Protein 4FSO (pdb70)

Sequence (694 aa):
EDGSARLEARTVYFNRDFKREEAAQGFILDLRSGYTEGALGFGVDTLAMLGIQYAKAGVAGKMRFSQTQFRYGAMLPDMPLLKYNDGRLLPTLFHGAQLTSEEIAGLRFSATRLERYTAAQDIRLHCKNKRYACDTTGNRFDAYQLDYQVNDGLLLQYAQGGLRNVYRQRYLGAVGKRQVGAGKLSADLRWFDSEDAGAARAGKIDNRALSLLLAYAQGGHTLSAGWQRMNGASSMPYLDGSNPYLANYLQVNDFANPEERSWQLRYDFDLRSVGVPGLSFMTRYVNGDHIRLANGDEGKEWERDIELKYIVQSGRFKDLSLRLRNATYRTDFERSARDVDEVRLIASYNLSLFDGSARLEARTVYFNRDFKREEAAQGFILDLRSGYTEGALGFGVDTLAMLGQYAKAGVAGKMRFSQTQFRYGAMLPDMPLLKYNDGRLLPTLFHGAQLTSEEIAGLRFSATRLERYTAAQDIRLHDTTGNRFDAYQLDYQVNDGLLLQYAQGGLRNVYRQRYLGAVGKRQVGAGKLSADLRWFDSEDAGAARAGKIDNRALSLLLAYAQGGHTLSAGWQRMNGASSMPYLDGSNPYLANYLQVNDFANPEERSWQLRYDFDLRSVGVPGLSFMTRYVNGDHIRLANGDEGKEWERDIELKYIVQSGRFKDLSLRLRNATYRTDFRDVDEVRLIASYNLSLF

Nearest PDB structures (foldseek):
  4fso-assembly2_B  TM=1.003E+00  e=1.394E-59  Pseudomonas aeruginosa PAO1
  4fso-assembly1_A  TM=9.986E-01  e=4.206E-51  Pseudomonas aeruginosa PAO1
  3t20-assembly1_A  TM=9.719E-01  e=3.464E-36  Pseudomonas aeruginosa
  3szv-assembly1_A  TM=9.517E-01  e=4.022E-33  Pseudomonas aeruginosa
  4ft6-assembly1_A  TM=9.628E-01  e=5.875E-32  Pseudomonas aeruginosa PAO1

Foldseek 3Di:
DQWFWKKKWKWKWKDKDLPDIDTKIKIWTWIWHGFDDDQKTKTKIKIWMQMPPDTDIKIKIKIDHQQKMKIFIKDQDPDQQFHFDPQDRDTKIWGWMKIWGCNDPQKIKMKIKTQAIGVRGFWWKDAVPHDQDGPQGARMWIKIKIWHAPDPFKIWIWMWIGRAQAKIKIKIWMWGWDDDDQWIKIKIKIKMFMFAHDNQSSHTDGKIKIKMKIWIGHDQKIKMKMKIFMEDDAFDIHIDSGFNPHPQGDSADRQRAHGKIKMKIKMKGQCVVVPQHQKIKMKMKMWMKQHCDPVNDIKTKMKIKIKIKGAACDDPRHRWMWIWIWMFMAMPPPGSVRGMIMIMIMIMDMDIPD/DFDWDWKWKWKWKDKDLPDTDTWIWTKTWGWDDFDDDQKTKTKIKIWTPTVDGDIKMKIKIDHDQKIKIFMWDQDDDQQFHFDPLDRDTKTWGWMKIWGPNDPQKIKIKIKTADMDDDDGWAKCVHHAGIKIKMKIWHDDDPFKIWIWMWIGGHQAKTKTKTWMWGKDDDDQKIKIKTWIKMFMAGGHVCPVHGDGKIKIKMKIWIGHDQKIKMKMKMFMEDDAFDMGIPRGANPHPPCDPPDHQGAHRKIKMKIKMKGQCPVVVDHQKIKIKMKMKMKRHQDVPRDIKIKMKIKIKIKGADPDDPRGRWMWMKIWMFIGMDPSGITIIMIMIMDDDDDD

Solvent-accessible surface area: 34605 Å² total; per-residue (Å²): 113,102,18,42,4,102,60,17,34,19,62,26,66,27,25,58,60,136,121,67,111,53,84,28,52,0,80,27,39,22,64,96,36,30,32,81,172,53,78,78,0,98,19,69,4,33,12,37,7,94,3,118,179,132,82,33,83,6,96,2,36,17,68,72,117,63,101,38,65,73,50,143,12,1,1,53,8,86,24,10,4,2,51,56,40,102,20,147,20,12,20,9,4,0,58,4,23,44,62,33,25,54,88,123,96,26,65,116,84,14,19,9,93,1,72,76,5,25,94,110,75,43,0,39,1,44,18,72,107,53,89,22,59,91,101,6,35,0,43,92,2,18,2,98,16,76,16,108,73,57,79,153,32,61,44,68,24,82,0,86,12,10,0,48,43,0,2,130,3,113,1,84,8,28,44,25,44,67,101,79,64,79,2,91,76,39,44,24,75,29,57,0,30,3,75,50,12,65,72,27,110,18,28,105,1,53,0,83,0,54,0,51,46,79,16,81,34,87,74,13,86,31,107,4,56,6,120,0,77,1,48,14,54,9,28,5,0,16,0,50,16,8,18,4,47,8,16,0,75,0,12,38,17,25,0,3,34,28,63,0,82,6,115,5,84,63,62,33,33,67,32,102,78,104,55,59,54,17,43,36,64,14,40,25,73,0,50,1,43,80,4,99,29,122,118,65,89,81,0,100,3,87,0,37,0,70,18,80,84,73,39,30,83,94,58,100,151,37,93,41,16,84,86,62,27,37,0,27,11,76,13,53,14,109,137,108,78,37,29,7,44,0,44,23,79,34,24,33,77,82,88,51,87,167,114,46,67,30,24,47,35,65,39,74,42,58,76,67,65,46,126,111,92,80,33,99,58,102,25,62,39,47,43,46,94,39,36,63,81,175,52,86,76,0,96,20,73,9,52,19,41,34,38,61,153,52,103,52,76,15,67,2,35,14,71,72,127,58,115,37,43,71,47,157,16,6,6,61,6,85,13,12,6,6,52,68,38,111,49,57,72,43,40,4,9,5,63,12,23,30,59,31,26,69,93,124,94,28,65,64,84,10,19,9,146,6,62,34,35,22,85,114,50,42,10,9,33,153,155,62,75,7,60,21,8,23,1,114,14,55,20,109,80,70,92,152,27,68,41,74,20,96,0,85,14,10,11,32,48,10,4,41,3,25,0,81,0,26,44,16,60,69,75,57,79,92,8,42,41,46,50,23,66,33,91,0,63,1,101,50,16,74,87,30,50,56,32,122,20,66,2,30,0,52,1,54,47,91,21,96,35,76,71,16,84,29,98,4,52,8,114,0,30,2,66,39,76,26,41,6,19,25,4,29,22,8,30,5,43,10,16,0,75,1,15,37,24,25,0,1,56,33,33,0,114,6,112,5,84,70,70,27,51,44,43,64,88,62,62,65,70,37,44,47,65,18,37,28,72,0,48,0,38,82,4,76,50,80,140,55,38,89,0,94,3,84,0,43,0,62,36,77,31,81,26,42,86,76,65,100,65,43,91,52,25,51,29,73,54,39,0,30,19,80,30,83,97,113,43,15,52,0,54,39,26,51,36,36,26,109,53,76,106,240

CATH classification: 2.40.160.10

InterPro domains:
  IPR005318 Outer membrane porin, bacterial [PF03573] (32-429)
  IPR005318 Outer membrane porin, bacterial [PTHR34596] (19-431)
  IPR023614 Porin domain superfamily [G3DSA:2.40.160.10] (29-431)

Organism: Pseudomonas aeruginosa (strain ATCC 15692 / DSM 22644 / CIP 104116 / JCM 14847 / LMG 12228 / 1C / PRS 101 / PAO1) (NCBI:txid208964)

B-factor: mean 60.12, std 26.09, range [8.11, 250.74]

Structure (mmCIF, N/CA/C/O backbone):
data_4FSO
#
_entry.id   4FSO
#
_cell.length_a   116.872
_cell.length_b   87.081
_cell.length_c   98.177
_cell.angle_alpha   90.00
_cell.angle_beta   98.21
_cell.angle_gamma   90.00
#
_symmetry.space_group_name_H-M   'C 1 2 1'
#
loop_
_entity.id
_entity.type
_entity.pdbx_description
1 polymer 'Probable porin'
2 non-polymer 'CALCIUM ION'
3 non-polymer (HYDROXYETHYLOXY)TRI(ETHYLOXY)OCTANE
4 water water
#
loop_
_atom_site.group_PDB
_atom_site.id
_atom_site.type_symbol
_atom_site.label_atom_id
_atom_site.label_alt_id
_atom_site.label_comp_id
_atom_site.label_asym_id
_atom_site.label_entity_id
_atom_site.label_seq_id
_atom_site.pdbx_PDB_ins_code
_atom_site.Cartn_x
_atom_site.Cartn_y
_atom_site.Cartn_z
_atom_site.occupancy
_atom_site.B_iso_or_equiv
_atom_site.auth_seq_id
_atom_site.auth_comp_id
_atom_site.auth_asym_id
_atom_site.auth_atom_id
_atom_site.pdbx_PDB_model_num
ATOM 1 N N . GLU A 1 10 ? 10.460 3.134 55.034 1.00 47.38 4 GLU A N 1
ATOM 2 C CA . GLU A 1 10 ? 9.935 2.393 53.894 1.00 66.38 4 GLU A CA 1
ATOM 3 C C . GLU A 1 10 ? 9.325 1.036 54.317 1.00 64.71 4 GLU A C 1
ATOM 4 O O . GLU A 1 10 ? 9.306 0.694 55.508 1.00 63.58 4 GLU A O 1
ATOM 6 N N . ASP A 1 11 ? 8.807 0.280 53.343 1.00 48.21 5 ASP A N 1
ATOM 7 C CA . ASP A 1 11 ? 8.435 -1.118 53.572 1.00 48.26 5 ASP A CA 1
ATOM 8 C C . ASP A 1 11 ? 9.409 -1.987 52.774 1.00 49.15 5 ASP A C 1
ATOM 9 O O . ASP A 1 11 ? 9.028 -2.986 52.151 1.00 40.27 5 ASP A O 1
ATOM 11 N N . GLY A 1 12 ? 10.672 -1.557 52.790 1.00 48.69 6 GLY A N 1
ATOM 12 C CA . GLY A 1 12 ? 11.773 -2.295 52.204 1.00 36.63 6 GLY A CA 1
ATOM 13 C C . GLY A 1 12 ? 12.147 -1.944 50.780 1.00 38.77 6 GLY A C 1
ATOM 14 O O . GLY A 1 12 ? 11.437 -1.211 50.098 1.00 45.68 6 GLY A O 1
ATOM 15 N N . SER A 1 13 ? 13.285 -2.485 50.349 1.00 38.03 7 SER A N 1
ATOM 16 C CA . SER A 1 13 ? 13.761 -2.433 48.968 1.00 24.99 7 SER A CA 1
ATOM 17 C C . SER A 1 13 ? 14.940 -3.413 48.848 1.00 29.54 7 SER A C 1
ATOM 18 O O . SER A 1 13 ? 15.655 -3.663 49.833 1.00 24.71 7 SER A O 1
ATOM 21 N N . ALA A 1 14 ? 15.148 -3.966 47.654 1.00 40.25 8 ALA A N 1
ATOM 22 C CA . ALA A 1 14 ? 16.288 -4.857 47.407 1.00 38.06 8 ALA A CA 1
ATOM 23 C C . ALA A 1 14 ? 16.786 -4.676 45.978 1.00 46.12 8 ALA A C 1
ATOM 24 O O . ALA A 1 14 ? 16.021 -4.726 45.014 1.00 40.53 8 ALA A O 1
ATOM 26 N N . ARG A 1 15 ? 18.084 -4.481 45.847 1.00 51.92 9 ARG A N 1
ATOM 27 C CA . ARG A 1 15 ? 18.601 -3.865 44.646 1.00 53.74 9 ARG A CA 1
ATOM 28 C C . ARG A 1 15 ? 19.959 -4.456 44.305 1.00 55.80 9 ARG A C 1
ATOM 29 O O . ARG A 1 15 ? 20.969 -4.051 44.855 1.00 68.45 9 ARG A O 1
ATOM 37 N N . LEU A 1 16 ? 19.978 -5.437 43.413 1.00 55.53 10 LEU A N 1
ATOM 38 C CA . LEU A 1 16 ? 21.241 -5.975 42.923 1.00 45.65 10 LEU A CA 1
ATOM 39 C C . LEU A 1 16 ? 21.689 -5.230 41.675 1.00 41.97 10 LEU A C 1
ATOM 40 O O . LEU A 1 16 ? 21.014 -5.242 40.659 1.00 37.36 10 LEU A O 1
ATOM 45 N N . GLU A 1 17 ? 22.838 -4.580 41.763 1.00 46.01 11 GLU A N 1
ATOM 46 C CA . GLU A 1 17 ? 23.288 -3.739 40.680 1.00 46.86 11 GLU A CA 1
ATOM 47 C C . GLU A 1 17 ? 24.565 -4.296 40.058 1.00 47.16 11 GLU A C 1
ATOM 48 O O . GLU A 1 17 ? 25.513 -4.639 40.766 1.00 51.93 11 GLU A O 1
ATOM 50 N N . ALA A 1 18 ? 24.558 -4.427 38.733 1.00 41.50 12 ALA A N 1
ATOM 51 C CA . ALA A 1 18 ? 25.733 -4.858 37.984 1.00 40.07 12 ALA A CA 1
ATOM 52 C C . ALA A 1 18 ? 26.288 -3.647 37.226 1.00 41.15 12 ALA A C 1
ATOM 53 O O . ALA A 1 18 ? 25.556 -2.935 36.546 1.00 38.03 12 ALA A O 1
ATOM 55 N N . ARG A 1 19 ? 27.576 -3.385 37.381 1.00 41.20 13 ARG A N 1
ATOM 56 C CA . ARG A 1 19 ? 28.144 -2.151 36.860 1.00 44.65 13 ARG A CA 1
ATOM 57 C C . ARG A 1 19 ? 29.387 -2.458 36.061 1.00 43.98 13 ARG A C 1
ATOM 58 O O . ARG A 1 19 ? 30.347 -3.036 36.579 1.00 37.44 13 ARG A O 1
ATOM 60 N N . THR A 1 20 ? 29.354 -2.090 34.785 1.00 41.42 14 THR A N 1
ATOM 61 C CA . THR A 1 20 ? 30.508 -2.264 33.921 1.00 42.31 14 THR A CA 1
ATOM 62 C C . THR A 1 20 ? 31.094 -0.913 33.571 1.00 43.22 14 THR A C 1
ATOM 63 O O . THR A 1 20 ? 30.394 -0.004 33.107 1.00 51.67 14 THR A O 1
ATOM 67 N N . VAL A 1 21 ? 32.386 -0.767 33.822 1.00 43.45 15 VAL A N 1
ATOM 68 C CA . VAL A 1 21 ? 33.016 0.533 33.637 1.00 51.48 15 VAL A CA 1
ATOM 69 C C . VAL A 1 21 ? 34.387 0.482 32.971 1.00 48.32 15 VAL A C 1
ATOM 70 O O . VAL A 1 21 ? 35.315 -0.173 33.440 1.00 45.87 15 VAL A O 1
ATOM 74 N N . TYR A 1 22 ? 34.499 1.179 31.855 1.00 54.94 16 TYR A N 1
ATOM 75 C CA . TYR A 1 22 ? 35.795 1.366 31.238 1.00 54.41 16 TYR A CA 1
ATOM 76 C C . TYR A 1 22 ? 36.181 2.829 31.405 1.00 52.33 16 TYR A C 1
ATOM 77 O O . TYR A 1 22 ? 35.346 3.734 31.282 1.00 50.17 16 TYR A O 1
ATOM 86 N N . PHE A 1 23 ? 37.454 3.046 31.700 1.00 47.90 17 PHE A N 1
ATOM 87 C CA . PHE A 1 23 ? 37.939 4.352 32.112 1.00 55.54 17 PHE A CA 1
ATOM 88 C C . PHE A 1 23 ? 39.286 4.602 31.447 1.00 57.93 17 PHE A C 1
ATOM 89 O O . PHE A 1 23 ? 40.225 3.815 31.595 1.00 52.34 17 PHE A O 1
ATOM 97 N N . ASN A 1 24 ? 39.360 5.681 30.678 1.00 55.26 18 ASN A N 1
ATOM 98 C CA . ASN A 1 24 ? 40.576 6.027 29.956 1.00 57.09 18 ASN A CA 1
ATOM 99 C C . ASN A 1 24 ? 41.014 7.432 30.325 1.00 50.25 18 ASN A C 1
ATOM 100 O O . ASN A 1 24 ? 40.187 8.330 30.376 1.00 48.96 18 ASN A O 1
ATOM 105 N N . ARG A 1 25 ? 42.303 7.612 30.598 1.00 48.04 19 ARG A N 1
ATOM 106 C CA . ARG A 1 25 ? 42.860 8.924 30.934 1.00 43.91 19 ARG A CA 1
ATOM 107 C C . ARG A 1 25 ? 44.062 9.256 30.050 1.00 46.69 19 ARG A C 1
ATOM 108 O O . ARG A 1 25 ? 44.975 8.439 29.929 1.00 50.40 19 ARG A O 1
ATOM 116 N N . ASP A 1 26 ? 44.068 10.451 29.451 1.00 44.06 20 ASP A N 1
ATOM 117 C CA . ASP A 1 26 ? 45.200 10.910 28.632 1.00 46.64 20 ASP A CA 1
ATOM 118 C C . ASP A 1 26 ? 45.921 12.106 29.241 1.00 47.43 20 ASP A C 1
ATOM 119 O O . ASP A 1 26 ? 45.294 13.129 29.518 1.00 46.75 20 ASP A O 1
ATOM 124 N N . PHE A 1 27 ? 47.240 11.983 29.411 1.00 47.94 21 PHE A N 1
ATOM 125 C CA . PHE A 1 27 ? 48.047 13.035 30.045 1.00 41.59 21 PHE A CA 1
ATOM 126 C C . PHE A 1 27 ? 48.948 13.765 29.055 1.00 42.26 21 PHE A C 1
ATOM 127 O O . PHE A 1 27 ? 49.518 13.163 28.148 1.00 46.92 21 PHE A O 1
ATOM 135 N N . LYS A 1 40 ? 47.210 6.412 27.083 1.00 47.57 34 LYS A N 1
ATOM 136 C CA . LYS A 1 40 ? 48.092 6.456 28.250 1.00 58.36 34 LYS A CA 1
ATOM 137 C C . LYS A 1 40 ? 47.699 5.410 29.308 1.00 66.60 34 LYS A C 1
ATOM 138 O O . LYS A 1 40 ? 48.085 4.245 29.209 1.00 80.24 34 LYS A O 1
ATOM 141 N N . ARG A 1 41 ? 46.930 5.823 30.312 1.00 62.98 35 ARG A N 1
ATOM 142 C CA . ARG A 1 41 ? 46.512 4.930 31.400 1.00 53.75 35 ARG A CA 1
ATOM 143 C C . ARG A 1 41 ? 45.024 4.610 31.311 1.00 57.34 35 ARG A C 1
ATOM 144 O O . ARG A 1 41 ? 44.187 5.511 31.329 1.00 64.95 35 ARG A O 1
ATOM 147 N N . GLU A 1 42 ? 44.695 3.327 31.219 1.00 62.25 36 GLU A N 1
ATOM 148 C CA . GLU A 1 42 ? 43.298 2.913 31.127 1.00 68.00 36 GLU A CA 1
ATOM 149 C C . GLU A 1 42 ? 42.955 1.695 31.991 1.00 70.04 36 GLU A C 1
ATOM 150 O O . GLU A 1 42 ? 43.807 0.860 32.276 1.00 69.46 36 GLU A O 1
ATOM 156 N N . GLU A 1 43 ? 41.695 1.596 32.401 1.00 71.81 37 GLU A N 1
ATOM 157 C CA . GLU A 1 43 ? 41.250 0.488 33.243 1.00 55.03 37 GLU A CA 1
ATOM 158 C C . GLU A 1 43 ? 39.871 -0.014 32.823 1.00 40.03 37 GLU A C 1
ATOM 159 O O . GLU A 1 43 ? 39.057 0.754 32.323 1.00 48.23 37 GLU A O 1
ATOM 161 N N . ALA A 1 44 ? 39.619 -1.307 33.014 1.00 47.84 38 ALA A N 1
ATOM 162 C CA . ALA A 1 44 ? 38.270 -1.880 32.852 1.00 49.05 38 ALA A CA 1
ATOM 163 C C . ALA A 1 44 ? 37.824 -2.603 34.131 1.00 49.86 38 ALA A C 1
ATOM 164 O O . ALA A 1 44 ? 38.632 -3.247 34.792 1.00 48.97 38 ALA A O 1
ATOM 166 N N . ALA A 1 45 ? 36.544 -2.501 34.480 1.00 54.73 39 ALA A N 1
ATOM 167 C CA . ALA A 1 45 ? 36.085 -3.029 35.768 1.00 52.73 39 ALA A CA 1
ATOM 168 C C . ALA A 1 45 ? 34.647 -3.550 35.773 1.00 43.32 39 ALA A C 1
ATOM 169 O O . ALA A 1 45 ? 33.771 -2.973 35.141 1.00 52.04 39 ALA A O 1
ATOM 171 N N . GLN A 1 46 ? 34.413 -4.654 36.477 1.00 46.35 40 GLN A N 1
ATOM 172 C CA . GLN A 1 46 ? 33.048 -5.163 36.673 1.00 52.15 40 GLN A CA 1
ATOM 173 C C . GLN A 1 46 ? 32.698 -5.203 38.151 1.00 49.19 40 GLN A C 1
ATOM 174 O O . GLN A 1 46 ? 33.454 -5.731 38.966 1.00 49.87 40 GLN A O 1
ATOM 180 N N . GLY A 1 47 ? 31.553 -4.632 38.502 1.00 52.60 41 GLY A N 1
ATOM 181 C CA . GLY A 1 47 ? 31.186 -4.521 39.898 1.00 50.07 41 GLY A CA 1
ATOM 182 C C . GLY A 1 47 ? 29.788 -5.006 40.198 1.00 47.81 41 GLY A C 1
ATOM 183 O O . GLY A 1 47 ? 28.917 -5.032 39.320 1.00 41.99 41 GLY A O 1
ATOM 184 N N . PHE A 1 48 ? 29.582 -5.388 41.456 1.00 47.74 42 PHE A N 1
ATOM 185 C CA . PHE A 1 48 ? 28.273 -5.816 41.923 1.00 45.54 42 PHE A CA 1
ATOM 186 C C . PHE A 1 48 ? 27.915 -5.164 43.241 1.00 43.22 42 PHE A C 1
ATOM 187 O O . PHE A 1 48 ? 28.645 -5.274 44.231 1.00 50.96 42 PHE A O 1
ATOM 195 N N . ILE A 1 49 ? 26.801 -4.452 43.252 1.00 34.26 43 ILE A N 1
ATOM 196 C CA . ILE A 1 49 ? 26.391 -3.809 44.484 1.00 49.30 43 ILE A CA 1
ATOM 197 C C . ILE A 1 49 ? 25.105 -4.402 44.981 1.00 53.54 43 ILE A C 1
ATOM 198 O O . ILE A 1 49 ? 24.079 -4.337 44.308 1.00 48.89 43 ILE A O 1
ATOM 203 N N . LEU A 1 50 ? 25.170 -4.968 46.175 1.00 49.42 44 LEU A N 1
ATOM 204 C CA . LEU A 1 50 ? 24.005 -5.550 46.801 1.00 47.74 44 LEU A CA 1
ATOM 205 C C . LEU A 1 50 ? 23.507 -4.592 47.873 1.00 38.94 44 LEU A C 1
ATOM 206 O O . LEU A 1 50 ? 24.247 -4.185 48.755 1.00 54.85 44 LEU A O 1
ATOM 211 N N . ASP A 1 51 ? 22.248 -4.214 47.775 1.00 39.10 45 ASP A N 1
ATOM 212 C CA . ASP A 1 51 ? 21.663 -3.267 48.705 1.00 39.81 45 ASP A CA 1
ATOM 213 C C . ASP A 1 51 ? 20.317 -3.787 49.168 1.00 40.55 45 ASP A C 1
ATOM 214 O O . ASP A 1 51 ? 19.370 -3.877 48.381 1.00 44.53 45 ASP A O 1
ATOM 219 N N . LEU A 1 52 ? 20.227 -4.134 50.442 1.00 42.61 46 LEU A N 1
ATOM 220 C CA . LEU A 1 52 ? 18.993 -4.689 50.975 1.00 36.88 46 LEU A CA 1
ATOM 221 C C . LEU A 1 52 ? 18.561 -3.867 52.132 1.00 36.15 46 LEU A C 1
ATOM 222 O O . LEU A 1 52 ? 19.299 -3.719 53.114 1.00 36.95 46 LEU A O 1
ATOM 227 N N . ARG A 1 53 ? 17.358 -3.335 52.030 1.00 35.74 47 ARG A N 1
ATOM 228 C CA . ARG A 1 53 ? 16.776 -2.643 53.162 1.00 42.41 47 ARG A CA 1
ATOM 229 C C . ARG A 1 53 ? 15.512 -3.380 53.552 1.00 37.85 47 ARG A C 1
ATOM 230 O O . ARG A 1 53 ? 14.583 -3.465 52.757 1.00 27.57 47 ARG A O 1
ATOM 238 N N . SER A 1 54 ? 15.478 -3.926 54.765 1.00 23.21 48 SER A N 1
ATOM 239 C CA . SER A 1 54 ? 14.269 -4.614 55.221 1.00 35.59 48 SER A CA 1
ATOM 240 C C . SER A 1 54 ? 13.144 -3.625 55.497 1.00 36.00 48 SER A C 1
ATOM 241 O O . SER A 1 54 ? 13.333 -2.410 55.479 1.00 39.02 48 SER A O 1
ATOM 244 N N . GLY A 1 55 ? 11.959 -4.153 55.739 1.00 25.91 49 GLY A N 1
ATOM 245 C CA . GLY A 1 55 ? 10.928 -3.359 56.361 1.00 27.22 49 GLY A CA 1
ATOM 246 C C . GLY A 1 55 ? 11.129 -3.294 57.876 1.00 40.07 49 GLY A C 1
ATOM 247 O O . GLY A 1 55 ? 12.129 -3.771 58.447 1.00 31.76 49 GLY A O 1
ATOM 248 N N . TYR A 1 56 ? 10.179 -2.675 58.553 1.00 33.62 50 TYR A N 1
ATOM 249 C CA . TYR A 1 56 ? 10.241 -2.663 59.993 1.00 32.25 50 TYR A CA 1
ATOM 250 C C . TYR A 1 56 ? 9.286 -3.724 60.532 1.00 34.48 50 TYR A C 1
ATOM 251 O O . TYR A 1 56 ? 8.183 -3.901 60.013 1.00 27.80 50 TYR A O 1
ATOM 260 N N . THR A 1 57 ? 9.728 -4.447 61.548 1.00 18.88 51 THR A N 1
ATOM 261 C CA . THR A 1 57 ? 8.832 -5.297 62.301 1.00 21.95 51 THR A CA 1
ATOM 262 C C . THR A 1 57 ? 7.638 -4.492 62.810 1.00 37.44 51 THR A C 1
ATOM 263 O O . THR A 1 57 ? 7.701 -3.262 62.973 1.00 51.44 51 THR A O 1
ATOM 267 N N . GLU A 1 58 ? 6.537 -5.188 63.055 1.00 39.93 52 GLU A N 1
ATOM 268 C CA . GLU A 1 58 ? 5.292 -4.529 63.437 1.00 28.94 52 GLU A CA 1
ATOM 269 C C . GLU A 1 58 ? 5.259 -4.200 64.910 1.00 38.09 52 GLU A C 1
ATOM 270 O O . GLU A 1 58 ? 5.966 -4.813 65.709 1.00 46.22 52 GLU A O 1
ATOM 276 N N . GLY A 1 59 ? 4.444 -3.219 65.271 1.00 43.13 53 GLY A N 1
ATOM 277 C CA . GLY A 1 59 ? 4.480 -2.688 66.619 1.00 53.18 53 GLY A CA 1
ATOM 278 C C . GLY A 1 59 ? 4.937 -1.240 66.587 1.00 58.22 53 GLY A C 1
ATOM 279 O O . GLY A 1 59 ? 5.415 -0.747 65.558 1.00 53.24 53 GLY A O 1
ATOM 280 N N . ALA A 1 60 ? 4.792 -0.560 67.717 1.00 55.23 54 ALA A N 1
ATOM 281 C CA . ALA A 1 60 ? 4.982 0.879 67.755 1.00 55.18 54 ALA A CA 1
ATOM 282 C C . ALA A 1 60 ? 6.435 1.225 67.454 1.00 59.14 54 ALA A C 1
ATOM 283 O O . ALA A 1 60 ? 6.734 2.125 66.655 1.00 62.07 54 ALA A O 1
ATOM 285 N N . LEU A 1 61 ? 7.335 0.492 68.098 1.00 59.03 55 LEU A N 1
ATOM 286 C CA . LEU A 1 61 ? 8.757 0.579 67.809 1.00 49.96 55 LEU A CA 1
ATOM 287 C C . LEU A 1 61 ? 9.084 -0.572 66.862 1.00 42.25 55 LEU A C 1
ATOM 288 O O . LEU A 1 61 ? 8.870 -1.733 67.194 1.00 39.74 55 LEU A O 1
ATOM 293 N N . GLY A 1 62 ? 9.564 -0.241 65.671 1.00 34.35 56 GLY A N 1
ATOM 294 C CA . GLY A 1 62 ? 9.875 -1.252 64.687 1.00 40.27 56 GLY A CA 1
ATOM 295 C C . GLY A 1 62 ? 11.363 -1.490 64.553 1.00 41.32 56 GLY A C 1
ATOM 296 O O . GLY A 1 62 ? 12.192 -0.638 64.904 1.00 37.99 56 GLY A O 1
ATOM 297 N N . PHE A 1 63 ? 11.704 -2.666 64.046 1.00 34.12 57 PHE A N 1
ATOM 298 C CA . PHE A 1 63 ? 13.098 -3.012 63.856 1.00 27.83 57 PHE A CA 1
ATOM 299 C C . PHE A 1 63 ? 13.258 -3.567 62.476 1.00 27.53 57 PHE A C 1
ATOM 300 O O . PHE A 1 63 ? 12.314 -4.091 61.896 1.00 30.74 57 PHE A O 1
ATOM 308 N N . GLY A 1 64 ? 14.459 -3.442 61.944 1.00 26.33 58 GLY A N 1
ATOM 309 C CA . GLY A 1 64 ? 14.741 -3.960 60.628 1.00 28.23 58 GLY A CA 1
ATOM 310 C C . GLY A 1 64 ? 16.232 -3.956 60.391 1.00 34.30 58 GLY A C 1
ATOM 311 O O . GLY A 1 64 ? 17.023 -3.625 61.294 1.00 29.32 58 GLY A O 1
ATOM 312 N N . VAL A 1 65 ? 16.618 -4.315 59.170 1.00 25.15 59 VAL A N 1
ATOM 313 C CA . VAL A 1 65 ? 18.030 -4.454 58.872 1.00 30.70 59 VAL A CA 1
ATOM 314 C C . VAL A 1 65 ? 18.386 -4.031 57.459 1.00 26.85 59 VAL A C 1
ATOM 315 O O . VAL A 1 65 ? 17.601 -4.177 56.516 1.00 34.02 59 VAL A O 1
ATOM 319 N N . ASP A 1 66 ? 19.583 -3.476 57.346 1.00 29.28 60 ASP A N 1
ATOM 320 C CA . ASP A 1 66 ? 20.125 -2.969 56.100 1.00 29.74 60 ASP A CA 1
ATOM 321 C C . ASP A 1 66 ? 21.478 -3.589 55.883 1.00 39.25 60 ASP A C 1
ATOM 322 O O . ASP A 1 66 ? 22.279 -3.732 56.810 1.00 46.92 60 ASP A O 1
ATOM 327 N N . THR A 1 67 ? 21.732 -3.974 54.648 1.00 37.01 61 THR A N 1
ATOM 328 C CA . THR A 1 67 ? 22.917 -4.741 54.374 1.00 39.64 61 THR A CA 1
ATOM 329 C C . THR A 1 67 ? 23.490 -4.335 53.049 1.00 41.62 61 THR A C 1
ATOM 330 O O . THR A 1 67 ? 22.776 -4.239 52.040 1.00 39.29 61 THR A O 1
ATOM 334 N N . LEU A 1 68 ? 24.790 -4.087 53.057 1.00 35.20 62 LEU A N 1
ATOM 335 C CA . LEU A 1 68 ? 25.490 -3.807 51.824 1.00 33.06 62 LEU A CA 1
ATOM 336 C C . LEU A 1 68 ? 26.562 -4.843 51.552 1.00 34.15 62 LEU A C 1
ATOM 337 O O . LEU A 1 68 ? 27.310 -5.251 52.445 1.00 36.96 62 LEU A O 1
ATOM 342 N N . ALA A 1 69 ? 26.618 -5.284 50.308 1.00 33.82 63 ALA A N 1
ATOM 343 C CA . ALA A 1 69 ? 27.637 -6.223 49.900 1.00 45.35 63 ALA A CA 1
ATOM 344 C C . ALA A 1 69 ? 28.147 -5.754 48.558 1.00 47.31 63 ALA A C 1
ATOM 345 O O . ALA A 1 69 ? 27.347 -5.399 47.681 1.00 42.34 63 ALA A O 1
ATOM 347 N N . MET A 1 70 ? 29.469 -5.721 48.400 1.00 39.45 64 MET A N 1
ATOM 348 C CA . MET A 1 70 ? 30.044 -5.297 47.130 1.00 43.00 64 MET A CA 1
ATOM 349 C C . MET A 1 70 ? 31.167 -6.210 46.696 1.00 46.16 64 MET A C 1
ATOM 350 O O . MET A 1 70 ? 31.862 -6.809 47.522 1.00 51.92 64 MET A O 1
ATOM 355 N N . LEU A 1 71 ? 31.337 -6.300 45.383 1.00 40.71 65 LEU A N 1
ATOM 356 C CA . LEU A 1 71 ? 32.282 -7.228 44.788 1.00 45.90 65 LEU A CA 1
ATOM 357 C C . LEU A 1 71 ? 32.833 -6.636 43.490 1.00 49.48 65 LEU A C 1
ATOM 358 O O . LEU A 1 71 ? 32.077 -6.357 42.550 1.00 54.68 65 LEU A O 1
ATOM 363 N N . GLY A 1 72 ? 34.146 -6.441 43.438 1.00 44.71 66 GLY A N 1
ATOM 364 C CA . GLY A 1 72 ? 34.748 -5.764 42.304 1.00 65.19 66 GLY A CA 1
ATOM 365 C C . GLY A 1 72 ? 35.954 -6.458 41.699 1.00 70.15 66 GLY A C 1
ATOM 366 O O . GLY A 1 72 ? 36.595 -7.283 42.344 1.00 65.89 66 GLY A O 1
ATOM 367 N N . ILE A 1 73 ? 36.263 -6.121 40.451 1.00 75.35 67 ILE A N 1
ATOM 368 C CA . ILE A 1 73 ? 37.479 -6.611 39.808 1.00 75.82 67 ILE A CA 1
ATOM 369 C C . ILE A 1 73 ? 37.926 -5.713 38.652 1.00 75.07 67 ILE A C 1
ATOM 370 O O . ILE A 1 73 ? 37.118 -5.007 38.042 1.00 67.55 67 ILE A O 1
ATOM 375 N N . GLN A 1 100 ? 40.733 -7.562 42.842 1.00 79.72 94 GLN A N 1
ATOM 376 C CA . GLN A 1 100 ? 39.602 -8.165 43.547 1.00 79.39 94 GLN A CA 1
ATOM 377 C C . GLN A 1 100 ? 39.225 -7.414 44.820 1.00 71.58 94 GLN A C 1
ATOM 378 O O . GLN A 1 100 ? 39.943 -7.467 45.812 1.00 73.83 94 GLN A O 1
ATOM 384 N N . TYR A 1 101 ? 38.095 -6.714 44.776 1.00 65.24 95 TYR A N 1
ATOM 385 C CA . TYR A 1 101 ? 37.550 -6.042 45.946 1.00 67.34 95 TYR A CA 1
ATOM 386 C C . TYR A 1 101 ? 36.372 -6.847 46.436 1.00 57.86 95 TYR A C 1
ATOM 387 O O . TYR A 1 101 ? 35.512 -7.233 45.649 1.00 62.01 95 TYR A O 1
ATOM 396 N N . ALA A 1 102 ? 36.312 -7.074 47.740 1.00 62.70 96 ALA A N 1
ATOM 397 C CA . ALA A 1 102 ? 35.144 -7.689 48.353 1.00 63.72 96 ALA A CA 1
ATOM 398 C C . ALA A 1 102 ? 34.860 -6.976 49.658 1.00 59.47 96 ALA A C 1
ATOM 399 O O . ALA A 1 102 ? 35.745 -6.838 50.502 1.00 58.02 96 ALA A O 1
ATOM 401 N N . LYS A 1 103 ? 33.631 -6.497 49.807 1.00 58.18 97 LYS A N 1
ATOM 402 C CA . LYS A 1 103 ? 33.237 -5.789 51.019 1.00 50.81 97 LYS A CA 1
ATOM 403 C C . LYS A 1 103 ? 31.745 -5.947 51.345 1.00 51.90 97 LYS A C 1
ATOM 404 O O . LYS A 1 103 ? 30.884 -6.180 50.452 1.00 34.13 97 LYS A O 1
ATOM 408 N N . ALA A 1 104 ? 31.462 -5.842 52.643 1.00 46.57 98 ALA A N 1
ATOM 409 C CA . ALA A 1 104 ? 30.165 -6.220 53.175 1.00 46.32 98 ALA A CA 1
ATOM 410 C C . ALA A 1 104 ? 29.813 -5.409 54.392 1.00 43.51 98 ALA A C 1
ATOM 411 O O . ALA A 1 104 ? 30.619 -5.251 55.311 1.00 43.07 98 ALA A O 1
ATOM 413 N N . GLY A 1 105 ? 28.584 -4.924 54.420 1.00 43.25 99 GLY A N 1
ATOM 414 C CA . GLY A 1 105 ? 28.139 -4.179 55.569 1.00 45.93 99 GLY A CA 1
ATOM 415 C C . GLY A 1 105 ? 26.765 -4.545 56.074 1.00 46.74 99 GLY A C 1
ATOM 416 O O . GLY A 1 105 ? 25.894 -4.981 55.323 1.00 48.36 99 GLY A O 1
ATOM 417 N N . VAL A 1 106 ? 26.583 -4.341 57.371 1.00 43.85 100 VAL A N 1
ATOM 418 C CA . VAL A 1 106 ? 25.297 -4.493 58.007 1.00 36.56 100 VAL A CA 1
ATOM 419 C C . VAL A 1 106 ? 24.979 -3.244 58.833 1.00 35.82 100 VAL A C 1
ATOM 420 O O . VAL A 1 106 ? 25.873 -2.652 59.449 1.00 33.41 100 VAL A O 1
ATOM 424 N N . ALA A 1 107 ? 23.716 -2.823 58.815 1.00 26.30 101 ALA A N 1
ATOM 425 C CA . ALA A 1 107 ? 23.248 -1.826 59.760 1.00 26.22 101 ALA A CA 1
ATOM 426 C C . ALA A 1 107 ? 21.907 -2.226 60.332 1.00 38.27 101 ALA A C 1
ATOM 427 O O . ALA A 1 107 ? 21.044 -2.721 59.610 1.00 35.36 101 ALA A O 1
ATOM 429 N N . GLY A 1 108 ? 21.741 -2.003 61.638 1.00 33.36 102 GLY A N 1
ATOM 430 C CA . GLY A 1 108 ? 20.456 -2.158 62.285 1.00 27.04 102 GLY A CA 1
ATOM 431 C C . GLY A 1 108 ? 19.721 -0.825 62.305 1.00 31.18 102 GLY A C 1
ATOM 432 O O . GLY A 1 108 ? 20.343 0.228 62.400 1.00 34.03 102 GLY A O 1
ATOM 433 N N . LYS A 1 109 ? 18.397 -0.873 62.211 1.00 25.09 103 LYS A N 1
ATOM 434 C CA . LYS A 1 109 ? 17.594 0.333 62.276 1.00 23.76 103 LYS A CA 1
ATOM 435 C C . LYS A 1 109 ? 16.414 0.170 63.224 1.00 33.64 103 LYS A C 1
ATOM 436 O O . LYS A 1 109 ? 15.879 -0.926 63.361 1.00 47.46 103 LYS A O 1
ATOM 442 N N . MET A 1 110 ? 16.040 1.258 63.901 1.00 30.52 104 MET A N 1
ATOM 443 C CA . MET A 1 110 ? 14.771 1.320 64.622 1.00 32.79 104 MET A CA 1
ATOM 444 C C . MET A 1 110 ? 13.953 2.481 64.109 1.00 40.57 104 MET A C 1
ATOM 445 O O . MET A 1 110 ? 14.476 3.397 63.474 1.00 48.51 104 MET A O 1
ATOM 450 N N . ARG A 1 111 ? 12.670 2.458 64.432 1.00 40.67 105 ARG A N 1
ATOM 451 C CA . ARG A 1 111 ? 11.753 3.487 63.990 1.00 31.20 105 ARG A CA 1
ATOM 452 C C . ARG A 1 111 ? 10.609 3.594 64.997 1.00 41.25 105 ARG A C 1
ATOM 453 O O . ARG A 1 111 ? 10.110 2.591 65.509 1.00 54.44 105 ARG A O 1
ATOM 461 N N . PHE A 1 112 ? 10.251 4.826 65.320 1.00 44.13 106 PHE A N 1
ATOM 462 C CA . PHE A 1 112 ? 9.033 5.129 66.042 1.00 36.89 106 PHE A CA 1
ATOM 463 C C . PHE A 1 112 ? 8.512 6.448 65.505 1.00 47.28 106 PHE A C 1
ATOM 464 O O . PHE A 1 112 ? 9.294 7.368 65.240 1.00 56.74 106 PHE A O 1
ATOM 472 N N . SER A 1 113 ? 7.197 6.543 65.356 1.00 50.10 107 SER A N 1
ATOM 473 C CA . SER A 1 113 ? 6.558 7.726 64.779 1.00 50.33 107 SER A CA 1
ATOM 474 C C . SER A 1 113 ? 7.236 8.169 63.471 1.00 49.00 107 SER A C 1
ATOM 475 O O . SER A 1 113 ? 7.250 7.423 62.497 1.00 48.31 107 SER A O 1
ATOM 478 N N . GLN A 1 114 ? 7.799 9.373 63.456 1.00 49.48 108 GLN A N 1
ATOM 479 C CA . GLN A 1 114 ? 8.509 9.858 62.274 1.00 49.56 108 GLN A CA 1
ATOM 480 C C . GLN A 1 114 ? 10.000 9.990 62.574 1.00 50.20 108 GLN A C 1
ATOM 481 O O . GLN A 1 114 ? 10.686 10.856 62.040 1.00 54.96 108 GLN A O 1
ATOM 487 N N . THR A 1 115 ? 10.496 9.112 63.432 1.00 36.29 109 THR A N 1
ATOM 488 C CA . THR A 1 115 ? 11.873 9.179 63.870 1.00 31.36 109 THR A CA 1
ATOM 489 C C . THR A 1 115 ? 12.543 7.817 63.638 1.00 38.46 109 THR A C 1
ATOM 490 O O . THR A 1 115 ? 11.939 6.767 63.874 1.00 37.79 109 THR A O 1
ATOM 494 N N . GLN A 1 116 ? 13.783 7.830 63.161 1.00 28.81 110 GLN A N 1
ATOM 495 C CA . GLN A 1 116 ? 14.485 6.586 62.894 1.00 27.43 110 GLN A CA 1
ATOM 496 C C . GLN A 1 116 ? 15.973 6.652 63.233 1.00 31.08 110 GLN A C 1
ATOM 497 O O . GLN A 1 116 ? 16.617 7.691 63.092 1.00 34.69 110 GLN A O 1
ATOM 503 N N . PHE A 1 117 ? 16.506 5.533 63.708 1.00 25.79 111 PHE A N 1
ATOM 504 C CA . PHE A 1 117 ? 17.902 5.449 64.102 1.00 30.65 111 PHE A CA 1
ATOM 505 C C . PHE A 1 117 ? 18.526 4.297 63.336 1.00 37.89 111 PHE A C 1
ATOM 506 O O . PHE A 1 117 ? 17.861 3.317 63.045 1.00 47.11 111 PHE A O 1
ATOM 514 N N . ARG A 1 118 ? 19.798 4.423 62.992 1.00 36.57 112 ARG A N 1
ATOM 515 C CA . ARG A 1 118 ? 20.514 3.346 62.325 1.00 30.73 112 ARG A CA 1
ATOM 516 C C . ARG A 1 118 ? 21.893 3.290 62.927 1.00 32.38 112 ARG A C 1
ATOM 517 O O . ARG A 1 118 ? 22.449 4.320 63.330 1.00 27.89 112 ARG A O 1
ATOM 525 N N . TYR A 1 119 ? 22.443 2.086 62.983 1.00 28.40 113 TYR A N 1
ATOM 526 C CA . TYR A 1 119 ? 23.799 1.891 63.450 1.00 29.63 113 TYR A CA 1
ATOM 527 C C . TYR A 1 119 ? 24.379 0.819 62.550 1.00 34.17 113 TYR A C 1
ATOM 528 O O . TYR A 1 119 ? 23.713 -0.167 62.273 1.00 42.07 113 TYR A O 1
ATOM 537 N N . GLY A 1 120 ? 25.607 1.037 62.077 1.00 40.86 114 GLY A N 1
ATOM 538 C CA . GLY A 1 120 ? 26.299 0.095 61.214 1.00 42.17 114 GLY A CA 1
ATOM 539 C C . GLY A 1 120 ? 26.838 0.703 59.925 1.00 36.39 114 GLY A C 1
ATOM 540 O O . GLY A 1 120 ? 27.301 1.835 59.906 1.00 37.72 114 GLY A O 1
ATOM 541 N N . ALA A 1 121 ? 26.767 -0.062 58.843 1.00 21.37 115 ALA A N 1
ATOM 542 C CA . ALA A 1 121 ? 27.319 0.341 57.557 1.00 28.25 115 ALA A CA 1
ATOM 543 C C . ALA A 1 121 ? 26.408 1.351 56.823 1.00 37.36 115 ALA A C 1
ATOM 544 O O . ALA A 1 121 ? 25.196 1.287 56.919 1.00 35.50 115 ALA A O 1
ATOM 546 N N . MET A 1 122 ? 27.003 2.295 56.103 1.00 41.09 116 MET A N 1
ATOM 547 C CA . MET A 1 122 ? 26.259 3.465 55.655 1.00 39.12 116 MET A CA 1
ATOM 548 C C . MET A 1 122 ? 26.812 4.152 54.392 1.00 42.63 116 MET A C 1
ATOM 549 O O . MET A 1 122 ? 28.035 4.331 54.237 1.00 45.09 116 MET A O 1
ATOM 554 N N . LEU A 1 123 ? 25.889 4.548 53.514 1.00 30.78 117 LEU A N 1
ATOM 555 C CA . LEU A 1 123 ? 26.181 5.473 52.421 1.00 38.04 117 LEU A CA 1
ATOM 556 C C . LEU A 1 123 ? 25.573 6.861 52.682 1.00 41.24 117 LEU A C 1
ATOM 557 O O . LEU A 1 123 ? 24.433 7.129 52.293 1.00 45.86 117 LEU A O 1
ATOM 562 N N . PRO A 1 124 ? 26.327 7.751 53.346 1.00 38.07 118 PRO A N 1
ATOM 563 C CA . PRO A 1 124 ? 25.759 9.073 53.636 1.00 27.49 118 PRO A CA 1
ATOM 564 C C . PRO A 1 124 ? 25.588 9.912 52.368 1.00 24.46 118 PRO A C 1
ATOM 565 O O . PRO A 1 124 ? 26.444 9.871 51.495 1.00 21.30 118 PRO A O 1
ATOM 569 N N . ASP A 1 125 ? 24.480 10.636 52.269 1.00 31.90 119 ASP A N 1
ATOM 570 C CA . ASP A 1 125 ? 24.280 11.585 51.189 1.00 33.70 119 ASP A CA 1
ATOM 571 C C . ASP A 1 125 ? 23.698 12.882 51.737 1.00 33.22 119 ASP A C 1
ATOM 572 O O . ASP A 1 125 ? 22.501 12.976 51.981 1.00 34.47 119 ASP A O 1
ATOM 577 N N . MET A 1 126 ? 24.553 13.883 51.926 1.00 37.89 120 MET A N 1
ATOM 578 C CA . MET A 1 126 ? 24.163 15.125 52.607 1.00 33.31 120 MET A CA 1
ATOM 579 C C . MET A 1 126 ? 25.222 16.216 52.351 1.00 32.31 120 MET A C 1
ATOM 580 O O . MET A 1 126 ? 26.347 15.893 52.002 1.00 34.59 120 MET A O 1
ATOM 585 N N . PRO A 1 127 ? 24.872 17.505 52.528 1.00 34.34 121 PRO A N 1
ATOM 586 C CA . PRO A 1 127 ? 25.801 18.607 52.197 1.00 38.80 121 PRO A CA 1
ATOM 587 C C . PRO A 1 127 ? 27.227 18.516 52.769 1.00 42.13 121 PRO A C 1
ATOM 588 O O . PRO A 1 127 ? 28.167 18.901 52.076 1.00 48.04 121 PRO A O 1
ATOM 592 N N . LEU A 1 128 ? 27.388 18.020 53.995 1.00 37.22 122 LEU A N 1
ATOM 593 C CA . LEU A 1 128 ? 28.713 17.905 54.593 1.00 22.62 122 LEU A CA 1
ATOM 594 C C . LEU A 1 128 ? 29.445 16.630 54.111 1.00 26.19 122 LEU A C 1
ATOM 595 O O . LEU A 1 128 ? 30.675 16.526 54.202 1.00 27.61 122 LEU A O 1
ATOM 600 N N . LEU A 1 129 ? 28.683 15.676 53.574 1.00 24.98 123 LEU A N 1
ATOM 601 C CA . LEU A 1 129 ? 29.246 14.443 53.013 1.00 28.92 123 LEU A CA 1
ATOM 602 C C . LEU A 1 129 ? 28.368 13.859 51.874 1.00 33.57 123 LEU A C 1
ATOM 603 O O . LEU A 1 129 ? 27.377 13.152 52.124 1.00 28.33 123 LEU A O 1
ATOM 608 N N . LYS A 1 130 ? 28.717 14.168 50.630 1.00 34.13 124 LYS A N 1
ATOM 609 C CA . LYS A 1 130 ? 28.074 13.520 49.477 1.00 43.06 124 LYS A CA 1
ATOM 610 C C . LYS A 1 130 ? 28.883 12.289 49.232 1.00 40.46 124 LYS A C 1
ATOM 611 O O . LYS A 1 130 ? 30.059 12.414 48.921 1.00 42.37 124 LYS A O 1
ATOM 617 N N . TYR A 1 131 ? 28.304 11.105 49.353 1.00 44.27 125 TYR A N 1
ATOM 618 C CA . TYR A 1 131 ? 29.102 9.924 49.034 1.00 51.95 125 TYR A CA 1
ATOM 619 C C . TYR A 1 131 ? 29.403 9.957 47.531 1.00 50.13 125 TYR A C 1
ATOM 620 O O . TYR A 1 131 ? 28.577 10.418 46.693 1.00 26.22 125 TYR A O 1
ATOM 629 N N . ASN A 1 132 ? 30.614 9.520 47.207 1.00 44.80 126 ASN A N 1
ATOM 630 C CA . ASN A 1 132 ? 31.098 9.561 45.841 1.00 39.58 126 ASN A CA 1
ATOM 631 C C . ASN A 1 132 ? 30.663 8.322 45.065 1.00 56.08 126 ASN A C 1
ATOM 632 O O . ASN A 1 132 ? 30.784 7.190 45.548 1.00 51.82 126 ASN A O 1
ATOM 637 N N . ASP A 1 133 ? 30.154 8.562 43.858 1.00 77.50 127 ASP A N 1
ATOM 638 C CA . ASP A 1 133 ? 29.571 7.526 43.008 1.00 88.26 127 ASP A CA 1
ATOM 639 C C . ASP A 1 133 ? 30.428 7.262 41.767 1.00 86.05 127 ASP A C 1
ATOM 640 O O . ASP A 1 133 ? 29.990 6.595 40.833 1.00 79.66 127 ASP A O 1
ATOM 645 N N . GLY A 1 134 ? 31.655 7.776 41.777 1.00 91.87 128 GLY A N 1
ATOM 646 C CA . GLY A 1 134 ? 32.460 7.870 40.574 1.00 94.34 128 GLY A CA 1
ATOM 647 C C . GLY A 1 134 ? 33.560 6.845 40.394 1.00 97.21 128 GLY A C 1
ATOM 648 O O . GLY A 1 134 ? 34.376 6.975 39.485 1.00 101.57 128 GLY A O 1
ATOM 649 N N . ARG A 1 135 ? 33.603 5.839 41.260 1.00 98.69 129 ARG A N 1
ATOM 650 C CA . ARG A 1 135 ? 34.452 4.674 41.011 1.00 107.53 129 ARG A CA 1
ATOM 651 C C . ARG A 1 135 ? 33.575 3.424 40.896 1.00 106.71 129 ARG A C 1
ATOM 652 O O . ARG A 1 135 ? 32.368 3.539 40.665 1.00 106.38 129 ARG A O 1
ATOM 660 N N . LEU A 1 136 ? 34.172 2.243 41.053 1.00 102.00 130 LEU A N 1
ATOM 661 C CA . LEU A 1 136 ? 33.451 0.983 40.823 1.00 88.95 130 LEU A CA 1
ATOM 662 C C . LEU A 1 136 ? 32.446 0.646 41.933 1.00 75.16 130 LEU A C 1
ATOM 663 O O . LEU A 1 136 ? 31.277 0.323 41.674 1.00 57.35 130 LEU A O 1
ATOM 668 N N . LEU A 1 137 ? 32.923 0.713 43.168 1.00 69.81 131 LEU A N 1
ATOM 669 C CA . LEU A 1 137 ? 32.104 0.413 44.327 1.00 59.59 131 LEU A CA 1
ATOM 670 C C . LEU A 1 137 ? 32.179 1.636 45.236 1.00 59.06 131 LEU A C 1
ATOM 671 O O . LEU A 1 137 ? 33.264 2.182 45.459 1.00 62.70 131 LEU A O 1
ATOM 676 N N . PRO A 1 138 ? 31.022 2.094 45.738 1.00 53.37 132 PRO A N 1
ATOM 677 C CA . PRO A 1 138 ? 30.991 3.315 46.554 1.00 54.99 132 PRO A CA 1
ATOM 678 C C . PRO A 1 138 ? 31.837 3.213 47.828 1.00 64.58 132 PRO A C 1
ATOM 679 O O . PRO A 1 138 ? 32.311 2.137 48.193 1.00 75.20 132 PRO A O 1
ATOM 683 N N . THR A 1 139 ? 32.049 4.344 48.486 1.00 64.45 133 THR A N 1
ATOM 684 C CA . THR A 1 139 ? 32.728 4.347 49.768 1.00 56.56 133 THR A CA 1
ATOM 685 C C . THR A 1 139 ? 31.745 3.820 50.791 1.00 55.07 133 THR A C 1
ATOM 686 O O . THR A 1 139 ? 30.539 3.856 50.580 1.00 63.42 133 THR A O 1
ATOM 690 N N . LEU A 1 140 ? 32.254 3.346 51.910 1.00 44.62 134 LEU A N 1
ATOM 691 C CA . LEU A 1 140 ? 31.394 2.752 52.900 1.00 47.54 134 LEU A CA 1
ATOM 692 C C . LEU A 1 140 ? 31.732 3.355 54.245 1.00 44.67 134 LEU A C 1
ATOM 693 O O . LEU A 1 140 ? 32.837 3.167 54.735 1.00 50.94 134 LEU A O 1
ATOM 698 N N . PHE A 1 141 ? 30.802 4.079 54.851 1.00 38.85 135 PHE A N 1
ATOM 699 C CA . PHE A 1 141 ? 31.093 4.638 56.168 1.00 42.31 135 PHE A CA 1
ATOM 700 C C . PHE A 1 141 ? 30.442 3.827 57.252 1.00 46.76 135 PHE A C 1
ATOM 701 O O . PHE A 1 141 ? 29.505 3.072 56.998 1.00 53.82 135 PHE A O 1
ATOM 709 N N . HIS A 1 142 ? 30.975 3.947 58.457 1.00 47.32 136 HIS A N 1
ATOM 710 C CA . HIS A 1 142 ? 30.426 3.229 59.596 1.00 43.42 136 HIS A CA 1
ATOM 711 C C . HIS A 1 142 ? 30.077 4.161 60.730 1.00 35.04 136 HIS A C 1
ATOM 712 O O . HIS A 1 142 ? 30.826 5.082 61.052 1.00 50.50 136 HIS A O 1
ATOM 719 N N . GLY A 1 143 ? 28.912 3.941 61.317 1.00 19.43 137 GLY A N 1
ATOM 720 C CA . GLY A 1 143 ? 28.464 4.814 62.373 1.00 31.21 137 GLY A CA 1
ATOM 721 C C . GLY A 1 143 ? 26.976 4.815 62.612 1.00 33.26 137 GLY A C 1
ATOM 722 O O . GLY A 1 143 ? 26.318 3.797 62.507 1.00 38.30 137 GLY A O 1
ATOM 723 N N . ALA A 1 144 ? 26.452 5.983 62.944 1.00 35.00 138 ALA A N 1
ATOM 724 C CA . ALA A 1 144 ? 25.111 6.083 63.492 1.00 29.74 138 ALA A CA 1
ATOM 725 C C . ALA A 1 144 ? 24.386 7.252 62.849 1.00 36.66 138 ALA A C 1
ATOM 726 O O . ALA A 1 144 ? 24.969 8.326 62.609 1.00 36.60 138 ALA A O 1
ATOM 728 N N . GLN A 1 145 ? 23.108 7.051 62.571 1.00 29.88 139 GLN A N 1
ATOM 729 C CA . GLN A 1 145 ? 22.331 8.128 62.026 1.00 23.55 139 GLN A CA 1
ATOM 730 C C . GLN A 1 145 ? 20.936 8.163 62.616 1.00 40.08 139 GLN A C 1
ATOM 731 O O . GLN A 1 145 ? 20.169 7.193 62.512 1.00 44.08 139 GLN A O 1
ATOM 737 N N . LEU A 1 146 ? 20.628 9.297 63.243 1.00 37.97 140 LEU A N 1
ATOM 738 C CA . LEU A 1 146 ? 19.279 9.603 63.701 1.00 26.30 140 LEU A CA 1
ATOM 739 C C . LEU A 1 146 ? 18.651 10.632 62.774 1.00 33.82 140 LEU A C 1
ATOM 740 O O . LEU A 1 146 ? 19.224 11.698 62.554 1.00 45.58 140 LEU A O 1
ATOM 745 N N . THR A 1 147 ? 17.489 10.314 62.214 1.00 30.57 141 THR A N 1
ATOM 746 C CA . THR A 1 147 ? 16.668 11.333 61.566 1.00 31.89 141 THR A CA 1
ATOM 747 C C . THR A 1 147 ? 15.276 11.445 62.222 1.00 41.96 141 THR A C 1
ATOM 748 O O . THR A 1 147 ? 14.737 10.463 62.755 1.00 42.19 141 THR A O 1
ATOM 752 N N . SER A 1 148 ? 14.708 12.651 62.190 1.00 33.95 142 SER A N 1
ATOM 753 C CA . SER A 1 148 ? 13.415 12.904 62.825 1.00 29.53 142 SER A CA 1
ATOM 754 C C . SER A 1 148 ? 12.641 13.989 62.095 1.00 27.05 142 SER A C 1
ATOM 755 O O . SER A 1 148 ? 13.190 15.044 61.786 1.00 28.13 142 SER A O 1
ATOM 758 N N . GLU A 1 149 ? 11.367 13.725 61.814 1.00 34.18 143 GLU A N 1
ATOM 759 C CA . GLU A 1 149 ? 10.522 14.674 61.089 1.00 42.21 143 GLU A CA 1
ATOM 760 C C . GLU A 1 149 ? 9.105 14.618 61.655 1.00 53.95 143 GLU A C 1
ATOM 761 O O . GLU A 1 149 ? 8.134 14.388 60.927 1.00 58.92 143 GLU A O 1
ATOM 767 N N . GLU A 1 150 ? 8.995 14.816 62.965 1.00 48.51 144 GLU A N 1
ATOM 768 C CA . GLU A 1 150 ? 7.701 14.716 63.634 1.00 47.47 144 GLU A CA 1
ATOM 769 C C . GLU A 1 150 ? 6.793 15.873 63.232 1.00 50.89 144 GLU A C 1
ATOM 770 O O . GLU A 1 150 ? 5.578 15.704 63.093 1.00 52.62 144 GLU A O 1
ATOM 776 N N . ILE A 1 151 ? 7.397 17.040 63.028 1.00 47.68 145 ILE A N 1
ATOM 777 C CA . ILE A 1 151 ? 6.692 18.164 62.442 1.00 49.92 145 ILE A CA 1
ATOM 778 C C . ILE A 1 151 ? 6.953 18.170 60.948 1.00 47.61 145 ILE A C 1
ATOM 779 O O . ILE A 1 151 ? 8.094 18.341 60.518 1.00 57.95 145 ILE A O 1
ATOM 784 N N . ALA A 1 152 ? 5.900 17.971 60.162 1.00 43.54 146 ALA A N 1
ATOM 785 C CA . ALA A 1 152 ? 6.037 17.828 58.711 1.00 45.74 146 ALA A CA 1
ATOM 786 C C . ALA A 1 152 ? 6.692 19.045 58.067 1.00 59.64 146 ALA A C 1
ATOM 787 O O . ALA A 1 152 ? 6.349 20.185 58.379 1.00 66.78 146 ALA A O 1
ATOM 789 N N . GLY A 1 153 ? 7.641 18.791 57.170 1.00 62.07 147 GLY A N 1
ATOM 790 C CA . GLY A 1 153 ? 8.381 19.856 56.518 1.00 50.15 147 GLY A CA 1
ATOM 791 C C . GLY A 1 153 ? 9.581 20.326 57.320 1.00 42.40 147 GLY A C 1
ATOM 792 O O . GLY A 1 153 ? 10.293 21.240 56.909 1.00 35.47 147 GLY A O 1
ATOM 793 N N . LEU A 1 154 ? 9.805 19.706 58.474 1.00 43.25 148 LEU A N 1
ATOM 794 C CA . LEU A 1 154 ? 10.918 20.087 59.328 1.00 38.23 148 LEU A CA 1
ATOM 795 C C . LEU A 1 154 ? 11.709 18.854 59.725 1.00 43.43 148 LEU A C 1
ATOM 796 O O . LEU A 1 154 ? 11.332 18.132 60.649 1.00 53.70 148 LEU A O 1
ATOM 801 N N . ARG A 1 155 ? 12.810 18.622 59.021 1.00 34.98 149 ARG A N 1
ATOM 802 C CA . ARG A 1 155 ? 13.589 17.408 59.197 1.00 32.32 149 ARG A CA 1
ATOM 803 C C . ARG A 1 155 ? 14.874 17.678 59.965 1.00 35.96 149 ARG A C 1
ATOM 804 O O . ARG A 1 155 ? 15.580 18.661 59.718 1.00 42.95 149 ARG A O 1
ATOM 812 N N . PHE A 1 156 ? 15.160 16.804 60.919 1.00 28.59 150 PHE A N 1
ATOM 813 C CA . PHE A 1 156 ? 16.386 16.912 61.687 1.00 36.00 150 PHE A CA 1
ATOM 814 C C . PHE A 1 156 ? 17.162 15.611 61.587 1.00 36.90 150 PHE A C 1
ATOM 815 O O . PHE A 1 156 ? 16.575 14.519 61.578 1.00 25.83 150 PHE A O 1
ATOM 823 N N . SER A 1 157 ? 18.483 15.743 61.515 1.00 36.36 151 SER A N 1
ATOM 824 C CA . SER A 1 157 ? 19.369 14.619 61.279 1.00 36.18 151 SER A CA 1
ATOM 825 C C . SER A 1 157 ? 20.588 14.778 62.143 1.00 34.45 151 SER A C 1
ATOM 826 O O . SER A 1 157 ? 21.056 15.903 62.350 1.00 42.25 151 SER A O 1
ATOM 829 N N . ALA A 1 158 ? 21.122 13.658 62.621 1.00 22.29 152 ALA A N 1
ATOM 830 C CA . ALA A 1 158 ? 22.401 13.664 63.318 1.00 14.49 152 ALA A CA 1
ATOM 831 C C . ALA A 1 158 ? 23.190 12.431 62.926 1.00 24.90 152 ALA A C 1
ATOM 832 O O . ALA A 1 158 ? 22.629 11.343 62.752 1.00 25.80 152 ALA A O 1
ATOM 834 N N . THR A 1 159 ? 24.500 12.584 62.813 1.00 20.74 153 THR A N 1
ATOM 835 C CA . THR A 1 159 ? 25.305 11.520 62.259 1.00 16.60 153 THR A CA 1
ATOM 836 C C . THR A 1 159 ? 26.722 11.537 62.808 1.00 29.75 153 THR A C 1
ATOM 837 O O . THR A 1 159 ? 27.406 12.555 62.775 1.00 39.62 153 THR A O 1
ATOM 841 N N . ARG A 1 160 ? 27.164 10.386 63.287 1.00 25.16 154 ARG A N 1
ATOM 842 C CA . ARG A 1 160 ? 28.513 10.230 63.803 1.00 23.89 154 ARG A CA 1
ATOM 843 C C . ARG A 1 160 ? 29.210 9.074 63.080 1.00 25.48 154 ARG A C 1
ATOM 844 O O . ARG A 1 160 ? 28.712 7.929 63.055 1.00 29.82 154 ARG A O 1
ATOM 852 N N . LEU A 1 161 ? 30.351 9.364 62.470 1.00 24.24 155 LEU A N 1
ATOM 853 C CA . LEU A 1 161 ? 31.044 8.338 61.683 1.00 34.06 155 LEU A CA 1
ATOM 854 C C . LEU A 1 161 ? 32.448 8.045 62.193 1.00 46.50 155 LEU A C 1
ATOM 855 O O . LEU A 1 161 ? 33.310 8.924 62.266 1.00 53.86 155 LEU A O 1
ATOM 860 N N . GLU A 1 162 ? 32.663 6.785 62.529 1.00 42.52 156 GLU A N 1
ATOM 861 C CA . GLU A 1 162 ? 33.910 6.350 63.122 1.00 43.82 156 GLU A CA 1
ATOM 862 C C . GLU A 1 162 ? 34.918 5.898 62.070 1.00 53.65 156 GLU A C 1
ATOM 863 O O . GLU A 1 162 ? 36.089 6.265 62.130 1.00 58.86 156 GLU A O 1
ATOM 869 N N . ARG A 1 163 ? 34.451 5.104 61.108 1.00 49.65 157 ARG A N 1
ATOM 870 C CA . ARG A 1 163 ? 35.338 4.450 60.149 1.00 52.36 157 ARG A CA 1
ATOM 871 C C . ARG A 1 163 ? 34.836 4.591 58.719 1.00 43.19 157 ARG A C 1
ATOM 872 O O . ARG A 1 163 ? 33.733 5.083 58.474 1.00 33.43 157 ARG A O 1
ATOM 877 N N . TYR A 1 164 ? 35.650 4.135 57.777 1.00 37.91 158 TYR A N 1
ATOM 878 C CA . TYR A 1 164 ? 35.253 4.150 56.383 1.00 41.36 158 TYR A CA 1
ATOM 879 C C . TYR A 1 164 ? 36.112 3.217 55.556 1.00 40.16 158 TYR A C 1
ATOM 880 O O . TYR A 1 164 ? 37.221 2.879 55.946 1.00 51.59 158 TYR A O 1
ATOM 889 N N . THR A 1 165 ? 35.588 2.802 54.411 1.00 45.07 159 THR A N 1
ATOM 890 C CA . THR A 1 165 ? 36.272 1.858 53.540 1.00 53.46 159 THR A CA 1
ATOM 891 C C . THR A 1 165 ? 36.227 2.351 52.092 1.00 59.87 159 THR A C 1
ATOM 892 O O . THR A 1 165 ? 35.144 2.473 51.513 1.00 64.19 159 THR A O 1
ATOM 896 N N . ALA A 1 166 ? 37.390 2.626 51.504 1.00 61.88 160 ALA A N 1
ATOM 897 C CA . ALA A 1 166 ? 37.443 3.112 50.120 1.00 71.20 160 ALA A CA 1
ATOM 898 C C . ALA A 1 166 ? 37.022 2.051 49.100 1.00 70.74 160 ALA A C 1
ATOM 899 O O . ALA A 1 166 ? 36.524 2.382 48.021 1.00 71.00 160 ALA A O 1
ATOM 901 N N . ALA A 1 172 ? 39.156 -1.125 55.609 1.00 48.97 166 ALA A N 1
ATOM 902 C CA . ALA A 1 172 ? 38.244 -0.510 56.586 1.00 72.77 166 ALA A CA 1
ATOM 903 C C . ALA A 1 172 ? 38.957 0.350 57.639 1.00 72.26 166 ALA A C 1
ATOM 904 O O . ALA A 1 172 ? 39.185 -0.083 58.765 1.00 65.72 166 ALA A O 1
ATOM 906 N N . GLN A 1 173 ? 39.270 1.587 57.272 1.00 81.22 167 GLN A N 1
ATOM 907 C CA . GLN A 1 173 ? 40.177 2.422 58.054 1.00 76.53 167 GLN A CA 1
ATOM 908 C C . GLN A 1 173 ? 39.547 3.685 58.642 1.00 67.96 167 GLN A C 1
ATOM 909 O O . GLN A 1 173 ? 38.325 3.823 58.719 1.00 59.76 167 GLN A O 1
ATOM 915 N N . ASP A 1 174 ? 40.411 4.611 59.041 1.00 65.75 168 ASP A N 1
ATOM 916 C CA . ASP A 1 174 ? 39.981 5.853 59.673 1.00 54.10 168 ASP A CA 1
ATOM 917 C C . ASP A 1 174 ? 39.762 7.026 58.721 1.00 43.50 168 ASP A C 1
ATOM 918 O O . ASP A 1 174 ? 40.492 7.191 57.741 1.00 40.20 168 ASP A O 1
ATOM 923 N N . ILE A 1 175 ? 38.769 7.853 59.047 1.00 43.52 169 ILE A N 1
ATOM 924 C CA . ILE A 1 175 ? 38.268 8.882 58.136 1.00 28.58 169 ILE A CA 1
ATOM 925 C C . ILE A 1 175 ? 39.288 9.982 57.824 1.00 31.35 169 ILE A C 1
ATOM 926 O O . ILE A 1 175 ? 40.032 10.435 58.685 1.00 39.72 169 ILE A O 1
ATOM 931 N N . ARG A 1 176 ? 39.314 10.391 56.568 1.00 36.43 170 ARG A N 1
ATOM 932 C CA . ARG A 1 176 ? 40.411 11.167 56.030 1.00 32.65 170 ARG A CA 1
ATOM 933 C C . ARG A 1 176 ? 39.941 12.426 55.383 1.00 33.96 170 ARG A C 1
ATOM 934 O O . ARG A 1 176 ? 38.855 12.503 54.805 1.00 32.70 170 ARG A O 1
ATOM 942 N N . LEU A 1 177 ? 40.817 13.408 55.465 1.00 32.35 171 LEU A N 1
ATOM 943 C CA . LEU A 1 177 ? 40.655 14.652 54.780 1.00 21.57 171 LEU A CA 1
ATOM 944 C C . LEU A 1 177 ? 41.020 14.406 53.329 1.00 33.30 171 LEU A C 1
ATOM 945 O O . LEU A 1 177 ? 42.037 13.774 53.026 1.00 43.73 171 LEU A O 1
ATOM 950 N N . HIS A 1 178 ? 40.185 14.894 52.422 1.00 36.87 172 HIS A N 1
ATOM 951 C CA . HIS A 1 178 ? 40.507 14.794 51.015 1.00 25.27 172 HIS A CA 1
ATOM 952 C C . HIS A 1 178 ? 41.748 15.643 50.766 1.00 36.86 172 HIS A C 1
ATOM 953 O O . HIS A 1 178 ? 41.894 16.746 51.315 1.00 31.36 172 HIS A O 1
ATOM 960 N N . CYS A 1 179 ? 42.645 15.131 49.938 1.00 29.55 173 CYS A N 1
ATOM 961 C CA . CYS A 1 179 ? 43.951 15.739 49.818 1.00 42.47 173 CYS A CA 1
ATOM 962 C C . CYS A 1 179 ? 44.464 15.626 48.387 1.00 51.47 173 CYS A C 1
ATOM 963 O O . CYS A 1 179 ? 45.540 16.134 48.059 1.00 59.25 173 CYS A O 1
ATOM 966 N N . LYS A 1 180 ? 43.672 14.975 47.538 1.00 48.93 174 LYS A N 1
ATOM 967 C CA . LYS A 1 180 ? 44.133 14.540 46.219 1.00 57.94 174 LYS A CA 1
ATOM 968 C C . LYS A 1 180 ? 44.392 15.658 45.228 1.00 63.59 174 LYS A C 1
ATOM 969 O O . LYS A 1 180 ? 43.709 15.744 44.212 1.00 62.66 174 LYS A O 1
ATOM 971 N N . ASN A 1 181 ? 45.348 16.522 45.577 1.00 78.95 175 ASN A N 1
ATOM 972 C CA . ASN A 1 181 ? 46.174 17.300 44.636 1.00 98.39 175 ASN A CA 1
ATOM 973 C C . ASN A 1 181 ? 47.108 18.259 45.380 1.00 100.85 175 ASN A C 1
ATOM 974 O O . ASN A 1 181 ? 47.676 19.181 44.793 1.00 102.56 175 ASN A O 1
ATOM 979 N N . LYS A 1 182 ? 47.265 18.023 46.679 1.00 99.52 176 LYS A N 1
ATOM 980 C CA . LYS A 1 182 ? 48.186 18.808 47.490 1.00 87.62 176 LYS A CA 1
ATOM 981 C C . LYS A 1 182 ? 47.470 19.858 48.337 1.00 73.33 176 LYS A C 1
ATOM 982 O O . LYS A 1 182 ? 46.235 19.887 48.420 1.00 61.31 176 LYS A O 1
ATOM 983 N N . ARG A 1 183 ? 48.263 20.728 48.951 1.00 70.05 177 ARG A N 1
ATOM 984 C CA . ARG A 1 183 ? 47.752 21.643 49.955 1.00 77.53 177 ARG A CA 1
ATOM 985 C C . ARG A 1 183 ? 47.618 20.837 51.233 1.00 85.05 177 ARG A C 1
ATOM 986 O O . ARG A 1 183 ? 48.605 20.618 51.940 1.00 95.70 177 ARG A O 1
ATOM 987 N N . TYR A 1 184 ? 46.398 20.377 51.504 1.00 72.69 178 TYR A N 1
ATOM 988 C CA . TYR A 1 184 ? 46.122 19.515 52.649 1.00 59.16 178 TYR A CA 1
ATOM 989 C C . TYR A 1 184 ? 46.945 18.247 52.597 1.00 59.24 178 TYR A C 1
ATOM 990 O O . TYR A 1 184 ? 46.997 17.567 51.565 1.00 65.19 178 TYR A O 1
ATOM 999 N N . ALA A 1 185 ? 47.583 17.919 53.716 1.00 55.97 179 ALA A N 1
ATOM 1000 C CA . ALA A 1 185 ? 48.452 16.750 53.748 1.00 57.80 179 ALA A CA 1
ATOM 1001 C C . ALA A 1 185 ? 47.661 15.434 53.634 1.00 71.07 179 ALA A C 1
ATOM 1002 O O . ALA A 1 185 ? 46.537 15.305 54.139 1.00 68.51 179 ALA A O 1
ATOM 1004 N N . CYS A 1 186 ? 48.252 14.471 52.938 1.00 74.04 180 CYS A N 1
ATOM 1005 C CA . CYS A 1 186 ? 47.621 13.177 52.748 1.00 72.62 180 CYS A CA 1
ATOM 1006 C C . CYS A 1 186 ? 47.672 12.380 54.043 1.00 73.43 180 CYS A C 1
ATOM 1007 O O . CYS A 1 186 ? 48.571 12.600 54.859 1.00 67.54 180 CYS A O 1
ATOM 1010 N N . ASP A 1 187 ? 46.691 11.493 54.245 1.00 75.28 181 ASP A N 1
ATOM 1011 C CA . ASP A 1 187 ? 46.633 10.630 55.437 1.00 68.02 181 ASP A CA 1
ATOM 1012 C C . ASP A 1 187 ? 46.412 11.453 56.726 1.00 55.89 181 ASP A C 1
ATOM 1013 O O . ASP A 1 187 ? 46.923 11.122 57.795 1.00 53.63 181 ASP A O 1
ATOM 1018 N N . THR A 1 188 ? 45.652 12.538 56.612 1.00 48.28 182 THR A N 1
ATOM 1019 C CA . THR A 1 188 ? 45.285 13.332 57.774 1.00 38.97 182 THR A CA 1
ATOM 1020 C C . THR A 1 188 ? 44.027 12.720 58.332 1.00 35.73 182 THR A C 1
ATOM 1021 O O . THR A 1 188 ? 43.031 12.611 57.626 1.00 37.11 182 THR A O 1
ATOM 1025 N N . THR A 1 189 ? 44.048 12.347 59.602 1.00 37.61 183 THR A N 1
ATOM 1026 C CA . THR A 1 189 ? 42.992 11.489 60.117 1.00 45.54 183 THR A CA 1
ATOM 1027 C C . THR A 1 189 ? 42.179 12.152 61.213 1.00 37.97 183 THR A C 1
ATOM 1028 O O . THR A 1 189 ? 42.693 12.984 61.946 1.00 42.86 183 THR A O 1
ATOM 1032 N N . GLY A 1 190 ? 40.905 11.791 61.315 1.00 31.46 184 GLY A N 1
ATOM 1033 C CA . GLY A 1 190 ? 40.107 12.229 62.447 1.00 41.65 184 GLY A CA 1
ATOM 1034 C C . GLY A 1 190 ? 39.487 11.065 63.189 1.00 39.48 184 GLY A C 1
ATOM 1035 O O . GLY A 1 190 ? 39.183 10.037 62.591 1.00 52.66 184 GLY A O 1
ATOM 1036 N N . ASN A 1 191 ? 39.279 11.224 64.487 1.00 46.19 185 ASN A N 1
ATOM 1037 C CA . ASN A 1 191 ? 38.710 10.142 65.296 1.00 54.64 185 ASN A CA 1
ATOM 1038 C C . ASN A 1 191 ? 37.300 9.778 64.846 1.00 47.72 185 ASN A C 1
ATOM 1039 O O . ASN A 1 191 ? 36.932 8.605 64.757 1.00 55.30 185 ASN A O 1
ATOM 1040 N N . ARG A 1 192 ? 36.516 10.806 64.564 1.00 41.03 186 ARG A N 1
ATOM 1041 C CA . ARG A 1 192 ? 35.148 10.616 64.146 1.00 34.59 186 ARG A CA 1
ATOM 1042 C C . ARG A 1 192 ? 34.712 11.779 63.256 1.00 29.43 186 ARG A C 1
ATOM 1043 O O . ARG A 1 192 ? 35.394 12.796 63.177 1.00 28.45 186 ARG A O 1
ATOM 1051 N N . PHE A 1 193 ? 33.587 11.609 62.575 1.00 20.72 187 PHE A N 1
ATOM 1052 C CA . PHE A 1 193 ? 32.987 12.688 61.821 1.00 24.95 187 PHE A CA 1
ATOM 1053 C C . PHE A 1 193 ? 31.572 12.877 62.282 1.00 22.26 187 PHE A C 1
ATOM 1054 O O . PHE A 1 193 ? 30.777 11.950 62.254 1.00 39.43 187 PHE A O 1
ATOM 1062 N N . ASP A 1 194 ? 31.260 14.095 62.692 1.00 35.36 188 ASP A N 1
ATOM 1063 C CA . ASP A 1 194 ? 29.929 14.436 63.169 1.00 33.25 188 ASP A CA 1
ATOM 1064 C C . ASP A 1 194 ? 29.299 15.422 62.194 1.00 31.54 188 ASP A C 1
ATOM 1065 O O . ASP A 1 194 ? 29.990 16.220 61.563 1.00 40.13 188 ASP A O 1
ATOM 1070 N N . ALA A 1 195 ? 27.989 15.332 62.044 1.00 33.96 189 ALA A N 1
ATOM 1071 C CA . ALA A 1 195 ? 27.224 16.351 61.334 1.00 32.34 189 ALA A CA 1
ATOM 1072 C C . ALA A 1 195 ? 25.862 16.418 61.982 1.00 31.99 189 ALA A C 1
ATOM 1073 O O . ALA A 1 195 ? 25.422 15.455 62.614 1.00 35.62 189 ALA A O 1
ATOM 1075 N N . TYR A 1 196 ? 25.209 17.563 61.860 1.00 22.17 190 TYR A N 1
ATOM 1076 C CA . TYR A 1 196 ? 23.871 17.733 62.407 1.00 33.18 190 TYR A CA 1
ATOM 1077 C C . TYR A 1 196 ? 23.261 18.635 61.391 1.00 33.66 190 TYR A C 1
ATOM 1078 O O . TYR A 1 196 ? 23.938 19.553 60.912 1.00 32.19 190 TYR A O 1
ATOM 1087 N N . GLN A 1 197 ? 21.997 18.394 61.056 1.00 23.31 191 GLN A N 1
ATOM 1088 C CA . GLN A 1 197 ? 21.388 19.125 59.963 1.00 18.12 191 GLN A CA 1
ATOM 1089 C C . GLN A 1 197 ? 19.922 19.429 60.223 1.00 20.58 191 GLN A C 1
ATOM 1090 O O . GLN A 1 197 ? 19.208 18.634 60.814 1.00 32.28 191 GLN A O 1
ATOM 1096 N N . LEU A 1 198 ? 19.473 20.590 59.762 1.00 42.13 192 LEU A N 1
ATOM 1097 C CA . LEU A 1 198 ? 18.064 20.946 59.835 1.00 37.50 192 LEU A CA 1
ATOM 1098 C C . LEU A 1 198 ? 17.543 21.367 58.457 1.00 23.94 192 LEU A C 1
ATOM 1099 O O . LEU A 1 198 ? 18.102 22.250 57.828 1.00 33.52 192 LEU A O 1
ATOM 1104 N N . ASP A 1 199 ? 16.460 20.743 58.009 1.00 28.29 193 ASP A N 1
ATOM 1105 C CA . ASP A 1 199 ? 15.855 21.040 56.701 1.00 43.37 193 ASP A CA 1
ATOM 1106 C C . ASP A 1 199 ? 14.464 21.641 56.861 1.00 46.94 193 ASP A C 1
ATOM 1107 O O . ASP A 1 199 ? 13.554 20.967 57.335 1.00 53.52 193 ASP A O 1
ATOM 1112 N N . TYR A 1 200 ? 14.283 22.895 56.458 1.00 42.72 194 TYR A N 1
ATOM 1113 C CA . TYR A 1 200 ? 12.975 23.538 56.581 1.00 22.36 194 TYR A CA 1
ATOM 1114 C C . TYR A 1 200 ? 12.396 23.702 55.196 1.00 30.54 194 TYR A C 1
ATOM 1115 O O . TYR A 1 200 ? 12.973 24.401 54.365 1.00 35.25 194 TYR A O 1
ATOM 1124 N N . GLN A 1 201 ? 11.269 23.044 54.933 1.00 37.57 195 GLN A N 1
ATOM 1125 C CA . GLN A 1 201 ? 10.617 23.181 53.634 1.00 47.68 195 GLN A CA 1
ATOM 1126 C C . GLN A 1 201 ? 9.528 24.235 53.746 1.00 54.87 195 GLN A C 1
ATOM 1127 O O . GLN A 1 201 ? 8.380 23.928 54.045 1.00 67.10 195 GLN A O 1
ATOM 1133 N N . VAL A 1 202 ? 9.925 25.482 53.511 1.00 56.14 196 VAL A N 1
ATOM 1134 C CA . VAL A 1 202 ? 9.062 26.643 53.664 1.00 53.93 196 VAL A CA 1
ATOM 1135 C C . VAL A 1 202 ? 7.794 26.530 52.839 1.00 51.89 196 VAL A C 1
ATOM 1136 O O . VAL A 1 202 ? 6.698 26.697 53.370 1.00 60.73 196 VAL A O 1
ATOM 1140 N N . ASN A 1 203 ? 7.948 26.256 51.545 1.00 47.57 197 ASN A N 1
ATOM 1141 C CA . ASN A 1 203 ? 6.821 25.854 50.700 1.00 47.93 197 ASN A CA 1
ATOM 1142 C C . ASN A 1 203 ? 7.187 24.753 49.751 1.00 53.92 197 ASN A C 1
ATOM 1143 O O . ASN A 1 203 ? 8.311 24.255 49.728 1.00 53.29 197 ASN A O 1
ATOM 1148 N N . ASP A 1 204 ? 6.209 24.440 48.915 1.00 62.45 198 ASP A N 1
ATOM 1149 C CA . ASP A 1 204 ? 6.363 23.504 47.825 1.00 64.74 198 ASP A CA 1
ATOM 1150 C C . ASP A 1 204 ? 7.526 23.946 46.954 1.00 53.29 198 ASP A C 1
ATOM 1151 O O . ASP A 1 204 ? 8.226 23.120 46.377 1.00 44.70 198 ASP A O 1
ATOM 1156 N N . GLY A 1 205 ? 7.742 25.254 46.869 1.00 55.22 199 GLY A N 1
ATOM 1157 C CA . GLY A 1 205 ? 8.792 25.766 46.010 1.00 51.85 199 GLY A CA 1
ATOM 1158 C C . GLY A 1 205 ? 10.098 26.151 46.689 1.00 50.50 199 GLY A C 1
ATOM 1159 O O . GLY A 1 205 ? 10.974 26.718 46.041 1.00 47.61 199 GLY A O 1
ATOM 1160 N N . LEU A 1 206 ? 10.256 25.851 47.977 1.00 48.15 200 LEU A N 1
ATOM 1161 C CA . LEU A 1 206 ? 11.432 26.356 48.672 1.00 38.62 200 LEU A CA 1
ATOM 1162 C C . LEU A 1 206 ? 11.890 25.593 49.913 1.00 42.84 200 LEU A C 1
ATOM 1163 O O . LEU A 1 206 ? 11.135 25.376 50.853 1.00 42.11 200 LEU A O 1
ATOM 1168 N N . LEU A 1 207 ? 13.166 25.235 49.903 1.00 41.18 201 LEU A N 1
ATOM 1169 C CA . LEU A 1 207 ? 13.764 24.446 50.954 1.00 29.18 201 LEU A CA 1
ATOM 1170 C C . LEU A 1 207 ? 15.015 25.153 51.525 1.00 28.93 201 LEU A C 1
ATOM 1171 O O . LEU A 1 207 ? 15.924 25.552 50.799 1.00 26.31 201 LEU A O 1
ATOM 1176 N N . LEU A 1 208 ? 15.022 25.321 52.843 1.00 29.15 202 LEU A N 1
ATOM 1177 C CA . LEU A 1 208 ? 16.104 25.982 53.559 1.00 33.31 202 LEU A CA 1
ATOM 1178 C C . LEU A 1 208 ? 16.900 24.929 54.298 1.00 34.41 202 LEU A C 1
ATOM 1179 O O . LEU A 1 208 ? 16.348 23.946 54.775 1.00 42.70 202 LEU A O 1
ATOM 1184 N N . GLN A 1 209 ? 18.201 25.132 54.397 1.00 27.82 203 GLN A N 1
ATOM 1185 C CA . GLN A 1 209 ? 19.048 24.100 54.948 1.00 29.35 203 GLN A CA 1
ATOM 1186 C C . GLN A 1 209 ? 20.141 24.659 55.829 1.00 33.21 203 GLN A C 1
ATOM 1187 O O . GLN A 1 209 ? 20.918 25.502 55.405 1.00 37.39 203 GLN A O 1
ATOM 1193 N N . TYR A 1 210 ? 20.224 24.168 57.051 1.00 20.12 204 TYR A N 1
ATOM 1194 C CA . TYR A 1 210 ? 21.373 24.476 57.854 1.00 25.03 204 TYR A CA 1
ATOM 1195 C C . TYR A 1 210 ? 22.014 23.161 58.248 1.00 35.74 204 TYR A C 1
ATOM 1196 O O . TYR A 1 210 ? 21.316 22.197 58.533 1.00 36.08 204 TYR A O 1
ATOM 1205 N N . ALA A 1 211 ? 23.342 23.126 58.265 1.00 37.61 205 ALA A N 1
ATOM 1206 C CA . ALA A 1 211 ? 24.060 21.957 58.748 1.00 48.32 205 ALA A CA 1
ATOM 1207 C C . ALA A 1 211 ? 25.414 22.329 59.386 1.00 42.38 205 ALA A C 1
ATOM 1208 O O . ALA A 1 211 ? 25.982 23.387 59.119 1.00 26.13 205 ALA A O 1
ATOM 1210 N N . GLN A 1 212 ? 25.928 21.435 60.222 1.00 43.86 206 GLN A N 1
ATOM 1211 C CA . GLN A 1 212 ? 27.058 21.752 61.079 1.00 37.41 206 GLN A CA 1
ATOM 1212 C C . GLN A 1 212 ? 27.769 20.475 61.491 1.00 29.92 206 GLN A C 1
ATOM 1213 O O . GLN A 1 212 ? 27.126 19.447 61.728 1.00 24.19 206 GLN A O 1
ATOM 1219 N N . GLY A 1 213 ? 29.094 20.519 61.555 1.00 20.11 207 GLY A N 1
ATOM 1220 C CA . GLY A 1 213 ? 29.831 19.346 61.999 1.00 17.61 207 GLY A CA 1
ATOM 1221 C C . GLY A 1 213 ? 31.268 19.436 61.556 1.00 20.95 207 GLY A C 1
ATOM 1222 O O . GLY A 1 213 ? 31.757 20.509 61.228 1.00 32.60 207 GLY A O 1
ATOM 1223 N N . GLY A 1 214 ? 31.955 18.310 61.531 1.00 22.81 208 GLY A N 1
ATOM 1224 C CA . GLY A 1 214 ? 33.296 18.305 60.989 1.00 18.83 208 GLY A CA 1
ATOM 1225 C C . GLY A 1 214 ? 34.036 17.058 61.370 1.00 25.79 208 GLY A C 1
ATOM 1226 O O . GLY A 1 214 ? 33.516 16.207 62.094 1.00 18.85 208 GLY A O 1
ATOM 1227 N N . LEU A 1 215 ? 35.259 16.962 60.863 1.00 40.03 209 LEU A N 1
ATOM 1228 C CA . LEU A 1 215 ? 36.182 15.891 61.211 1.00 42.12 209 LEU A CA 1
ATOM 1229 C C . LEU A 1 215 ? 36.916 16.337 62.473 1.00 43.45 209 LEU A C 1
ATOM 1230 O O . LEU A 1 215 ? 37.634 17.343 62.436 1.00 49.93 209 LEU A O 1
ATOM 1235 N N . ARG A 1 216 ? 36.704 15.621 63.584 1.00 33.46 210 ARG A N 1
ATOM 1236 C CA . ARG A 1 216 ? 37.298 15.969 64.876 1.00 34.80 210 ARG A CA 1
ATOM 1237 C C . ARG A 1 216 ? 38.830 16.007 64.797 1.00 40.66 210 ARG A C 1
ATOM 1238 O O . ARG A 1 216 ? 39.455 15.037 64.369 1.00 49.95 210 ARG A O 1
ATOM 1241 N N . ASN A 1 217 ? 39.409 17.141 65.198 1.00 33.79 211 ASN A N 1
ATOM 1242 C CA . ASN A 1 217 ? 40.859 17.413 65.135 1.00 34.93 211 ASN A CA 1
ATOM 1243 C C . ASN A 1 217 ? 41.417 17.737 63.764 1.00 37.69 211 ASN A C 1
ATOM 1244 O O . ASN A 1 217 ? 42.622 17.699 63.544 1.00 44.74 211 ASN A O 1
ATOM 1249 N N . VAL A 1 218 ? 40.533 18.081 62.844 1.00 26.87 212 VAL A N 1
ATOM 1250 C CA . VAL A 1 218 ? 40.964 18.536 61.550 1.00 19.41 212 VAL A CA 1
ATOM 1251 C C . VAL A 1 218 ? 40.246 19.842 61.291 1.00 27.09 212 VAL A C 1
ATOM 1252 O O . VAL A 1 218 ? 40.879 20.892 61.132 1.00 31.07 212 VAL A O 1
ATOM 1256 N N . TYR A 1 219 ? 38.919 19.776 61.271 1.00 23.06 213 TYR A N 1
ATOM 1257 C CA . TYR A 1 219 ? 38.127 20.901 60.788 1.00 17.55 213 TYR A CA 1
ATOM 1258 C C . TYR A 1 219 ? 36.699 20.874 61.252 1.00 17.20 213 TYR A C 1
ATOM 1259 O O . TYR A 1 219 ? 36.103 19.807 61.476 1.00 17.19 213 TYR A O 1
ATOM 1268 N N . ARG A 1 220 ? 36.161 22.077 61.389 1.00 28.67 214 ARG A N 1
ATOM 1269 C CA . ARG A 1 220 ? 34.734 22.271 61.556 1.00 26.26 214 ARG A CA 1
ATOM 1270 C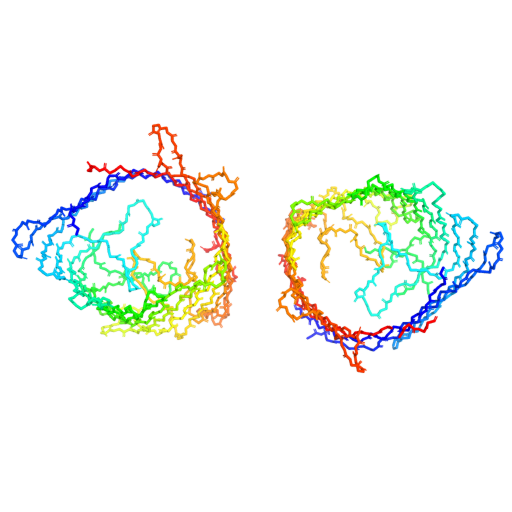 C . ARG A 1 220 ? 34.183 23.031 60.339 1.00 26.90 214 ARG A C 1
ATOM 1271 O O . ARG A 1 220 ? 34.877 23.837 59.706 1.00 27.93 214 ARG A O 1
ATOM 1279 N N . GLN A 1 221 ? 32.931 22.755 60.019 1.00 17.62 215 GLN A N 1
ATOM 1280 C CA . GLN A 1 221 ? 32.315 23.273 58.831 1.00 21.55 215 GLN A CA 1
ATOM 1281 C C . GLN A 1 221 ? 30.826 23.566 59.093 1.00 24.73 215 GLN A C 1
ATOM 1282 O O . GLN A 1 221 ? 30.114 22.746 59.668 1.00 31.36 215 GLN A O 1
ATOM 1288 N N . ARG A 1 222 ? 30.370 24.740 58.680 1.00 32.50 216 ARG A N 1
ATOM 1289 C CA . ARG A 1 222 ? 28.958 25.086 58.730 1.00 28.12 216 ARG A CA 1
ATOM 1290 C C . ARG A 1 222 ? 28.444 25.216 57.302 1.00 33.37 216 ARG A C 1
ATOM 1291 O O . ARG A 1 222 ? 29.211 25.494 56.365 1.00 28.35 216 ARG A O 1
ATOM 1299 N N . TYR A 1 223 ? 27.135 25.051 57.154 1.00 24.10 217 TYR A N 1
ATOM 1300 C CA . TYR A 1 223 ? 26.515 25.071 55.855 1.00 25.75 217 TYR A CA 1
ATOM 1301 C C . TYR A 1 223 ? 25.134 25.714 55.874 1.00 31.10 217 TYR A C 1
ATOM 1302 O O . TYR A 1 223 ? 24.333 25.427 56.746 1.00 50.62 217 TYR A O 1
ATOM 1311 N N . LEU A 1 224 ? 24.866 26.559 54.882 1.00 24.38 218 LEU A N 1
ATOM 1312 C CA . LEU A 1 224 ? 23.532 27.071 54.586 1.00 17.92 218 LEU A CA 1
ATOM 1313 C C . LEU A 1 224 ? 23.187 26.712 53.155 1.00 24.78 218 LEU A C 1
ATOM 1314 O O . LEU A 1 224 ? 24.005 26.875 52.268 1.00 25.36 218 LEU A O 1
ATOM 1319 N N . GLY A 1 225 ? 21.970 26.239 52.932 1.00 24.85 219 GLY A N 1
ATOM 1320 C CA . GLY A 1 225 ? 21.507 25.990 51.595 1.00 24.72 219 GLY A CA 1
ATOM 1321 C C . GLY A 1 225 ? 20.145 26.589 51.352 1.00 37.25 219 GLY A C 1
ATOM 1322 O O . GLY A 1 225 ? 19.383 26.816 52.292 1.00 40.31 219 GLY A O 1
ATOM 1323 N N . ALA A 1 226 ? 19.843 26.855 50.086 1.00 35.65 220 ALA A N 1
ATOM 1324 C CA . ALA A 1 226 ? 18.485 27.186 49.678 1.00 35.50 220 ALA A CA 1
ATOM 1325 C C . ALA A 1 226 ? 18.250 26.691 48.257 1.00 33.29 220 ALA A C 1
ATOM 1326 O O . ALA A 1 226 ? 18.955 27.079 47.338 1.00 41.22 220 ALA A O 1
ATOM 1328 N N . VAL A 1 227 ? 17.273 25.805 48.094 1.00 27.27 221 VAL A N 1
ATOM 1329 C CA . VAL A 1 227 ? 16.908 25.266 46.785 1.00 23.86 221 VAL A CA 1
ATOM 1330 C C . VAL A 1 227 ? 15.454 25.546 46.507 1.00 36.77 221 VAL A C 1
ATOM 1331 O O . VAL A 1 227 ? 14.668 25.801 47.422 1.00 49.41 221 VAL A O 1
ATOM 1335 N N . GLY A 1 228 ? 15.086 25.458 45.237 1.00 39.42 222 GLY A N 1
ATOM 1336 C CA . GLY A 1 228 ? 13.703 25.650 44.853 1.00 50.01 222 GLY A CA 1
ATOM 1337 C C . GLY A 1 228 ? 13.454 25.738 43.359 1.00 49.37 222 GLY A C 1
ATOM 1338 O O . GLY A 1 228 ? 14.316 26.140 42.580 1.00 47.53 222 GLY A O 1
ATOM 1339 N N . LYS A 1 229 ? 12.250 25.348 42.967 1.00 53.42 223 LYS A N 1
ATOM 1340 C CA . LYS A 1 229 ? 11.833 25.410 41.582 1.00 55.24 223 LYS A CA 1
ATOM 1341 C C . LYS A 1 229 ? 10.554 26.242 41.495 1.00 51.22 223 LYS A C 1
ATOM 1342 O O . LYS A 1 229 ? 9.776 26.318 42.439 1.00 51.09 223 LYS A O 1
ATOM 1344 N N . ARG A 1 230 ? 10.348 26.890 40.363 1.00 54.38 224 ARG A N 1
ATOM 1345 C CA . ARG A 1 230 ? 9.174 27.732 40.187 1.00 54.15 224 ARG A CA 1
ATOM 1346 C C . ARG A 1 230 ? 8.756 27.686 38.724 1.00 60.88 224 ARG A C 1
ATOM 1347 O O . ARG A 1 230 ? 9.598 27.791 37.822 1.00 59.69 224 ARG A O 1
ATOM 1350 N N . GLN A 1 231 ? 7.462 27.487 38.489 1.00 65.65 225 GLN A N 1
ATOM 1351 C CA . GLN A 1 231 ? 6.933 27.571 37.137 1.00 69.42 225 GLN A CA 1
ATOM 1352 C C . GLN A 1 231 ? 6.967 29.024 36.701 1.00 76.56 225 GLN A C 1
ATOM 1353 O O . GLN A 1 231 ? 6.596 29.908 37.473 1.00 80.20 225 GLN A O 1
ATOM 1359 N N . VAL A 1 232 ? 7.450 29.257 35.480 1.00 78.84 226 VAL A N 1
ATOM 1360 C CA . VAL A 1 232 ? 7.537 30.592 34.879 1.00 82.25 226 VAL A CA 1
ATOM 1361 C C . VAL A 1 232 ? 8.131 30.551 33.462 1.00 85.40 226 VAL A C 1
ATOM 1362 O O . VAL A 1 232 ? 9.350 30.549 33.288 1.00 86.69 226 VAL A O 1
ATOM 1366 N N . GLY A 1 233 ? 7.274 30.477 32.448 1.00 86.55 227 GLY A N 1
ATOM 1367 C CA . GLY A 1 233 ? 5.850 30.274 32.622 1.00 84.26 227 GLY A CA 1
ATOM 1368 C C . GLY A 1 233 ? 5.442 28.984 31.934 1.00 89.94 227 GLY A C 1
ATOM 1369 O O . GLY A 1 233 ? 4.513 28.302 32.374 1.00 90.84 227 GLY A O 1
ATOM 1370 N N . ALA A 1 234 ? 6.145 28.654 30.849 1.00 88.05 228 ALA A N 1
ATOM 1371 C CA . ALA A 1 234 ? 5.954 27.390 30.128 1.00 79.11 228 ALA A CA 1
ATOM 1372 C C . ALA A 1 234 ? 7.001 26.367 30.564 1.00 76.95 228 ALA A C 1
ATOM 1373 O O . ALA A 1 234 ? 6.880 25.163 30.315 1.00 70.99 228 ALA A O 1
ATOM 1375 N N . GLY A 1 235 ? 8.043 26.874 31.208 1.00 80.57 229 GLY A N 1
ATOM 1376 C CA . GLY A 1 235 ? 9.113 26.042 31.703 1.00 78.67 229 GLY A CA 1
ATOM 1377 C C . GLY A 1 235 ? 9.267 26.215 33.195 1.00 63.41 229 GLY A C 1
ATOM 1378 O O . GLY A 1 235 ? 8.441 26.857 33.829 1.00 60.52 229 GLY A O 1
ATOM 1379 N N . LYS A 1 236 ? 10.329 25.653 33.758 1.00 57.33 230 LYS A N 1
ATOM 1380 C CA . LYS A 1 236 ? 10.499 25.645 35.206 1.00 54.36 230 LYS A CA 1
ATOM 1381 C C . LYS A 1 236 ? 11.840 26.256 35.612 1.00 55.49 230 LYS A C 1
ATOM 1382 O O . LYS A 1 236 ? 12.897 25.835 35.142 1.00 61.54 230 LYS A O 1
ATOM 1388 N N . LEU A 1 237 ? 11.796 27.255 36.482 1.00 46.16 231 LEU A N 1
ATOM 1389 C CA . LEU A 1 237 ? 13.010 27.976 36.850 1.00 39.99 231 LEU A CA 1
ATOM 1390 C C . LEU A 1 237 ? 13.586 27.524 38.196 1.00 37.40 231 LEU A C 1
ATOM 1391 O O . LEU A 1 237 ? 12.865 27.408 39.175 1.00 42.00 231 LEU A O 1
ATOM 1396 N N . SER A 1 238 ? 14.892 27.280 38.247 1.00 42.58 232 SER A N 1
ATOM 1397 C CA . SER A 1 238 ? 15.499 26.684 39.441 1.00 40.13 232 SER A CA 1
ATOM 1398 C C . SER A 1 238 ? 16.701 27.459 39.959 1.00 39.14 232 SER A C 1
ATOM 1399 O O . SER A 1 238 ? 17.532 27.920 39.181 1.00 46.44 232 SER A O 1
ATOM 1402 N N . ALA A 1 239 ? 16.790 27.575 41.279 1.00 34.62 233 ALA A N 1
ATOM 1403 C CA . ALA A 1 239 ? 17.907 28.246 41.927 1.00 40.28 233 ALA A CA 1
ATOM 1404 C C . ALA A 1 239 ? 18.463 27.379 43.054 1.00 32.91 233 ALA A C 1
ATOM 1405 O O . ALA A 1 239 ? 17.718 26.807 43.838 1.00 20.90 233 ALA A O 1
ATOM 1407 N N . ASP A 1 240 ? 19.782 27.286 43.130 1.00 34.02 234 ASP A N 1
ATOM 1408 C CA . ASP A 1 240 ? 20.422 26.452 44.134 1.00 29.37 234 ASP A CA 1
ATOM 1409 C C . ASP A 1 240 ? 21.563 27.220 44.787 1.00 35.69 234 ASP A C 1
ATOM 1410 O O . ASP A 1 240 ? 22.609 27.456 44.175 1.00 37.28 234 ASP A O 1
ATOM 1415 N N . LEU A 1 241 ? 21.341 27.618 46.034 1.00 31.66 235 LEU A N 1
ATOM 1416 C CA . LEU A 1 241 ? 22.302 28.415 46.776 1.00 26.94 235 LEU A CA 1
ATOM 1417 C C . LEU A 1 241 ? 22.967 27.610 47.883 1.00 31.20 235 LEU A C 1
ATOM 1418 O O . LEU A 1 241 ? 22.287 27.050 48.733 1.00 40.21 235 LEU A O 1
ATOM 1423 N N . ARG A 1 242 ? 24.298 27.576 47.867 1.00 31.18 236 ARG A N 1
ATOM 1424 C CA . ARG A 1 242 ? 25.094 26.805 48.830 1.00 25.43 236 ARG A CA 1
ATOM 1425 C C . ARG A 1 242 ? 26.237 27.632 49.408 1.00 27.74 236 ARG A C 1
ATOM 1426 O O . ARG A 1 242 ? 26.973 28.309 48.682 1.00 30.56 236 ARG A O 1
ATOM 1434 N N . TRP A 1 243 ? 26.406 27.540 50.717 1.00 22.00 237 TRP A N 1
ATOM 1435 C CA . TRP A 1 243 ? 27.448 28.271 51.404 1.00 15.51 237 TRP A CA 1
ATOM 1436 C C . TRP A 1 243 ? 28.129 27.391 52.440 1.00 16.40 237 TRP A C 1
ATOM 1437 O O . TRP A 1 243 ? 27.465 26.640 53.149 1.00 31.21 237 TRP A O 1
ATOM 1448 N N . PHE A 1 244 ? 29.451 27.460 52.526 1.00 20.76 238 PHE A N 1
ATOM 1449 C CA . PHE A 1 244 ? 30.176 26.676 53.531 1.00 26.35 238 PHE A CA 1
ATOM 1450 C C . PHE A 1 244 ? 31.191 27.511 54.265 1.00 30.82 238 PHE A C 1
ATOM 1451 O O . PHE A 1 244 ? 31.930 28.294 53.669 1.00 30.36 238 PHE A O 1
ATOM 1459 N N . ASP A 1 245 ? 31.265 27.297 55.566 1.00 31.75 239 ASP A N 1
ATOM 1460 C CA . ASP A 1 245 ? 32.219 28.021 56.357 1.00 23.30 239 ASP A CA 1
ATOM 1461 C C . ASP A 1 245 ? 32.993 26.970 57.103 1.00 26.08 239 ASP A C 1
ATOM 1462 O O . ASP A 1 245 ? 32.393 26.185 57.823 1.00 32.11 239 ASP A O 1
ATOM 1467 N N . SER A 1 246 ? 34.314 26.950 56.916 1.00 23.37 240 SER A N 1
ATOM 1468 C CA . SER A 1 246 ? 35.170 25.910 57.499 1.00 28.75 240 SER A CA 1
ATOM 1469 C C . SER A 1 246 ? 36.452 26.471 58.104 1.00 28.34 240 SER A C 1
ATOM 1470 O O . SER A 1 246 ? 37.047 27.398 57.579 1.00 27.92 240 SER A O 1
ATOM 1473 N N . GLU A 1 247 ? 36.887 25.870 59.201 1.00 19.58 241 GLU A N 1
ATOM 1474 C CA . GLU A 1 247 ? 38.156 26.229 59.799 1.00 27.48 241 GLU A CA 1
ATOM 1475 C C . GLU A 1 247 ? 38.756 25.004 60.457 1.00 33.56 241 GLU A C 1
ATOM 1476 O O . GLU A 1 247 ? 38.049 24.029 60.702 1.00 39.35 241 GLU A O 1
ATOM 1482 N N . ASP A 1 248 ? 40.061 25.054 60.726 1.00 38.39 242 ASP A N 1
ATOM 1483 C CA . ASP A 1 248 ? 40.730 24.053 61.561 1.00 38.05 242 ASP A CA 1
ATOM 1484 C C . ASP A 1 248 ? 40.049 23.908 62.933 1.00 35.14 242 ASP A C 1
ATOM 1485 O O . ASP A 1 248 ? 39.492 24.869 63.468 1.00 37.65 242 ASP A O 1
ATOM 1490 N N . ALA A 1 249 ? 40.098 22.707 63.497 1.00 34.97 243 ALA A N 1
ATOM 1491 C CA . ALA A 1 249 ? 39.393 22.401 64.749 1.00 30.81 243 ALA A CA 1
ATOM 1492 C C . ALA A 1 249 ? 40.283 21.556 65.636 1.00 40.86 243 ALA A C 1
ATOM 1493 O O . ALA A 1 249 ? 41.115 20.795 65.117 1.00 43.09 243 ALA A O 1
ATOM 1495 N N . GLY A 1 250 ? 40.114 21.673 66.957 1.00 27.58 244 GLY A N 1
ATOM 1496 C CA . GLY A 1 250 ? 40.940 20.911 67.882 1.00 16.93 244 GLY A CA 1
ATOM 1497 C C . GLY A 1 250 ? 42.448 20.951 67.617 1.00 33.04 244 GLY A C 1
ATOM 1498 O O . GLY A 1 250 ? 43.058 22.033 67.538 1.00 36.74 244 GLY A O 1
ATOM 1499 N N . ALA A 1 251 ? 43.052 19.771 67.459 1.00 30.29 245 ALA A N 1
ATOM 1500 C CA . ALA A 1 251 ? 44.505 19.662 67.247 1.00 32.24 245 ALA A CA 1
ATOM 1501 C C . ALA A 1 251 ? 44.995 20.239 65.920 1.00 38.65 245 ALA A C 1
ATOM 1502 O O . ALA A 1 251 ? 46.199 20.455 65.753 1.00 50.57 245 ALA A O 1
ATOM 1504 N N . ALA A 1 252 ? 44.059 20.471 64.993 1.00 35.16 246 ALA A N 1
ATOM 1505 C CA . ALA A 1 252 ? 44.347 21.038 63.676 1.00 33.62 246 ALA A CA 1
ATOM 1506 C C . ALA A 1 252 ? 45.380 20.184 62.980 1.00 36.46 246 ALA A C 1
ATOM 1507 O O . ALA A 1 252 ? 46.493 20.626 62.690 1.00 35.98 246 ALA A O 1
ATOM 1509 N N . ARG A 1 253 ? 44.999 18.943 62.724 1.00 35.02 247 ARG A N 1
ATOM 1510 C CA . ARG A 1 253 ? 45.936 17.948 62.252 1.00 32.95 247 ARG A CA 1
ATOM 1511 C C . ARG A 1 253 ? 46.332 18.184 60.798 1.00 31.52 247 ARG A C 1
ATOM 1512 O O . ARG A 1 253 ? 47.109 17.410 60.241 1.00 42.10 247 ARG A O 1
ATOM 1520 N N . ALA A 1 254 ? 45.826 19.257 60.184 1.00 29.04 248 ALA A N 1
ATOM 1521 C CA . ALA A 1 254 ? 46.082 19.484 58.749 1.00 26.64 248 ALA A CA 1
ATOM 1522 C C . ALA A 1 254 ? 46.754 20.752 58.169 1.00 34.41 248 ALA A C 1
ATOM 1523 O O . ALA A 1 254 ? 46.917 20.789 56.954 1.00 60.99 248 ALA A O 1
ATOM 1525 N N . GLY A 1 255 ? 47.112 21.803 58.911 1.00 31.41 249 GLY A N 1
ATOM 1526 C CA . GLY A 1 255 ? 46.648 22.163 60.232 1.00 30.80 249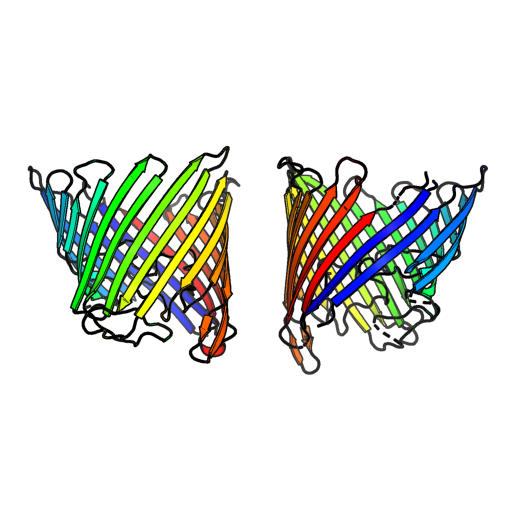 GLY A CA 1
ATOM 1527 C C . GLY A 1 255 ? 45.733 23.368 60.089 1.00 36.68 249 GLY A C 1
ATOM 1528 O O . GLY A 1 255 ? 44.521 23.227 60.230 1.00 46.29 249 GLY A O 1
ATOM 1529 N N . LYS A 1 256 ? 46.298 24.535 59.773 1.00 25.87 250 LYS A N 1
ATOM 1530 C CA . LYS A 1 256 ? 45.507 25.767 59.544 1.00 34.16 250 LYS A CA 1
ATOM 1531 C C . LYS A 1 256 ? 44.575 25.738 58.333 1.00 38.89 250 LYS A C 1
ATOM 1532 O O . LYS A 1 256 ? 45.016 25.583 57.195 1.00 45.79 250 LYS A O 1
ATOM 1535 N N . ILE A 1 257 ? 43.282 25.914 58.590 1.00 36.36 251 ILE A N 1
ATOM 1536 C CA . ILE A 1 257 ? 42.259 25.833 57.554 1.00 27.38 251 ILE A CA 1
ATOM 1537 C C . ILE A 1 257 ? 41.311 27.017 57.688 1.00 37.34 251 ILE A C 1
ATOM 1538 O O . ILE A 1 257 ? 40.785 27.276 58.764 1.00 40.19 251 ILE A O 1
ATOM 1543 N N . ASP A 1 258 ? 41.099 27.734 56.590 1.00 34.18 252 ASP A N 1
ATOM 1544 C CA . ASP A 1 258 ? 40.293 28.943 56.604 1.00 23.51 252 ASP A CA 1
ATOM 1545 C C . ASP A 1 258 ? 39.621 29.143 55.232 1.00 29.38 252 ASP A C 1
ATOM 1546 O O . ASP A 1 258 ? 40.274 29.506 54.230 1.00 23.62 252 ASP A O 1
ATOM 1551 N N . ASN A 1 259 ? 38.310 28.920 55.187 1.00 22.90 253 ASN A N 1
ATOM 1552 C CA . ASN A 1 259 ? 37.612 28.927 53.925 1.00 14.27 253 ASN A CA 1
ATOM 1553 C C . ASN A 1 259 ? 36.142 29.247 53.986 1.00 11.74 253 ASN A C 1
ATOM 1554 O O . ASN A 1 259 ? 35.390 28.666 54.737 1.00 17.29 253 ASN A O 1
ATOM 1559 N N . ARG A 1 260 ? 35.728 30.138 53.110 1.00 17.03 254 ARG A N 1
ATOM 1560 C CA . ARG A 1 260 ? 34.320 30.262 52.799 1.00 20.49 254 ARG A CA 1
ATOM 1561 C C . ARG A 1 260 ? 34.067 29.872 51.343 1.00 28.18 254 ARG A C 1
ATOM 1562 O O . ARG A 1 260 ? 34.751 30.328 50.423 1.00 33.56 254 ARG A O 1
ATOM 1570 N N . ALA A 1 261 ? 33.110 28.973 51.148 1.00 29.07 255 ALA A N 1
ATOM 1571 C CA . ALA A 1 261 ? 32.760 28.538 49.810 1.00 24.36 255 ALA A CA 1
ATOM 1572 C C . ALA A 1 261 ? 31.322 28.914 49.478 1.00 26.88 255 ALA A C 1
ATOM 1573 O O . ALA A 1 261 ? 30.379 28.526 50.169 1.00 28.50 255 ALA A O 1
ATOM 1575 N N . LEU A 1 262 ? 31.168 29.678 48.408 1.00 22.20 256 LEU A N 1
ATOM 1576 C CA . LEU A 1 262 ? 29.849 30.038 47.941 1.00 20.99 256 LEU A CA 1
ATOM 1577 C C . LEU A 1 262 ? 29.614 29.529 46.528 1.00 26.79 256 LEU A C 1
ATOM 1578 O O . LEU A 1 262 ? 30.459 29.682 45.656 1.00 33.22 256 LEU A O 1
ATOM 1583 N N . SER A 1 263 ? 28.474 28.895 46.303 1.00 20.47 257 SER A N 1
ATOM 1584 C CA . SER A 1 263 ? 28.075 28.604 44.934 1.00 16.42 257 SER A CA 1
ATOM 1585 C C . SER A 1 263 ? 26.610 28.827 44.713 1.00 21.75 257 SER A C 1
ATOM 1586 O O . SER A 1 263 ? 25.760 28.644 45.605 1.00 21.00 257 SER A O 1
ATOM 1589 N N . LEU A 1 264 ? 26.327 29.229 43.490 1.00 20.49 258 LEU A N 1
ATOM 1590 C CA . LEU A 1 264 ? 24.975 29.515 43.077 1.00 27.47 258 LEU A CA 1
ATOM 1591 C C . LEU A 1 264 ? 24.765 28.931 41.681 1.00 37.41 258 LEU A C 1
ATOM 1592 O O . LEU A 1 264 ? 25.523 29.202 40.737 1.00 25.67 258 LEU A O 1
ATOM 1597 N N . LEU A 1 265 ? 23.748 28.097 41.562 1.00 38.52 259 LEU A N 1
ATOM 1598 C CA . LEU A 1 265 ? 23.387 27.570 40.269 1.00 31.38 259 LEU A CA 1
ATOM 1599 C C . LEU A 1 265 ? 21.938 27.959 39.959 1.00 30.38 259 LEU A C 1
ATOM 1600 O O . LEU A 1 265 ? 21.044 27.849 40.807 1.00 33.50 259 LEU A O 1
ATOM 1605 N N . LEU A 1 266 ? 21.731 28.441 38.740 1.00 24.41 260 LEU A N 1
ATOM 1606 C CA . LEU A 1 266 ? 20.413 28.802 38.225 1.00 38.24 260 LEU A CA 1
ATOM 1607 C C . LEU A 1 266 ? 20.084 27.990 36.968 1.00 39.48 260 LEU A C 1
ATOM 1608 O O . LEU A 1 266 ? 20.922 27.874 36.064 1.00 37.64 260 LEU A O 1
ATOM 1613 N N . ALA A 1 267 ? 18.881 27.426 36.895 1.00 29.74 261 ALA A N 1
ATOM 1614 C CA . ALA A 1 267 ? 18.501 26.714 35.680 1.00 30.74 261 ALA A CA 1
ATOM 1615 C C . ALA A 1 267 ? 17.113 27.091 35.198 1.00 49.20 261 ALA A C 1
ATOM 1616 O O . ALA A 1 267 ? 16.227 27.470 35.985 1.00 52.50 261 ALA A O 1
ATOM 1618 N N . TYR A 1 268 ? 16.956 27.019 33.883 1.00 39.61 262 TYR A N 1
ATOM 1619 C CA . TYR A 1 268 ? 15.673 27.205 33.250 1.00 39.98 262 TYR A CA 1
ATOM 1620 C C . TYR A 1 268 ? 15.394 26.012 32.329 1.00 47.14 262 TYR A C 1
ATOM 1621 O O . TYR A 1 268 ? 16.200 25.674 31.447 1.00 47.31 262 TYR A O 1
ATOM 1630 N N . ALA A 1 269 ? 14.252 25.371 32.550 1.00 39.82 263 ALA A N 1
ATOM 1631 C CA . ALA A 1 269 ? 13.952 24.118 31.875 1.00 48.88 263 ALA A CA 1
ATOM 1632 C C . ALA A 1 269 ? 12.556 24.125 31.247 1.00 59.21 263 ALA A C 1
ATOM 1633 O O . ALA A 1 269 ? 11.544 24.331 31.933 1.00 57.72 263 ALA A O 1
ATOM 1635 N N . GLN A 1 270 ? 12.515 23.888 29.940 1.00 47.78 264 GLN A N 1
ATOM 1636 C CA . GLN A 1 270 ? 11.273 23.926 29.190 1.00 59.44 264 GLN A CA 1
ATOM 1637 C C . GLN A 1 270 ? 11.352 22.913 28.068 1.00 65.18 264 GLN A C 1
ATOM 1638 O O . GLN A 1 270 ? 12.305 22.910 27.290 1.00 58.02 264 GLN A O 1
ATOM 1644 N N . GLY A 1 271 ? 10.340 22.058 27.979 1.00 68.45 265 GLY A N 1
ATOM 1645 C CA . GLY A 1 271 ? 10.431 20.900 27.116 1.00 64.31 265 GLY A CA 1
ATOM 1646 C C . GLY A 1 271 ? 11.523 20.031 27.701 1.00 63.81 265 GLY A C 1
ATOM 1647 O O . GLY A 1 271 ? 11.624 19.888 28.932 1.00 66.35 265 GLY A O 1
ATOM 1648 N N . GLY A 1 272 ? 12.355 19.468 26.836 1.00 56.43 266 GLY A N 1
ATOM 1649 C CA . GLY A 1 272 ? 13.481 18.672 27.301 1.00 62.47 266 GLY A CA 1
ATOM 1650 C C . GLY A 1 272 ? 14.792 19.444 27.344 1.00 49.89 266 GLY A C 1
ATOM 1651 O O . GLY A 1 272 ? 15.866 18.851 27.361 1.00 47.84 266 GLY A O 1
ATOM 1652 N N . HIS A 1 273 ? 14.691 20.770 27.351 1.00 37.98 267 HIS A N 1
ATOM 1653 C CA . HIS A 1 273 ? 15.857 21.629 27.254 1.00 46.15 267 HIS A CA 1
ATOM 1654 C C . HIS A 1 273 ? 16.113 22.335 28.575 1.00 53.70 267 HIS A C 1
ATOM 1655 O O . HIS A 1 273 ? 15.191 22.764 29.278 1.00 59.08 267 HIS A O 1
ATOM 1662 N N . THR A 1 274 ? 17.387 22.447 28.904 1.00 43.71 268 THR A N 1
ATOM 1663 C CA . THR A 1 274 ? 17.789 22.990 30.173 1.00 30.63 268 THR A CA 1
ATOM 1664 C C . THR A 1 274 ? 19.064 23.765 29.962 1.00 30.63 268 THR A C 1
ATOM 1665 O O . THR A 1 274 ? 20.067 23.221 29.480 1.00 34.03 268 THR A O 1
ATOM 1669 N N . LEU A 1 275 ? 18.994 25.046 30.310 1.00 31.27 269 LEU A N 1
ATOM 1670 C CA . LEU A 1 275 ? 20.145 25.934 30.304 1.00 23.40 269 LEU A CA 1
ATOM 1671 C C . LEU A 1 275 ? 20.489 26.290 31.740 1.00 27.43 269 LEU A C 1
ATOM 1672 O O . LEU A 1 275 ? 19.641 26.727 32.503 1.00 46.54 269 LEU A O 1
ATOM 1677 N N . SER A 1 276 ? 21.732 26.059 32.120 1.00 30.18 270 SER A N 1
ATOM 1678 C CA . SER A 1 276 ? 22.152 26.314 33.487 1.00 30.56 270 SER A CA 1
ATOM 1679 C C . SER A 1 276 ? 23.410 27.173 33.539 1.00 40.96 270 SER A C 1
ATOM 1680 O O . SER A 1 276 ? 24.370 26.966 32.772 1.00 42.01 270 SER A O 1
ATOM 1683 N N . ALA A 1 277 ? 23.373 28.149 34.444 1.00 32.49 271 ALA A N 1
ATOM 1684 C CA . ALA A 1 277 ? 24.472 29.071 34.664 1.00 31.03 271 ALA A CA 1
ATOM 1685 C C . ALA A 1 277 ? 24.871 29.000 36.135 1.00 33.53 271 ALA A C 1
ATOM 1686 O O . ALA A 1 277 ? 24.027 29.084 37.006 1.00 34.29 271 ALA A O 1
ATOM 1688 N N . GLY A 1 278 ? 26.159 28.834 36.404 1.00 30.03 272 GLY A N 1
ATOM 1689 C CA . GLY A 1 278 ? 26.626 28.706 37.764 1.00 21.16 272 GLY A CA 1
ATOM 1690 C C . GLY A 1 278 ? 27.735 29.681 38.091 1.00 28.25 272 GLY A C 1
ATOM 1691 O O . GLY A 1 278 ? 28.469 30.121 37.216 1.00 23.20 272 GLY A O 1
ATOM 1692 N N . TRP A 1 279 ? 27.839 30.016 39.366 1.00 26.37 273 TRP A N 1
ATOM 1693 C CA . TRP A 1 279 ? 28.857 30.912 39.848 1.00 25.17 273 TRP A CA 1
ATOM 1694 C C . TRP A 1 279 ? 29.395 30.376 41.174 1.00 36.43 273 TRP A C 1
ATOM 1695 O O . TRP A 1 279 ? 28.633 30.015 42.068 1.00 33.27 273 TRP A O 1
ATOM 1706 N N . GLN A 1 280 ? 30.712 30.335 41.303 1.00 23.50 274 GLN A N 1
ATOM 1707 C CA . GLN A 1 280 ? 31.319 29.737 42.462 1.00 15.73 274 GLN A CA 1
ATOM 1708 C C . GLN A 1 280 ? 32.482 30.609 42.909 1.00 28.81 274 GLN A C 1
ATOM 1709 O O . GLN A 1 280 ? 33.220 31.127 42.074 1.00 28.80 274 GLN A O 1
ATOM 1715 N N . ARG A 1 281 ? 32.635 30.767 44.223 1.00 22.39 275 ARG A N 1
ATOM 1716 C CA . ARG A 1 281 ? 33.722 31.540 44.777 1.00 15.20 275 ARG A CA 1
ATOM 1717 C C . ARG A 1 281 ? 34.231 31.034 46.126 1.00 29.80 275 ARG A C 1
ATOM 1718 O O . ARG A 1 281 ? 33.465 30.690 47.040 1.00 34.28 275 ARG A O 1
ATOM 1726 N N . MET A 1 282 ? 35.556 31.000 46.214 1.00 24.67 276 MET A N 1
ATOM 1727 C CA . MET A 1 282 ? 36.310 30.554 47.370 1.00 23.23 276 MET A CA 1
ATOM 1728 C C . MET A 1 282 ? 36.956 31.780 48.032 1.00 34.45 276 MET A C 1
ATOM 1729 O O . MET A 1 282 ? 37.513 32.667 47.341 1.00 24.21 276 MET A O 1
ATOM 1734 N N . ASN A 1 283 ? 36.867 31.842 49.362 1.00 21.50 277 ASN A N 1
ATOM 1735 C CA . ASN A 1 283 ? 37.501 32.914 50.126 1.00 14.00 277 ASN A CA 1
ATOM 1736 C C . ASN A 1 283 ? 38.251 32.371 51.321 1.00 19.60 277 ASN A C 1
ATOM 1737 O O . ASN A 1 283 ? 37.773 31.457 51.995 1.00 29.76 277 ASN A O 1
ATOM 1742 N N . GLY A 1 284 ? 39.418 32.944 51.602 1.00 19.64 278 GLY A N 1
ATOM 1743 C CA . GLY A 1 284 ? 40.194 32.546 52.758 1.00 12.49 278 GLY A CA 1
ATOM 1744 C C . GLY A 1 284 ? 41.511 31.994 52.293 1.00 22.02 278 GLY A C 1
ATOM 1745 O O . GLY A 1 284 ? 41.801 31.999 51.098 1.00 33.69 278 GLY A O 1
ATOM 1746 N N . ALA A 1 285 ? 42.309 31.514 53.234 1.00 21.52 279 ALA A N 1
ATOM 1747 C CA . ALA A 1 285 ? 43.640 31.004 52.913 1.00 29.43 279 ALA A CA 1
ATOM 1748 C C . ALA A 1 285 ? 43.590 29.592 52.309 1.00 32.95 279 ALA A C 1
ATOM 1749 O O . ALA A 1 285 ? 44.477 29.181 51.563 1.00 31.98 279 ALA A O 1
ATOM 1751 N N . SER A 1 286 ? 42.538 28.858 52.641 1.00 41.11 280 SER A N 1
ATOM 1752 C CA . SER A 1 286 ? 42.497 27.427 52.385 1.00 33.56 280 SER A CA 1
ATOM 1753 C C . SER A 1 286 ? 41.602 27.134 51.230 1.00 27.98 280 SER A C 1
ATOM 1754 O O . SER A 1 286 ? 40.751 27.947 50.866 1.00 27.54 280 SER A O 1
ATOM 1757 N N . SER A 1 287 ? 41.785 25.944 50.678 1.00 28.15 281 SER A N 1
ATOM 1758 C CA . SER A 1 287 ? 40.761 25.351 49.825 1.00 42.97 281 SER A CA 1
ATOM 1759 C C . SER A 1 287 ? 39.600 24.899 50.723 1.00 37.59 281 SER A C 1
ATOM 1760 O O . SER A 1 287 ? 39.744 24.850 51.942 1.00 54.29 281 SER A O 1
ATOM 1763 N N . MET A 1 288 ? 38.456 24.571 50.137 1.00 27.40 282 MET A N 1
ATOM 1764 C CA . MET A 1 288 ? 37.358 24.000 50.919 1.00 26.38 282 MET A CA 1
ATOM 1765 C C . MET A 1 288 ? 37.647 22.546 51.336 1.00 37.47 282 MET A C 1
ATOM 1766 O O . MET A 1 288 ? 37.925 21.690 50.505 1.00 28.38 282 MET A O 1
ATOM 1771 N N . PRO A 1 289 ? 37.609 22.268 52.643 1.00 39.46 283 PRO A N 1
ATOM 1772 C CA . PRO A 1 289 ? 37.923 20.891 53.038 1.00 31.81 283 PRO A CA 1
ATOM 1773 C C . PRO A 1 289 ? 36.727 19.936 52.857 1.00 28.06 283 PRO A C 1
ATOM 1774 O O . PRO A 1 289 ? 35.581 20.342 52.941 1.00 36.88 283 PRO A O 1
ATOM 1778 N N . TYR A 1 290 ? 37.004 18.670 52.601 1.00 23.80 284 TYR A N 1
ATOM 1779 C CA . TYR A 1 290 ? 35.964 17.661 52.633 1.00 29.78 284 TYR A CA 1
ATOM 1780 C C . TYR A 1 290 ? 36.574 16.286 52.781 1.00 34.33 284 TYR A C 1
ATOM 1781 O O . TYR A 1 290 ? 37.799 16.146 52.737 1.00 37.53 284 TYR A O 1
ATOM 1790 N N . LEU A 1 291 ? 35.717 15.281 52.966 1.00 31.92 285 LEU A N 1
ATOM 1791 C CA . LEU A 1 291 ? 36.171 13.910 53.242 1.00 26.20 285 LEU A CA 1
ATOM 1792 C C . LEU A 1 291 ? 36.623 13.141 51.992 1.00 27.91 285 LEU A C 1
ATOM 1793 O O . LEU A 1 291 ? 35.998 13.216 50.920 1.00 24.83 285 LEU A O 1
ATOM 1798 N N . ASP A 1 292 ? 37.728 12.417 52.137 1.00 22.43 286 ASP A N 1
ATOM 1799 C CA . ASP A 1 292 ? 38.115 11.434 51.147 1.00 33.20 286 ASP A CA 1
ATOM 1800 C C . ASP A 1 292 ? 36.952 10.437 51.007 1.00 37.69 286 ASP A C 1
ATOM 1801 O O . ASP A 1 292 ? 36.420 9.946 52.009 1.00 35.22 286 ASP A O 1
ATOM 1806 N N . GLY A 1 293 ? 36.553 10.155 49.771 1.00 30.42 287 GLY A N 1
ATOM 1807 C CA . GLY A 1 293 ? 35.396 9.320 49.524 1.00 37.56 287 GLY A CA 1
ATOM 1808 C C . GLY A 1 293 ? 34.121 10.126 49.382 1.00 45.73 287 GLY A C 1
ATOM 1809 O O . GLY A 1 293 ? 33.019 9.584 49.395 1.00 52.86 287 GLY A O 1
ATOM 1810 N N . SER A 1 294 ? 34.273 11.437 49.260 1.00 45.26 288 SER A N 1
ATOM 1811 C CA . SER A 1 294 ? 33.135 12.303 49.008 1.00 32.92 288 SER A CA 1
ATOM 1812 C C . SER A 1 294 ? 33.426 13.261 47.864 1.00 34.81 288 SER A C 1
ATOM 1813 O O . SER A 1 294 ? 34.539 13.309 47.338 1.00 23.54 288 SER A O 1
ATOM 1816 N N . ASN A 1 295 ? 32.405 14.015 47.476 1.00 40.47 289 ASN A N 1
ATOM 1817 C CA . ASN A 1 295 ? 32.592 15.121 46.554 1.00 42.16 289 ASN A CA 1
ATOM 1818 C C . ASN A 1 295 ? 32.148 16.367 47.271 1.00 45.07 289 ASN A C 1
ATOM 1819 O O . ASN A 1 295 ? 31.193 16.323 48.044 1.00 37.94 289 ASN A O 1
ATOM 1824 N N . PRO A 1 296 ? 32.828 17.490 47.016 1.00 38.99 290 PRO A N 1
ATOM 1825 C CA . PRO A 1 296 ? 32.315 18.719 47.614 1.00 18.33 290 PRO A CA 1
ATOM 1826 C C . PRO A 1 296 ? 31.004 19.090 46.923 1.00 18.94 290 PRO A C 1
ATOM 1827 O O . PRO A 1 296 ? 30.869 19.026 45.706 1.00 31.82 290 PRO A O 1
ATOM 1831 N N . TYR A 1 297 ? 30.028 19.467 47.724 1.00 18.77 291 TYR A N 1
ATOM 1832 C CA . TYR A 1 297 ? 28.690 19.767 47.250 1.00 21.81 291 TYR A CA 1
ATOM 1833 C C . TYR A 1 297 ? 28.620 21.185 46.684 1.00 33.02 291 TYR A C 1
ATOM 1834 O O . TYR A 1 297 ? 27.988 22.071 47.261 1.00 44.29 291 TYR A O 1
ATOM 1843 N N . LEU A 1 298 ? 29.288 21.406 45.561 1.00 36.77 292 LEU A N 1
ATOM 1844 C CA . LEU A 1 298 ? 29.354 22.741 44.966 1.00 33.11 292 LEU A CA 1
ATOM 1845 C C . LEU A 1 298 ? 28.833 22.731 43.533 1.00 26.01 292 LEU A C 1
ATOM 1846 O O . LEU A 1 298 ? 28.895 21.713 42.864 1.00 27.01 292 LEU A O 1
ATOM 1851 N N . ALA A 1 299 ? 28.332 23.872 43.072 1.00 31.32 293 ALA A N 1
ATOM 1852 C CA . ALA A 1 299 ? 27.824 24.032 41.706 1.00 27.59 293 ALA A CA 1
ATOM 1853 C C . ALA A 1 299 ? 28.827 23.688 40.618 1.00 38.18 293 ALA A C 1
ATOM 1854 O O . ALA A 1 299 ? 28.441 23.173 39.558 1.00 28.97 293 ALA A O 1
ATOM 1856 N N . ASN A 1 300 ? 30.100 24.000 40.864 1.00 33.71 294 ASN A N 1
ATOM 1857 C CA . ASN A 1 300 ? 31.135 23.712 39.877 1.00 27.59 294 ASN A CA 1
ATOM 1858 C C . ASN A 1 300 ? 31.943 22.442 40.161 1.00 23.44 294 ASN A C 1
ATOM 1859 O O . ASN A 1 300 ? 33.093 22.311 39.733 1.00 17.58 294 ASN A O 1
ATOM 1864 N N . TYR A 1 301 ? 31.348 21.505 40.885 1.00 32.17 295 TYR A N 1
ATOM 1865 C CA . TYR A 1 301 ? 31.965 20.184 40.962 1.00 34.83 295 TYR A CA 1
ATOM 1866 C C . TYR A 1 301 ? 31.741 19.442 39.657 1.00 24.80 295 TYR A C 1
ATOM 1867 O O . TYR A 1 301 ? 30.623 19.074 39.328 1.00 26.16 295 TYR A O 1
ATOM 1876 N N . LEU A 1 302 ? 32.824 19.221 38.931 1.00 18.20 296 LEU A N 1
ATOM 1877 C CA . LEU A 1 302 ? 32.772 18.642 37.592 1.00 24.84 296 LEU A CA 1
ATOM 1878 C C . LEU A 1 302 ? 33.377 17.240 37.598 1.00 22.17 296 LEU A C 1
ATOM 1879 O O . LEU A 1 302 ? 33.671 16.703 38.659 1.00 31.00 296 LEU A O 1
ATOM 1884 N N . GLN A 1 303 ? 33.563 16.650 36.420 1.00 21.79 297 GLN A N 1
ATOM 1885 C CA . GLN A 1 303 ? 34.000 15.253 36.331 1.00 23.98 297 GLN A CA 1
ATOM 1886 C C . GLN A 1 303 ? 35.393 15.078 36.916 1.00 26.39 297 GLN A C 1
ATOM 1887 O O . GLN A 1 303 ? 35.662 14.101 37.628 1.00 31.66 297 GLN A O 1
ATOM 1893 N N . VAL A 1 304 ? 36.252 16.065 36.675 1.00 26.07 298 VAL A N 1
ATOM 1894 C CA . VAL A 1 304 ? 37.663 15.939 37.009 1.00 25.03 298 VAL A CA 1
ATOM 1895 C C . VAL A 1 304 ? 38.181 16.928 38.063 1.00 15.87 298 VAL A C 1
ATOM 1896 O O . VAL A 1 304 ? 39.139 16.654 38.777 1.00 44.31 298 VAL A O 1
ATOM 1900 N N . ASN A 1 305 ? 37.520 18.067 38.171 1.00 16.11 299 ASN A N 1
ATOM 1901 C CA . ASN A 1 305 ? 38.046 19.179 38.954 1.00 25.39 299 ASN A CA 1
ATOM 1902 C C . ASN A 1 305 ? 36.915 19.836 39.714 1.00 32.54 299 ASN A C 1
ATOM 1903 O O . ASN A 1 305 ? 35.779 19.857 39.243 1.00 19.38 299 ASN A O 1
ATOM 1908 N N . ASP A 1 306 ? 37.228 20.353 40.899 1.00 29.70 300 ASP A N 1
ATOM 1909 C CA . ASP A 1 306 ? 36.193 20.875 41.784 1.00 36.36 300 ASP A CA 1
ATOM 1910 C C . ASP A 1 306 ? 36.120 22.410 41.832 1.00 39.74 300 ASP A C 1
ATOM 1911 O O . ASP A 1 306 ? 35.165 22.964 42.372 1.00 38.43 300 ASP A O 1
ATOM 1916 N N . PHE A 1 307 ? 37.132 23.075 41.272 1.00 29.93 301 PHE A N 1
ATOM 1917 C CA . PHE A 1 307 ? 37.219 24.538 41.268 1.00 27.54 301 PHE A CA 1
ATOM 1918 C C . PHE A 1 307 ? 37.136 25.148 42.661 1.00 24.24 301 PHE A C 1
ATOM 1919 O O . PHE A 1 307 ? 36.545 26.194 42.874 1.00 20.18 301 PHE A O 1
ATOM 1927 N N . ALA A 1 308 ? 37.767 24.475 43.605 1.00 22.68 302 ALA A N 1
ATOM 1928 C CA . ALA A 1 308 ? 37.627 24.815 44.999 1.00 13.73 302 ALA A CA 1
ATOM 1929 C C . ALA A 1 308 ? 39.002 25.072 45.589 1.00 15.45 302 ALA A C 1
ATOM 1930 O O . ALA A 1 308 ? 39.191 24.936 46.783 1.00 14.93 302 ALA A O 1
ATOM 1932 N N . ASN A 1 309 ? 39.958 25.419 44.728 1.00 25.18 303 ASN A N 1
ATOM 1933 C CA . ASN A 1 309 ? 41.298 25.857 45.120 1.00 16.75 303 ASN A CA 1
ATOM 1934 C C . ASN A 1 309 ? 41.283 27.224 45.804 1.00 24.46 303 ASN A C 1
ATOM 1935 O O . ASN A 1 309 ? 40.288 27.931 45.718 1.00 17.62 303 ASN A O 1
ATOM 1940 N N . PRO A 1 310 ? 42.378 27.611 46.488 1.00 31.28 304 PRO A N 1
ATOM 1941 C CA . PRO A 1 310 ? 42.191 28.782 47.353 1.00 26.99 304 PRO A CA 1
ATOM 1942 C C . PRO A 1 310 ? 41.878 30.065 46.587 1.00 22.17 304 PRO A C 1
ATOM 1943 O O . PRO A 1 310 ? 42.539 30.373 45.590 1.00 26.03 304 PRO A O 1
ATOM 1947 N N . GLU A 1 311 ? 40.852 30.778 47.044 1.00 17.91 305 GLU A N 1
ATOM 1948 C CA . GLU A 1 311 ? 40.518 32.089 46.501 1.00 22.95 305 GLU A CA 1
ATOM 1949 C C . GLU A 1 311 ? 40.062 32.041 45.061 1.00 29.74 305 GLU A C 1
ATOM 1950 O O . GLU A 1 311 ? 40.038 33.062 44.366 1.00 31.74 305 GLU A O 1
ATOM 1956 N N . GLU A 1 312 ? 39.679 30.848 44.625 1.00 26.39 306 GLU A N 1
ATOM 1957 C CA . GLU A 1 312 ? 39.305 30.618 43.241 1.00 22.48 306 GLU A CA 1
ATOM 1958 C C . GLU A 1 312 ? 37.901 31.164 42.928 1.00 36.21 306 GLU A C 1
ATOM 1959 O O . GLU A 1 312 ? 36.984 31.080 43.743 1.00 44.17 306 GLU A O 1
ATOM 1965 N N . ARG A 1 313 ? 37.749 31.757 41.752 1.00 39.45 307 ARG A N 1
ATOM 1966 C CA . ARG A 1 313 ? 36.429 32.124 41.261 1.00 26.76 307 ARG A CA 1
ATOM 1967 C C . ARG A 1 313 ? 36.222 31.463 39.926 1.00 29.11 307 ARG A C 1
ATOM 1968 O O . ARG A 1 313 ? 37.151 31.379 39.108 1.00 22.94 307 ARG A O 1
ATOM 1976 N N . SER A 1 314 ? 34.996 31.011 39.702 1.00 21.87 308 SER A N 1
ATOM 1977 C CA . SER A 1 314 ? 34.679 30.289 38.490 1.00 20.87 308 SER A CA 1
ATOM 1978 C C . SER A 1 314 ? 33.237 30.523 38.062 1.00 23.66 308 SER A C 1
ATOM 1979 O O . SER A 1 314 ? 32.373 30.877 38.877 1.00 21.33 308 SER A O 1
ATOM 1982 N N . TRP A 1 315 ? 32.988 30.333 36.770 1.00 23.66 309 TRP A N 1
ATOM 1983 C CA . TRP A 1 315 ? 31.626 30.327 36.257 1.00 31.87 309 TRP A CA 1
ATOM 1984 C C . TRP A 1 315 ? 31.385 29.113 35.365 1.00 26.31 309 TRP A C 1
ATOM 1985 O O . TRP A 1 315 ? 32.320 28.549 34.797 1.00 28.45 309 TRP A O 1
ATOM 1996 N N . GLN A 1 316 ? 30.120 28.711 35.280 1.00 18.04 310 GLN A N 1
ATOM 1997 C CA . GLN A 1 316 ? 29.719 27.521 34.555 1.00 25.62 310 GLN A CA 1
ATOM 1998 C C . GLN A 1 316 ? 28.579 27.829 33.609 1.00 25.83 310 GLN A C 1
ATOM 1999 O O . GLN A 1 316 ? 27.711 28.649 33.901 1.00 33.91 310 GLN A O 1
ATOM 2005 N N . LEU A 1 317 ? 28.616 27.163 32.465 1.00 21.15 311 LEU A N 1
ATOM 2006 C CA . LEU A 1 317 ? 27.514 27.112 31.551 1.00 18.18 311 LEU A CA 1
ATOM 2007 C C . LEU A 1 317 ? 27.275 25.633 31.296 1.00 22.83 311 LEU A C 1
ATOM 2008 O O . LEU A 1 317 ? 28.215 24.866 31.097 1.00 22.05 311 LEU A O 1
ATOM 2013 N N . ARG A 1 318 ? 26.016 25.225 31.309 1.00 26.17 312 ARG A N 1
ATOM 2014 C CA . ARG A 1 318 ? 25.668 23.820 31.095 1.00 24.56 312 ARG A CA 1
ATOM 2015 C C . ARG A 1 318 ? 24.375 23.713 30.277 1.00 30.18 312 ARG A C 1
ATOM 2016 O O . ARG A 1 318 ? 23.465 24.551 30.365 1.00 25.52 312 ARG A O 1
ATOM 2024 N N . TYR A 1 319 ? 24.287 22.681 29.465 1.00 21.99 313 TYR A N 1
ATOM 2025 C CA . TYR A 1 319 ? 23.070 22.491 28.711 1.00 26.22 313 TYR A CA 1
ATOM 2026 C C . TYR A 1 319 ? 22.690 21.030 28.804 1.00 34.41 313 TYR A C 1
ATOM 2027 O O . TYR A 1 319 ? 23.540 20.153 28.654 1.00 39.51 313 TYR A O 1
ATOM 2036 N N . ASP A 1 320 ? 21.424 20.764 29.098 1.00 35.73 314 ASP A N 1
ATOM 2037 C CA . ASP A 1 320 ? 20.958 19.383 29.183 1.00 46.03 314 ASP A CA 1
ATOM 2038 C C . ASP A 1 320 ? 19.842 19.199 28.189 1.00 42.80 314 ASP A C 1
ATOM 2039 O O . ASP A 1 320 ? 18.941 20.039 28.096 1.00 39.02 314 ASP A O 1
ATOM 2044 N N . PHE A 1 321 ? 19.905 18.107 27.440 1.00 36.30 315 PHE A N 1
ATOM 2045 C CA . PHE A 1 321 ? 18.875 17.807 26.456 1.00 38.54 315 PHE A CA 1
ATOM 2046 C C . PHE A 1 321 ? 18.363 16.381 26.613 1.00 35.26 315 PHE A C 1
ATOM 2047 O O . PHE A 1 321 ? 19.123 15.406 26.470 1.00 32.29 315 PHE A O 1
ATOM 2055 N N . ASP A 1 322 ? 17.073 16.272 26.917 1.00 42.87 316 ASP A N 1
ATOM 2056 C CA . ASP A 1 322 ? 16.371 14.987 26.962 1.00 55.98 316 ASP A CA 1
ATOM 2057 C C . ASP A 1 322 ? 15.644 14.756 25.629 1.00 53.42 316 ASP A C 1
ATOM 2058 O O . ASP A 1 322 ? 14.689 15.461 25.315 1.00 57.85 316 ASP A O 1
ATOM 2063 N N . LEU A 1 323 ? 16.093 13.779 24.844 1.00 53.67 317 LEU A N 1
ATOM 2064 C CA . LEU A 1 323 ? 15.515 13.563 23.509 1.00 60.45 317 LEU A CA 1
ATOM 2065 C C . LEU A 1 323 ? 14.254 12.708 23.523 1.00 63.73 317 LEU A C 1
ATOM 2066 O O . LEU A 1 323 ? 13.959 12.023 22.554 1.00 86.33 317 LEU A O 1
ATOM 2071 N N . ARG A 1 324 ? 13.513 12.747 24.619 1.00 63.14 318 ARG A N 1
ATOM 2072 C CA . ARG A 1 324 ? 12.199 12.133 24.661 1.00 69.11 318 ARG A CA 1
ATOM 2073 C C . ARG A 1 324 ? 11.309 12.966 23.748 1.00 75.93 318 ARG A C 1
ATOM 2074 O O . ARG A 1 324 ? 10.335 12.469 23.181 1.00 80.99 318 ARG A O 1
ATOM 2078 N N . SER A 1 325 ? 11.683 14.234 23.592 1.00 74.63 319 SER A N 1
ATOM 2079 C CA . SER A 1 325 ? 10.905 15.212 22.834 1.00 82.84 319 SER A CA 1
ATOM 2080 C C . SER A 1 325 ? 11.083 15.079 21.317 1.00 98.11 319 SER A C 1
ATOM 2081 O O . SER A 1 325 ? 10.179 15.413 20.550 1.00 108.97 319 SER A O 1
ATOM 2084 N N . VAL A 1 326 ? 12.253 14.610 20.889 1.00 96.00 320 VAL A N 1
ATOM 2085 C CA . VAL A 1 326 ? 12.532 14.372 19.471 1.00 92.25 320 VAL A CA 1
ATOM 2086 C C . VAL A 1 326 ? 12.036 12.970 19.095 1.00 85.21 320 VAL A C 1
ATOM 2087 O O . VAL A 1 326 ? 11.962 12.597 17.920 1.00 82.85 320 VAL A O 1
ATOM 2091 N N . GLY A 1 327 ? 11.660 12.203 20.111 1.00 79.53 321 GLY A N 1
ATOM 2092 C CA . GLY A 1 327 ? 11.117 10.880 19.888 1.00 83.14 321 GLY A CA 1
ATOM 2093 C C . GLY A 1 327 ? 12.150 9.775 19.970 1.00 87.05 321 GLY A C 1
ATOM 2094 O O . GLY A 1 327 ? 11.988 8.723 19.345 1.00 95.00 321 GLY A O 1
ATOM 2095 N N . VAL A 1 328 ? 13.224 10.014 20.722 1.00 76.45 322 VAL A N 1
ATOM 2096 C CA . VAL A 1 328 ? 14.162 8.947 21.068 1.00 73.33 322 VAL A CA 1
ATOM 2097 C C . VAL A 1 328 ? 14.283 8.860 22.585 1.00 85.69 322 VAL A C 1
ATOM 2098 O O . VAL A 1 328 ? 15.278 9.300 23.169 1.00 89.36 322 VAL A O 1
ATOM 2102 N N . PRO A 1 329 ? 13.254 8.289 23.230 1.00 87.98 323 PRO A N 1
ATOM 2103 C CA . PRO A 1 329 ? 13.168 8.230 24.696 1.00 84.10 323 PRO A CA 1
ATOM 2104 C C . PRO A 1 329 ? 14.288 7.390 25.309 1.00 63.19 323 PRO A C 1
ATOM 2105 O O . PRO A 1 329 ? 14.687 6.366 24.748 1.00 46.79 323 PRO A O 1
ATOM 2109 N N . GLY A 1 330 ? 14.791 7.829 26.456 1.00 64.18 324 GLY A N 1
ATOM 2110 C CA . GLY A 1 330 ? 15.917 7.168 27.089 1.00 62.11 324 GLY A CA 1
ATOM 2111 C C . GLY A 1 330 ? 17.261 7.639 26.554 1.00 56.20 324 GLY A C 1
ATOM 2112 O O . GLY A 1 330 ? 18.300 7.022 26.812 1.00 45.21 324 GLY A O 1
ATOM 2113 N N . LEU A 1 331 ? 17.240 8.735 25.800 1.00 45.21 325 LEU A N 1
ATOM 2114 C CA . LEU A 1 331 ? 18.467 9.297 25.273 1.00 39.55 325 LEU A CA 1
ATOM 2115 C C . LEU A 1 331 ? 18.641 10.722 25.786 1.00 52.53 325 LEU A C 1
ATOM 2116 O O . LEU A 1 331 ? 17.791 11.591 25.575 1.00 51.88 325 LEU A O 1
ATOM 2121 N N . SER A 1 332 ? 19.747 10.954 26.479 1.00 53.45 326 SER A N 1
ATOM 2122 C CA . SER A 1 332 ? 19.965 12.234 27.131 1.00 53.94 326 SER A CA 1
ATOM 2123 C C . SER A 1 332 ? 21.353 12.752 26.791 1.00 49.58 326 SER A C 1
ATOM 2124 O O . SER A 1 332 ? 22.302 11.978 26.686 1.00 50.67 326 SER A O 1
ATOM 2127 N N . PHE A 1 333 ? 21.470 14.061 26.606 1.00 39.88 327 PHE A N 1
ATOM 2128 C CA . PHE A 1 333 ? 22.747 14.645 26.234 1.00 38.22 327 PHE A CA 1
ATOM 2129 C C . PHE A 1 333 ? 23.046 15.759 27.205 1.00 41.03 327 PHE A C 1
ATOM 2130 O O . PHE A 1 333 ? 22.139 16.464 27.632 1.00 44.07 327 PHE A O 1
ATOM 2138 N N . MET A 1 334 ? 24.320 15.923 27.546 1.00 41.93 328 MET A N 1
ATOM 2139 C CA . MET A 1 334 ? 24.743 17.014 28.419 1.00 34.50 328 MET A CA 1
ATOM 2140 C C . MET A 1 334 ? 26.094 17.533 28.002 1.00 32.38 328 MET A C 1
ATOM 2141 O O . MET A 1 334 ? 26.962 16.768 27.581 1.00 35.60 328 MET A O 1
ATOM 2146 N N . THR A 1 335 ? 26.275 18.841 28.140 1.00 28.66 329 THR A N 1
ATOM 2147 C CA . THR A 1 335 ? 27.600 19.440 28.010 1.00 21.62 329 THR A CA 1
ATOM 2148 C C . THR A 1 335 ? 27.754 20.622 28.973 1.00 23.67 329 THR A C 1
ATOM 2149 O O . THR A 1 335 ? 26.842 21.448 29.145 1.00 24.83 329 THR A O 1
ATOM 2153 N N . ARG A 1 336 ? 28.893 20.696 29.638 1.00 18.36 330 ARG A N 1
ATOM 2154 C CA . ARG A 1 336 ? 29.098 21.836 30.514 1.00 24.15 330 ARG A CA 1
ATOM 2155 C C . ARG A 1 336 ? 30.528 22.317 30.473 1.00 27.83 330 ARG A C 1
ATOM 2156 O O . ARG A 1 336 ? 31.455 21.587 30.082 1.00 26.54 330 ARG A O 1
ATOM 2164 N N . TYR A 1 337 ? 30.686 23.568 30.871 1.00 28.01 331 TYR A N 1
ATOM 2165 C CA . TYR A 1 337 ? 31.950 24.253 30.734 1.00 24.81 331 TYR A CA 1
ATOM 2166 C C . TYR A 1 337 ? 32.157 25.148 31.945 1.00 22.75 331 TYR A C 1
ATOM 2167 O O . TYR A 1 337 ? 31.287 25.945 32.309 1.00 23.78 331 TYR A O 1
ATOM 2176 N N . VAL A 1 338 ? 33.314 25.026 32.574 1.00 20.14 332 VAL A N 1
ATOM 2177 C CA . VAL A 1 338 ? 33.614 25.875 33.716 1.00 18.20 332 VAL A CA 1
ATOM 2178 C C . VAL A 1 338 ? 34.923 26.584 33.453 1.00 25.35 332 VAL A C 1
ATOM 2179 O O . VAL A 1 338 ? 35.891 25.974 33.023 1.00 22.94 332 VAL A O 1
ATOM 2183 N N . ASN A 1 339 ? 34.937 27.889 33.694 1.00 35.93 333 ASN A N 1
ATOM 2184 C CA . ASN A 1 339 ? 36.160 28.679 33.623 1.00 21.81 333 ASN A CA 1
ATOM 2185 C C . ASN A 1 339 ? 36.527 29.169 35.011 1.00 24.67 333 ASN A C 1
ATOM 2186 O O . ASN A 1 339 ? 35.692 29.790 35.663 1.00 28.12 333 ASN A O 1
ATOM 2191 N N . GLY A 1 340 ? 37.757 28.896 35.458 1.00 14.87 334 GLY A N 1
ATOM 2192 C CA . GLY A 1 340 ? 38.242 29.377 36.739 1.00 11.13 334 GLY A CA 1
ATOM 2193 C C . GLY A 1 340 ? 39.528 30.191 36.725 1.00 28.83 334 GLY A C 1
ATOM 2194 O O . GLY A 1 340 ? 40.483 29.908 35.993 1.00 41.34 334 GLY A O 1
ATOM 2195 N N . ASP A 1 341 ? 39.564 31.225 37.551 1.00 31.13 335 ASP A N 1
ATOM 2196 C CA . ASP A 1 341 ? 40.820 31.933 37.786 1.00 35.05 335 ASP A CA 1
ATOM 2197 C C . ASP A 1 341 ? 40.944 32.376 39.230 1.00 32.69 335 ASP A C 1
ATOM 2198 O O . ASP A 1 341 ? 40.251 31.830 40.116 1.00 33.65 335 ASP A O 1
ATOM 2203 N N . HIS A 1 342 ? 41.836 33.347 39.458 1.00 23.16 336 HIS A N 1
ATOM 2204 C CA . HIS A 1 342 ? 42.085 33.895 40.801 1.00 35.59 336 HIS A CA 1
ATOM 2205 C C . HIS A 1 342 ? 42.620 32.879 41.805 1.00 40.13 336 HIS A C 1
ATOM 2206 O O . HIS A 1 342 ? 42.456 33.063 43.011 1.00 45.16 336 HIS A O 1
ATOM 2213 N N . ILE A 1 343 ? 43.264 31.820 41.327 1.00 36.44 337 ILE A N 1
ATOM 2214 C CA . ILE A 1 343 ? 43.751 30.821 42.253 1.00 36.12 337 ILE A CA 1
ATOM 2215 C C . ILE A 1 343 ? 45.042 31.322 42.870 1.00 38.68 337 ILE A C 1
ATOM 2216 O O . ILE A 1 343 ? 45.933 31.794 42.170 1.00 44.30 337 ILE A O 1
ATOM 2221 N N . ARG A 1 344 ? 45.125 31.270 44.192 1.00 41.66 338 ARG A N 1
ATOM 2222 C CA . ARG A 1 344 ? 46.348 31.688 44.843 1.00 35.87 338 ARG A CA 1
ATOM 2223 C C . ARG A 1 344 ? 47.249 30.486 44.983 1.00 37.91 338 ARG A C 1
ATOM 2224 O O . ARG A 1 344 ? 47.069 29.654 45.876 1.00 33.53 338 ARG A O 1
ATOM 2232 N N . LEU A 1 345 ? 48.204 30.405 44.067 1.00 41.88 339 LEU A N 1
ATOM 2233 C CA . LEU A 1 345 ? 49.187 29.343 44.035 1.00 36.19 339 LEU A CA 1
ATOM 2234 C C . LEU A 1 345 ? 50.209 29.546 45.123 1.00 39.27 339 LEU A C 1
ATOM 2235 O O . LEU A 1 345 ? 50.572 30.680 45.419 1.00 39.23 339 LEU A O 1
ATOM 2240 N N . ALA A 1 346 ? 50.690 28.446 45.700 1.00 43.67 340 ALA A N 1
ATOM 2241 C CA . ALA A 1 346 ? 51.799 28.492 46.655 1.00 43.42 340 ALA A CA 1
ATOM 2242 C C . ALA A 1 346 ? 52.972 29.313 46.101 1.00 48.41 340 ALA A C 1
ATOM 2243 O O . ALA A 1 346 ? 53.758 29.872 46.858 1.00 61.68 340 ALA A O 1
ATOM 2245 N N . ASN A 1 347 ? 53.078 29.335 44.774 1.00 54.14 341 ASN A N 1
ATOM 2246 C CA . ASN A 1 347 ? 53.952 30.227 44.011 1.00 66.75 341 ASN A CA 1
ATOM 2247 C C . ASN A 1 347 ? 53.951 31.649 44.514 1.00 65.36 341 ASN A C 1
ATOM 2248 O O . ASN A 1 347 ? 54.999 32.245 44.721 1.00 74.73 341 ASN A O 1
ATOM 2253 N N . GLY A 1 348 ? 52.750 32.190 44.670 1.00 60.05 342 GLY A N 1
ATOM 2254 C CA . GLY A 1 348 ? 52.555 33.620 44.796 1.00 62.08 342 GLY A CA 1
ATOM 2255 C C . GLY A 1 348 ? 51.852 34.155 43.555 1.00 58.82 342 GLY A C 1
ATOM 2256 O O . GLY A 1 348 ? 51.303 35.260 43.557 1.00 60.93 342 GLY A O 1
ATOM 2257 N N . ASP A 1 349 ? 51.865 33.357 42.492 1.00 43.62 343 ASP A N 1
ATOM 2258 C CA . ASP A 1 349 ? 51.166 33.714 41.268 1.00 37.39 343 ASP A CA 1
ATOM 2259 C C . ASP A 1 349 ? 49.696 33.337 41.245 1.00 28.65 343 ASP A C 1
ATOM 2260 O O . ASP A 1 349 ? 49.188 32.632 42.121 1.00 35.92 343 ASP A O 1
ATOM 2265 N N . GLU A 1 350 ? 49.029 33.791 40.193 1.00 23.37 344 GLU A N 1
ATOM 2266 C CA . GLU A 1 350 ? 47.648 33.419 39.935 1.00 28.12 344 GLU A CA 1
ATOM 2267 C C . GLU A 1 350 ? 47.544 32.153 39.061 1.00 36.69 344 GLU A C 1
ATOM 2268 O O . GLU A 1 350 ? 48.300 31.983 38.104 1.00 30.87 344 GLU A O 1
ATOM 2274 N N . GLY A 1 351 ? 46.618 31.266 39.409 1.00 37.10 345 GLY A N 1
ATOM 2275 C CA . GLY A 1 351 ? 46.341 30.092 38.612 1.00 20.63 345 GLY A CA 1
ATOM 2276 C C . GLY A 1 351 ? 45.028 30.209 37.855 1.00 29.87 345 GLY A C 1
ATOM 2277 O O . GLY A 1 351 ? 44.060 30.815 38.338 1.00 29.00 345 GLY A O 1
ATOM 2278 N N . LYS A 1 352 ? 45.012 29.616 36.662 1.00 27.01 346 LYS A N 1
ATOM 2279 C CA . LYS A 1 352 ? 43.823 29.525 35.827 1.00 20.34 346 LYS A CA 1
ATOM 2280 C C . LYS A 1 352 ? 43.652 28.102 35.294 1.00 25.18 346 LYS A C 1
ATOM 2281 O O . LYS A 1 352 ? 44.617 27.429 34.908 1.00 25.58 346 LYS A O 1
ATOM 2287 N N . GLU A 1 353 ? 42.410 27.655 35.252 1.00 19.83 347 GLU A N 1
ATOM 2288 C CA . GLU A 1 353 ? 42.123 26.299 34.810 1.00 22.87 347 GLU A CA 1
ATOM 2289 C C . GLU A 1 353 ? 40.746 26.341 34.241 1.00 22.22 347 GLU A C 1
ATOM 2290 O O . GLU A 1 353 ? 39.943 27.184 34.628 1.00 19.76 347 GLU A O 1
ATOM 2296 N N . TRP A 1 354 ? 40.460 25.448 33.311 1.00 19.78 348 TRP A N 1
ATOM 2297 C CA . TRP A 1 354 ? 39.087 25.306 32.858 1.00 21.70 348 TRP A CA 1
ATOM 2298 C C . TRP A 1 354 ? 38.822 23.841 32.561 1.00 23.06 348 TRP A C 1
ATOM 2299 O O . TRP A 1 354 ? 39.753 23.054 32.386 1.00 25.21 348 TRP A O 1
ATOM 2310 N N . GLU A 1 355 ? 37.546 23.484 32.514 1.00 16.95 349 GLU A N 1
ATOM 2311 C CA . GLU A 1 355 ? 37.135 22.126 32.207 1.00 22.59 349 GLU A CA 1
ATOM 2312 C C . GLU A 1 355 ? 35.887 22.168 31.329 1.00 25.85 349 GLU A C 1
ATOM 2313 O O . GLU A 1 355 ? 35.029 23.029 31.495 1.00 33.18 349 GLU A O 1
ATOM 2319 N N . ARG A 1 356 ? 35.822 21.250 30.372 1.00 27.51 350 ARG A N 1
ATOM 2320 C CA . ARG A 1 356 ? 34.631 21.043 29.570 1.00 28.76 350 ARG A CA 1
ATOM 2321 C C . ARG A 1 356 ? 34.265 19.562 29.671 1.00 35.14 350 ARG A C 1
ATOM 2322 O O . ARG A 1 356 ? 35.127 18.686 29.600 1.00 36.20 350 ARG A O 1
ATOM 2326 N N . ASP A 1 357 ? 32.979 19.292 29.850 1.00 25.28 351 ASP A N 1
ATOM 2327 C CA . ASP A 1 357 ? 32.495 17.922 29.962 1.00 22.67 351 ASP A CA 1
ATOM 2328 C C . ASP A 1 357 ? 31.425 17.704 28.900 1.00 35.28 351 ASP A C 1
ATOM 2329 O O . ASP A 1 357 ? 30.633 18.609 28.597 1.00 30.98 351 ASP A O 1
ATOM 2334 N N . ILE A 1 358 ? 31.414 16.495 28.346 1.00 35.28 352 ILE A N 1
ATOM 2335 C CA . ILE A 1 358 ? 30.377 16.058 27.425 1.00 33.97 352 ILE A CA 1
ATOM 2336 C C . ILE A 1 358 ? 29.820 14.725 27.937 1.00 31.89 352 ILE A C 1
ATOM 2337 O O . ILE A 1 358 ? 30.578 13.830 28.322 1.00 31.37 352 ILE A O 1
ATOM 2342 N N . GLU A 1 359 ? 28.500 14.593 27.968 1.00 40.76 353 GLU A N 1
ATOM 2343 C CA . GLU A 1 359 ? 27.894 13.326 28.381 1.00 37.56 353 GLU A CA 1
ATOM 2344 C C . GLU A 1 359 ? 26.812 12.801 27.468 1.00 34.45 353 GLU A C 1
ATOM 2345 O O . GLU A 1 359 ? 26.005 13.552 26.911 1.00 31.51 353 GLU A O 1
ATOM 2351 N N . LEU A 1 360 ? 26.804 11.481 27.356 1.00 45.00 354 LEU A N 1
ATOM 2352 C CA . LEU A 1 360 ? 25.775 10.754 26.649 1.00 38.83 354 LEU A CA 1
ATOM 2353 C C . LEU A 1 360 ? 25.265 9.623 27.538 1.00 41.84 354 LEU A C 1
ATOM 2354 O O . LEU A 1 360 ? 26.044 8.846 28.116 1.00 40.18 354 LEU A O 1
ATOM 2359 N N . LYS A 1 361 ? 23.951 9.532 27.659 1.00 45.96 355 LYS A N 1
ATOM 2360 C CA . LYS A 1 361 ? 23.359 8.435 28.400 1.00 49.64 355 LYS A CA 1
ATOM 2361 C C . LYS A 1 361 ? 22.276 7.770 27.576 1.00 47.04 355 LYS A C 1
ATOM 2362 O O . LYS A 1 361 ? 21.433 8.445 26.978 1.00 41.59 355 LYS A O 1
ATOM 2368 N N . TYR A 1 362 ? 22.300 6.444 27.538 1.00 49.78 356 TYR A N 1
ATOM 2369 C CA . TYR A 1 362 ? 21.219 5.714 26.875 1.00 49.67 356 TYR A CA 1
ATOM 2370 C C . TYR A 1 362 ? 20.630 4.568 27.687 1.00 44.23 356 TYR A C 1
ATOM 2371 O O . TYR A 1 362 ? 21.346 3.657 28.102 1.00 51.30 356 TYR A O 1
ATOM 2380 N N . ILE A 1 363 ? 19.314 4.626 27.884 1.00 50.15 357 ILE A N 1
ATOM 2381 C CA . ILE A 1 363 ? 18.557 3.597 28.601 1.00 51.21 357 ILE A CA 1
ATOM 2382 C C . ILE A 1 363 ? 17.717 2.762 27.639 1.00 56.50 357 ILE A C 1
ATOM 2383 O O . ILE A 1 363 ? 16.780 3.282 27.040 1.00 63.81 357 ILE A O 1
ATOM 2388 N N . VAL A 1 364 ? 18.035 1.479 27.481 1.00 56.33 358 VAL A N 1
ATOM 2389 C CA . VAL A 1 364 ? 17.286 0.664 26.523 1.00 69.79 358 VAL A CA 1
ATOM 2390 C C . VAL A 1 364 ? 15.832 0.497 26.954 1.00 77.81 358 VAL A C 1
ATOM 2391 O O . VAL A 1 364 ? 15.550 0.187 28.108 1.00 77.37 358 VAL A O 1
ATOM 2395 N N . GLN A 1 365 ? 14.916 0.728 26.017 1.00 86.90 359 GLN A N 1
ATOM 2396 C CA . GLN A 1 365 ? 13.502 0.894 26.353 1.00 85.42 359 GLN A CA 1
ATOM 2397 C C . GLN A 1 365 ? 12.710 -0.411 26.462 1.00 84.60 359 GLN A C 1
ATOM 2398 O O . GLN A 1 365 ? 11.687 -0.471 27.152 1.00 72.84 359 GLN A O 1
ATOM 2404 N N . SER A 1 366 ? 13.176 -1.447 25.774 1.00 89.77 360 SER A N 1
ATOM 2405 C CA . SER A 1 366 ? 12.464 -2.717 25.749 1.00 93.86 360 SER A CA 1
ATOM 2406 C C . SER A 1 366 ? 13.317 -3.860 25.193 1.00 90.67 360 SER A C 1
ATOM 2407 O O . SER A 1 366 ? 14.175 -3.659 24.337 1.00 87.48 360 SER A O 1
ATOM 2410 N N . GLY A 1 367 ? 13.059 -5.063 25.685 1.00 90.19 361 GLY A N 1
ATOM 2411 C CA . GLY A 1 367 ? 13.859 -6.221 25.343 1.00 90.48 361 GLY A CA 1
ATOM 2412 C C . GLY A 1 367 ? 14.265 -6.916 26.627 1.00 95.00 361 GLY A C 1
ATOM 2413 O O . GLY A 1 367 ? 13.882 -6.482 27.715 1.00 92.26 361 GLY A O 1
ATOM 2414 N N . ARG A 1 368 ? 15.026 -7.999 26.510 1.00 95.04 362 ARG A N 1
ATOM 2415 C CA . ARG A 1 368 ? 15.573 -8.662 27.687 1.00 86.44 362 ARG A CA 1
ATOM 2416 C C . ARG A 1 368 ? 16.474 -7.691 28.446 1.00 91.39 362 ARG A C 1
ATOM 2417 O O . ARG A 1 368 ? 16.542 -7.721 29.676 1.00 91.72 362 ARG A O 1
ATOM 2419 N N . PHE A 1 369 ? 17.153 -6.821 27.702 1.00 88.97 363 PHE A N 1
ATOM 2420 C CA . PHE A 1 369 ? 18.081 -5.866 28.293 1.00 84.55 363 PHE A CA 1
ATOM 2421 C C . PHE A 1 369 ? 17.430 -4.527 28.605 1.00 78.19 363 PHE A C 1
ATOM 2422 O O . PHE A 1 369 ? 18.122 -3.521 28.711 1.00 79.75 363 PHE A O 1
ATOM 2430 N N . LYS A 1 370 ? 16.108 -4.515 28.745 1.00 67.98 364 LYS A N 1
ATOM 2431 C CA . LYS A 1 370 ? 15.377 -3.291 29.060 1.00 66.14 364 LYS A CA 1
ATOM 2432 C C . LYS A 1 370 ? 15.840 -2.689 30.391 1.00 72.17 364 LYS A C 1
ATOM 2433 O O . LYS A 1 370 ? 16.028 -3.412 31.373 1.00 70.44 364 LYS A O 1
ATOM 2436 N N . ASP A 1 371 ? 16.039 -1.368 30.385 1.00 71.75 365 ASP A N 1
ATOM 2437 C CA . ASP A 1 371 ? 16.482 -0.583 31.545 1.00 64.91 365 ASP A CA 1
ATOM 2438 C C . ASP A 1 371 ? 17.965 -0.702 31.893 1.00 56.22 365 ASP A C 1
ATOM 2439 O O . ASP A 1 371 ? 18.397 -0.239 32.950 1.00 54.73 365 ASP A O 1
ATOM 2444 N N . LEU A 1 372 ? 18.738 -1.323 31.007 1.00 45.22 366 LEU A N 1
ATOM 2445 C CA . LEU A 1 372 ? 20.189 -1.265 31.093 1.00 38.29 366 LEU A CA 1
ATOM 2446 C C . LEU A 1 372 ? 20.644 0.121 30.649 1.00 48.19 366 LEU A C 1
ATOM 2447 O O . LEU A 1 372 ? 20.106 0.701 29.703 1.00 46.54 366 LEU A O 1
ATOM 2452 N N . SER A 1 373 ? 21.628 0.666 31.347 1.00 53.04 367 SER A N 1
ATOM 2453 C CA . SER A 1 373 ? 22.034 2.032 31.088 1.00 47.11 367 SER A CA 1
ATOM 2454 C C . SER A 1 373 ? 23.434 2.112 30.465 1.00 50.69 367 SER A C 1
ATOM 2455 O O . SER A 1 373 ? 24.395 1.506 30.962 1.00 44.56 367 SER A O 1
ATOM 2458 N N . LEU A 1 374 ? 23.524 2.849 29.360 1.00 43.85 368 LEU A N 1
ATOM 2459 C CA . LEU A 1 374 ? 24.799 3.126 28.715 1.00 47.32 368 LEU A CA 1
ATOM 2460 C C . LEU A 1 374 ? 25.134 4.575 28.928 1.00 54.62 368 LEU A C 1
ATOM 2461 O O . LEU A 1 374 ? 24.353 5.474 28.598 1.00 51.94 368 LEU A O 1
ATOM 2466 N N . ARG A 1 375 ? 26.308 4.809 29.483 1.00 52.02 369 ARG A N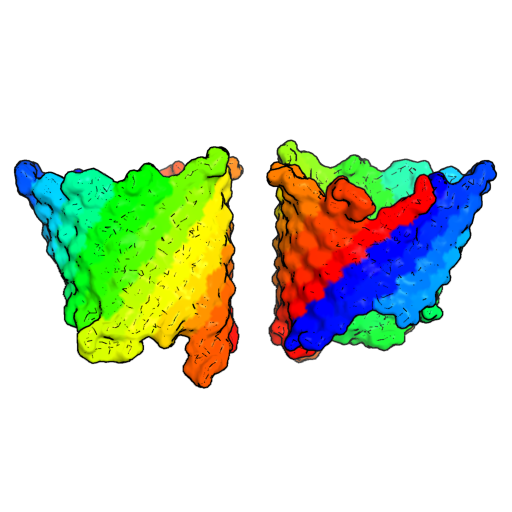 1
ATOM 2467 C CA . ARG A 1 375 ? 26.670 6.161 29.819 1.00 48.04 369 ARG A CA 1
ATOM 2468 C C . ARG A 1 375 ? 28.074 6.499 29.362 1.00 37.04 369 ARG A C 1
ATOM 2469 O O . ARG A 1 375 ? 29.034 5.783 29.673 1.00 37.17 369 ARG A O 1
ATOM 2477 N N . LEU A 1 376 ? 28.188 7.605 28.639 1.00 22.91 370 LEU A N 1
ATOM 2478 C CA . LEU A 1 376 ? 29.484 8.074 28.181 1.00 37.86 370 LEU A CA 1
ATOM 2479 C C . LEU A 1 376 ? 29.866 9.408 28.804 1.00 39.20 370 LEU A C 1
ATOM 2480 O O . LEU A 1 376 ? 29.145 10.383 28.644 1.00 46.19 370 LEU A O 1
ATOM 2485 N N . ARG A 1 377 ? 31.008 9.455 29.493 1.00 33.15 371 ARG A N 1
ATOM 2486 C CA . ARG A 1 377 ? 31.454 10.690 30.167 1.00 35.23 371 ARG A CA 1
ATOM 2487 C C . ARG A 1 377 ? 32.852 11.188 29.758 1.00 34.55 371 ARG A C 1
ATOM 2488 O O . ARG A 1 377 ? 33.866 10.548 30.041 1.00 24.84 371 ARG A O 1
ATOM 2496 N N . ASN A 1 378 ? 32.899 12.354 29.125 1.00 24.16 372 ASN A N 1
ATOM 2497 C CA . ASN A 1 378 ? 34.151 12.868 28.597 1.00 27.68 372 ASN A CA 1
ATOM 2498 C C . ASN A 1 378 ? 34.602 14.147 29.284 1.00 25.00 372 ASN A C 1
ATOM 2499 O O . ASN A 1 378 ? 33.858 15.119 29.381 1.00 30.37 372 ASN A O 1
ATOM 2504 N N . ALA A 1 379 ? 35.837 14.163 29.743 1.00 29.15 373 ALA A N 1
ATOM 2505 C CA . ALA A 1 379 ? 36.347 15.379 30.369 1.00 35.48 373 ALA A CA 1
ATOM 2506 C C . ALA A 1 379 ? 37.642 15.869 29.742 1.00 29.62 373 ALA A C 1
ATOM 2507 O O . ALA A 1 379 ? 38.556 15.094 29.462 1.00 41.64 373 ALA A O 1
ATOM 2509 N N . THR A 1 380 ? 37.711 17.173 29.544 1.00 21.58 374 THR A N 1
ATOM 2510 C CA . THR A 1 380 ? 38.916 17.838 29.095 1.00 27.53 374 THR A CA 1
ATOM 2511 C C . THR A 1 380 ? 39.214 18.925 30.113 1.00 30.06 374 THR A C 1
ATOM 2512 O O . THR A 1 380 ? 38.378 19.796 30.370 1.00 30.72 374 THR A O 1
ATOM 2516 N N . TYR A 1 381 ? 40.409 18.874 30.682 1.00 17.24 375 TYR A N 1
ATOM 2517 C CA . TYR A 1 381 ? 40.758 19.743 31.794 1.00 21.93 375 TYR A CA 1
ATOM 2518 C C . TYR A 1 381 ? 42.185 20.259 31.621 1.00 24.76 375 TYR A C 1
ATOM 2519 O O . TYR A 1 381 ? 43.125 19.481 31.416 1.00 31.29 375 TYR A O 1
ATOM 2528 N N . ARG A 1 382 ? 42.325 21.584 31.669 1.00 27.39 376 ARG A N 1
ATOM 2529 C CA . ARG A 1 382 ? 43.597 22.258 31.423 1.00 26.19 376 ARG A CA 1
ATOM 2530 C C . ARG A 1 382 ? 43.874 23.357 32.435 1.00 21.44 376 ARG A C 1
ATOM 2531 O O . ARG A 1 382 ? 42.961 24.041 32.887 1.00 40.40 376 ARG A O 1
ATOM 2539 N N . THR A 1 383 ? 45.145 23.532 32.768 1.00 19.76 377 THR A N 1
ATOM 2540 C CA . THR A 1 383 ? 45.562 24.571 33.693 1.00 39.39 377 THR A CA 1
ATOM 2541 C C . THR A 1 383 ? 46.726 25.361 33.108 1.00 45.21 377 THR A C 1
ATOM 2542 O O . THR A 1 383 ? 47.330 24.968 32.107 1.00 33.86 377 THR A O 1
ATOM 2546 N N . ASP A 1 384 ? 47.054 26.480 33.734 1.00 40.23 378 ASP A N 1
ATOM 2547 C CA . ASP A 1 384 ? 48.274 27.162 33.355 1.00 26.13 378 ASP A CA 1
ATOM 2548 C C . ASP A 1 384 ? 49.312 27.006 34.464 1.00 35.13 378 ASP A C 1
ATOM 2549 O O . ASP A 1 384 ? 50.298 27.724 34.469 1.00 34.33 378 ASP A O 1
ATOM 2554 N N . PHE A 1 385 ? 49.072 26.068 35.389 1.00 26.91 379 PHE A N 1
ATOM 2555 C CA . PHE A 1 385 ? 49.999 25.742 36.495 1.00 34.75 379 PHE A CA 1
ATOM 2556 C C . PHE A 1 385 ? 50.148 24.221 36.632 1.00 40.38 379 PHE A C 1
ATOM 2557 O O . PHE A 1 385 ? 49.143 23.516 36.665 1.00 33.44 379 PHE A O 1
ATOM 2565 N N . GLU A 1 386 ? 51.387 23.723 36.707 1.00 40.57 380 GLU A N 1
ATOM 2566 C CA . GLU A 1 386 ? 51.651 22.283 36.810 1.00 33.29 380 GLU A CA 1
ATOM 2567 C C . GLU A 1 386 ? 50.968 21.498 35.693 1.00 31.99 380 GLU A C 1
ATOM 2568 O O . GLU A 1 386 ? 50.281 20.511 35.944 1.00 18.22 380 GLU A O 1
ATOM 2574 N N . ARG A 1 387 ? 51.148 21.956 34.464 1.00 36.29 381 ARG A N 1
ATOM 2575 C CA . ARG A 1 387 ? 50.375 21.452 33.332 1.00 32.31 381 ARG A CA 1
ATOM 2576 C C . ARG A 1 387 ? 50.483 19.937 33.150 1.00 43.53 381 ARG A C 1
ATOM 2577 O O . ARG A 1 387 ? 49.456 19.242 33.099 1.00 44.22 381 ARG A O 1
ATOM 2585 N N . SER A 1 388 ? 51.722 19.444 33.066 1.00 50.25 382 SER A N 1
ATOM 2586 C CA . SER A 1 388 ? 51.999 18.016 32.878 1.00 51.75 382 SER A CA 1
ATOM 2587 C C . SER A 1 388 ? 51.309 17.183 33.953 1.00 54.66 382 SER A C 1
ATOM 2588 O O . SER A 1 388 ? 50.632 16.187 33.662 1.00 61.09 382 SER A O 1
ATOM 2591 N N . ALA A 1 389 ? 51.462 17.615 35.195 1.00 41.41 383 ALA A N 1
ATOM 2592 C CA . ALA A 1 389 ? 50.910 16.881 36.314 1.00 37.43 383 ALA A CA 1
ATOM 2593 C C . ALA A 1 389 ? 49.369 16.849 36.356 1.00 43.68 383 ALA A C 1
ATOM 2594 O O . ALA A 1 389 ? 48.786 15.859 36.789 1.00 48.54 383 ALA A O 1
ATOM 2596 N N . ARG A 1 390 ? 48.687 17.901 35.920 1.00 45.66 384 ARG A N 1
ATOM 2597 C CA . ARG A 1 390 ? 47.237 17.865 36.096 1.00 40.79 384 ARG A CA 1
ATOM 2598 C C . ARG A 1 390 ? 46.327 18.075 34.898 1.00 40.64 384 ARG A C 1
ATOM 2599 O O . ARG A 1 390 ? 45.112 17.922 35.041 1.00 36.13 384 ARG A O 1
ATOM 2607 N N . ASP A 1 391 ? 46.880 18.387 33.728 1.00 27.92 385 ASP A N 1
ATOM 2608 C CA . ASP A 1 391 ? 46.064 18.308 32.513 1.00 34.45 385 ASP A CA 1
ATOM 2609 C C . ASP A 1 391 ? 45.570 16.868 32.229 1.00 35.08 385 ASP A C 1
ATOM 2610 O O . ASP A 1 391 ? 46.326 15.914 32.374 1.00 32.49 385 ASP A O 1
ATOM 2615 N N . VAL A 1 392 ? 44.301 16.707 31.856 1.00 34.29 386 VAL A N 1
ATOM 2616 C CA . VAL A 1 392 ? 43.799 15.383 31.463 1.00 26.52 386 VAL A CA 1
ATOM 2617 C C . VAL A 1 392 ? 42.720 15.398 30.413 1.00 22.76 386 VAL A C 1
ATOM 2618 O O . VAL A 1 392 ? 41.855 16.272 30.395 1.00 31.95 386 VAL A O 1
ATOM 2622 N N . ASP A 1 393 ? 42.741 14.391 29.556 1.00 25.30 387 ASP A N 1
ATOM 2623 C CA . ASP A 1 393 ? 41.523 14.010 28.861 1.00 25.31 387 ASP A CA 1
ATOM 2624 C C . ASP A 1 393 ? 41.064 12.705 29.469 1.00 30.78 387 ASP A C 1
ATOM 2625 O O . ASP A 1 393 ? 41.862 11.796 29.685 1.00 34.98 387 ASP A O 1
ATOM 2630 N N . GLU A 1 394 ? 39.779 12.621 29.765 1.00 30.08 388 GLU A N 1
ATOM 2631 C CA . GLU A 1 394 ? 39.244 11.429 30.394 1.00 26.80 388 GLU A CA 1
ATOM 2632 C C . GLU A 1 394 ? 37.971 10.960 29.688 1.00 32.79 388 GLU A C 1
ATOM 2633 O O . GLU A 1 394 ? 37.123 11.773 29.290 1.00 32.18 388 GLU A O 1
ATOM 2639 N N . VAL A 1 395 ? 37.882 9.643 29.503 1.00 33.60 389 VAL A N 1
ATOM 2640 C CA . VAL A 1 395 ? 36.688 8.993 28.976 1.00 42.93 389 VAL A CA 1
ATOM 2641 C C . VAL A 1 395 ? 36.239 7.902 29.941 1.00 35.34 389 VAL A C 1
ATOM 2642 O O . VAL A 1 395 ? 36.996 6.968 30.224 1.00 37.90 389 VAL A O 1
ATOM 2646 N N . ARG A 1 396 ? 35.015 8.031 30.451 1.00 26.58 390 ARG A N 1
ATOM 2647 C CA . ARG A 1 396 ? 34.385 6.952 31.219 1.00 34.66 390 ARG A CA 1
ATOM 2648 C C . ARG A 1 396 ? 33.226 6.376 30.425 1.00 38.24 390 ARG A C 1
ATOM 2649 O O . ARG A 1 396 ? 32.312 7.107 30.029 1.00 43.68 390 ARG A O 1
ATOM 2657 N N . LEU A 1 397 ? 33.280 5.071 30.182 1.00 36.30 391 LEU A N 1
ATOM 2658 C CA . LEU A 1 397 ? 32.164 4.343 29.591 1.00 37.69 391 LEU A CA 1
ATOM 2659 C C . LEU A 1 397 ? 31.512 3.519 30.681 1.00 34.64 391 LEU A C 1
ATOM 2660 O O . LEU A 1 397 ? 32.172 2.702 31.323 1.00 34.53 391 LEU A O 1
ATOM 2665 N N . ILE A 1 398 ? 30.226 3.723 30.918 1.00 26.19 392 ILE A N 1
ATOM 2666 C CA . ILE A 1 398 ? 29.600 2.948 31.983 1.00 31.92 392 ILE A CA 1
ATOM 2667 C C . ILE A 1 398 ? 28.327 2.209 31.574 1.00 27.04 392 ILE A C 1
ATOM 2668 O O . ILE A 1 398 ? 27.352 2.813 31.108 1.00 28.66 392 ILE A O 1
ATOM 2673 N N . ALA A 1 399 ? 28.354 0.896 31.758 1.00 21.03 393 ALA A N 1
ATOM 2674 C CA . ALA A 1 399 ? 27.154 0.082 31.582 1.00 36.04 393 ALA A CA 1
ATOM 2675 C C . ALA A 1 399 ? 26.678 -0.439 32.941 1.00 35.56 393 ALA A C 1
ATOM 2676 O O . ALA A 1 399 ? 27.434 -1.028 33.722 1.00 30.11 393 ALA A O 1
ATOM 2678 N N . SER A 1 400 ? 25.409 -0.211 33.218 1.00 38.43 394 SER A N 1
ATOM 2679 C CA . SER A 1 400 ? 24.893 -0.420 34.549 1.00 42.81 394 SER A CA 1
ATOM 2680 C C . SER A 1 400 ? 23.510 -1.022 34.458 1.00 39.01 394 SER A C 1
ATOM 2681 O O . SER A 1 400 ? 22.701 -0.622 33.620 1.00 32.14 394 SER A O 1
ATOM 2684 N N . TYR A 1 401 ? 23.234 -1.990 35.318 1.00 43.48 395 TYR A N 1
ATOM 2685 C CA . TYR A 1 401 ? 21.913 -2.593 35.344 1.00 44.83 395 TYR A CA 1
ATOM 2686 C C . TYR A 1 401 ? 21.481 -2.795 36.782 1.00 47.11 395 TYR A C 1
ATOM 2687 O O . TYR A 1 401 ? 22.221 -3.372 37.583 1.00 44.15 395 TYR A O 1
ATOM 2696 N N . ASN A 1 402 ? 20.291 -2.292 37.105 1.00 57.37 396 ASN A N 1
ATOM 2697 C CA . ASN A 1 402 ? 19.670 -2.532 38.409 1.00 66.12 396 ASN A CA 1
ATOM 2698 C C . ASN A 1 402 ? 18.552 -3.553 38.356 1.00 69.25 396 ASN A C 1
ATOM 2699 O O . ASN A 1 402 ? 17.516 -3.316 37.741 1.00 81.17 396 ASN A O 1
ATOM 2704 N N . LEU A 1 403 ? 18.773 -4.690 39.001 1.00 58.00 397 LEU A N 1
ATOM 2705 C CA . LEU A 1 403 ? 17.721 -5.674 39.201 1.00 42.70 397 LEU A CA 1
ATOM 2706 C C . LEU A 1 403 ? 17.064 -5.431 40.577 1.00 47.02 397 LEU A C 1
ATOM 2707 O O . LEU A 1 403 ? 17.729 -5.467 41.627 1.00 37.88 397 LEU A O 1
ATOM 2712 N N . SER A 1 404 ? 15.765 -5.141 40.562 1.00 41.07 398 SER A N 1
ATOM 2713 C CA . SER A 1 404 ? 14.984 -5.156 41.789 1.00 36.51 398 SER A CA 1
ATOM 2714 C C . SER A 1 404 ? 14.772 -6.606 42.191 1.00 36.04 398 SER A C 1
ATOM 2715 O O . SER A 1 404 ? 14.342 -7.423 41.370 1.00 29.20 398 SER A O 1
ATOM 2718 N N . LEU A 1 405 ? 15.076 -6.924 43.450 1.00 36.41 399 LEU A N 1
ATOM 2719 C CA . LEU A 1 405 ? 14.945 -8.303 43.918 1.00 40.51 399 LEU A CA 1
ATOM 2720 C C . LEU A 1 405 ? 13.532 -8.577 44.415 1.00 45.66 399 LEU A C 1
ATOM 2721 O O . LEU A 1 405 ? 13.100 -9.722 44.429 1.00 46.77 399 LEU A O 1
ATOM 2726 N N . PHE A 1 406 ? 12.823 -7.521 44.823 1.00 45.40 400 PHE A N 1
ATOM 2727 C CA . PHE A 1 406 ? 11.404 -7.625 45.151 1.00 27.16 400 PHE A CA 1
ATOM 2728 C C . PHE A 1 406 ? 10.605 -7.500 43.842 1.00 36.12 400 PHE A C 1
ATOM 2729 O O . PHE A 1 406 ? 9.393 -7.770 43.781 1.00 41.23 400 PHE A O 1
ATOM 2737 N N . ASP B 1 11 ? 18.246 54.063 -8.807 1.00 60.83 5 ASP B N 1
ATOM 2738 C CA . ASP B 1 11 ? 18.529 54.807 -7.579 1.00 67.49 5 ASP B CA 1
ATOM 2739 C C . ASP B 1 11 ? 17.971 56.238 -7.628 1.00 69.72 5 ASP B C 1
ATOM 2740 O O . ASP B 1 11 ? 16.853 56.461 -8.115 1.00 72.72 5 ASP B O 1
ATOM 2741 N N . GLY B 1 12 ? 18.739 57.203 -7.114 1.00 56.44 6 GLY B N 1
ATOM 2742 C CA . GLY B 1 12 ? 20.022 56.938 -6.479 1.00 54.81 6 GLY B CA 1
ATOM 2743 C C . GLY B 1 12 ? 19.965 57.126 -4.970 1.00 64.09 6 GLY B C 1
ATOM 2744 O O . GLY B 1 12 ? 18.902 56.991 -4.363 1.00 62.08 6 GLY B O 1
ATOM 2745 N N . SER B 1 13 ? 21.101 57.455 -4.357 1.00 68.07 7 SER B N 1
ATOM 2746 C CA . SER B 1 13 ? 21.192 57.514 -2.894 1.00 66.01 7 SER B CA 1
ATOM 2747 C C . SER B 1 13 ? 22.178 58.569 -2.400 1.00 69.50 7 SER B C 1
ATOM 2748 O O . SER B 1 13 ? 22.960 59.107 -3.179 1.00 63.98 7 SER B O 1
ATOM 2751 N N . ALA B 1 14 ? 22.159 58.837 -1.095 1.00 76.33 8 ALA B N 1
ATOM 2752 C CA . ALA B 1 14 ? 23.061 59.833 -0.512 1.00 83.26 8 ALA B CA 1
ATOM 2753 C C . ALA B 1 14 ? 23.096 59.821 1.020 1.00 81.03 8 ALA B C 1
ATOM 2754 O O . ALA B 1 14 ? 22.116 60.173 1.679 1.00 78.14 8 ALA B O 1
ATOM 2756 N N . ARG B 1 15 ? 24.245 59.454 1.581 1.00 79.98 9 ARG B N 1
ATOM 2757 C CA . ARG B 1 15 ? 24.407 59.391 3.032 1.00 76.81 9 ARG B CA 1
ATOM 2758 C C . ARG B 1 15 ? 25.662 60.123 3.511 1.00 72.63 9 ARG B C 1
ATOM 2759 O O . ARG B 1 15 ? 26.709 60.086 2.864 1.00 68.53 9 ARG B O 1
ATOM 2760 N N . LEU B 1 16 ? 25.540 60.814 4.637 1.00 72.06 10 LEU B N 1
ATOM 2761 C CA . LEU B 1 16 ? 26.705 61.324 5.350 1.00 65.53 10 LEU B CA 1
ATOM 2762 C C . LEU B 1 16 ? 26.888 60.420 6.559 1.00 65.92 10 LEU B C 1
ATOM 2763 O O . LEU B 1 16 ? 25.989 60.313 7.396 1.00 51.77 10 LEU B O 1
ATOM 2765 N N . GLU B 1 17 ? 28.029 59.744 6.641 1.00 68.47 11 GLU B N 1
ATOM 2766 C CA . GLU B 1 17 ? 28.236 58.797 7.731 1.00 82.14 11 GLU B CA 1
ATOM 2767 C C . GLU B 1 17 ? 29.136 59.360 8.826 1.00 87.66 11 GLU B C 1
ATOM 2768 O O . GLU B 1 17 ? 30.333 59.585 8.619 1.00 88.04 11 GLU B O 1
ATOM 2770 N N . ALA B 1 18 ? 28.527 59.601 9.984 1.00 85.70 12 ALA B N 1
ATOM 2771 C CA . ALA B 1 18 ? 29.240 60.012 11.183 1.00 79.69 12 ALA B CA 1
ATOM 2772 C C . ALA B 1 18 ? 29.399 58.810 12.111 1.00 83.70 12 ALA B C 1
ATOM 2773 O O . ALA B 1 18 ? 28.431 58.304 12.695 1.00 72.59 12 ALA B O 1
ATOM 2775 N N . ARG B 1 19 ? 30.632 58.344 12.225 1.00 86.90 13 ARG B N 1
ATOM 2776 C CA . ARG B 1 19 ? 30.919 57.186 13.036 1.00 92.71 13 ARG B CA 1
ATOM 2777 C C . ARG B 1 19 ? 32.013 57.564 14.023 1.00 91.18 13 ARG B C 1
ATOM 2778 O O . ARG B 1 19 ? 33.039 58.128 13.636 1.00 98.58 13 ARG B O 1
ATOM 2780 N N . THR B 1 20 ? 31.784 57.276 15.300 1.00 71.16 14 THR B N 1
ATOM 2781 C CA . THR B 1 20 ? 32.804 57.518 16.313 1.00 72.40 14 THR B CA 1
ATOM 2782 C C . THR B 1 20 ? 33.093 56.240 17.129 1.00 71.97 14 THR B C 1
ATOM 2783 O O . THR B 1 20 ? 32.173 55.503 17.545 1.00 50.08 14 THR B O 1
ATOM 2787 N N . VAL B 1 21 ? 34.384 55.978 17.336 1.00 75.16 15 VAL B N 1
ATOM 2788 C CA . VAL B 1 21 ? 34.839 54.659 17.769 1.00 78.64 15 VAL B CA 1
ATOM 2789 C C . VAL B 1 21 ? 36.004 54.657 18.779 1.00 86.78 15 VAL B C 1
ATOM 2790 O O . VAL B 1 21 ? 36.991 55.379 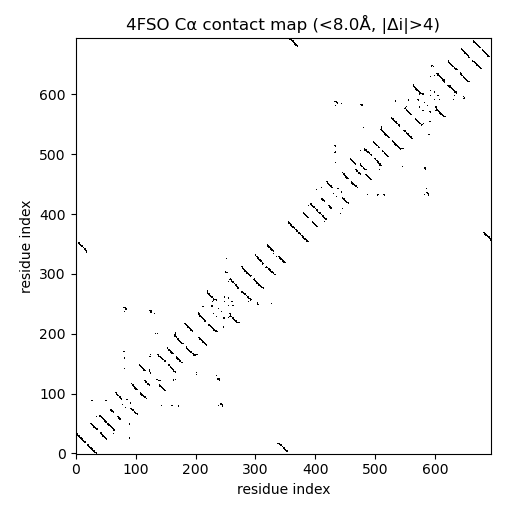18.615 1.00 85.34 15 VAL B O 1
ATOM 2794 N N . TYR B 1 22 ? 35.876 53.832 19.818 1.00 90.80 16 TYR B N 1
ATOM 2795 C CA . TYR B 1 22 ? 36.972 53.577 20.751 1.00 84.02 16 TYR B CA 1
ATOM 2796 C C . TYR B 1 22 ? 37.571 52.205 20.478 1.00 81.09 16 TYR B C 1
ATOM 2797 O O . TYR B 1 22 ? 36.858 51.222 20.259 1.00 64.03 16 TYR B O 1
ATOM 2799 N N . PHE B 1 23 ? 38.896 52.166 20.502 1.00 93.42 17 PHE B N 1
ATOM 2800 C CA . PHE B 1 23 ? 39.683 50.993 20.156 1.00 97.81 17 PHE B CA 1
ATOM 2801 C C . PHE B 1 23 ? 40.643 50.716 21.326 1.00 104.89 17 PHE B C 1
ATOM 2802 O O . PHE B 1 23 ? 41.330 51.621 21.799 1.00 113.27 17 PHE B O 1
ATOM 2810 N N . ASN B 1 24 ? 40.649 49.487 21.834 1.00 96.19 18 ASN B N 1
ATOM 2811 C CA . ASN B 1 24 ? 41.569 49.124 22.908 1.00 91.02 18 ASN B CA 1
ATOM 2812 C C . ASN B 1 24 ? 42.088 47.699 22.749 1.00 85.16 18 ASN B C 1
ATOM 2813 O O . ASN B 1 24 ? 41.316 46.735 22.771 1.00 74.63 18 ASN B O 1
ATOM 2818 N N . ARG B 1 25 ? 43.404 47.587 22.574 1.00 90.53 19 ARG B N 1
ATOM 2819 C CA . ARG B 1 25 ? 44.091 46.298 22.546 1.00 93.68 19 ARG B CA 1
ATOM 2820 C C . ARG B 1 25 ? 44.867 46.052 23.848 1.00 90.09 19 ARG B C 1
ATOM 2821 O O . ARG B 1 25 ? 45.209 46.990 24.561 1.00 83.42 19 ARG B O 1
ATOM 2829 N N . ASP B 1 26 ? 45.119 44.788 24.168 1.00 88.51 20 ASP B N 1
ATOM 2830 C CA . ASP B 1 26 ? 45.967 44.442 25.302 1.00 84.04 20 ASP B CA 1
ATOM 2831 C C . ASP B 1 26 ? 46.805 43.248 24.884 1.00 92.47 20 ASP B C 1
ATOM 2832 O O . ASP B 1 26 ? 46.263 42.214 24.494 1.00 95.05 20 ASP B O 1
ATOM 2834 N N . PHE B 1 27 ? 48.126 43.397 24.947 1.00 93.89 21 PHE B N 1
ATOM 2835 C CA . PHE B 1 27 ? 49.036 42.383 24.417 1.00 89.60 21 PHE B CA 1
ATOM 2836 C C . PHE B 1 27 ? 49.892 41.722 25.507 1.00 99.20 21 PHE B C 1
ATOM 2837 O O . PHE B 1 27 ? 50.466 40.645 25.308 1.00 97.59 21 PHE B O 1
ATOM 2840 N N . LYS B 1 40 ? 47.961 49.350 27.010 1.00 99.14 34 LYS B N 1
ATOM 2841 C CA . LYS B 1 40 ? 48.850 49.420 25.854 1.00 107.27 34 LYS B CA 1
ATOM 2842 C C . LYS B 1 40 ? 48.047 49.403 24.555 1.00 114.20 34 LYS B C 1
ATOM 2843 O O . LYS B 1 40 ? 47.275 48.483 24.322 1.00 119.75 34 LYS B O 1
ATOM 2845 N N . ARG B 1 41 ? 48.235 50.423 23.718 1.00 114.99 35 ARG B N 1
ATOM 2846 C CA . ARG B 1 41 ? 47.492 50.579 22.455 1.00 105.85 35 ARG B CA 1
ATOM 2847 C C . ARG B 1 41 ? 45.965 50.776 22.605 1.00 99.26 35 ARG B C 1
ATOM 2848 O O . ARG B 1 41 ? 45.168 49.866 22.331 1.00 87.65 35 ARG B O 1
ATOM 2851 N N . GLU B 1 42 ? 45.587 51.978 23.048 1.00 94.81 36 GLU B N 1
ATOM 2852 C CA . GLU B 1 42 ? 44.200 52.444 23.066 1.00 83.98 36 GLU B CA 1
ATOM 2853 C C . GLU B 1 42 ? 44.103 53.590 22.062 1.00 85.39 36 GLU B C 1
ATOM 2854 O O . GLU B 1 42 ? 45.112 54.211 21.743 1.00 88.80 36 GLU B O 1
ATOM 2856 N N . GLU B 1 43 ? 42.908 53.873 21.553 1.00 89.51 37 GLU B N 1
ATOM 2857 C CA . GLU B 1 43 ? 42.779 54.832 20.453 1.00 94.57 37 GLU B CA 1
ATOM 2858 C C . GLU B 1 43 ? 41.344 55.282 20.162 1.00 93.30 37 GLU B C 1
ATOM 2859 O O . GLU B 1 43 ? 40.402 54.488 20.242 1.00 74.91 37 GLU B O 1
ATOM 2860 N N . ALA B 1 44 ? 41.202 56.564 19.815 1.00 104.54 38 ALA B N 1
ATOM 2861 C CA . ALA B 1 44 ? 39.901 57.185 19.548 1.00 101.32 38 ALA B CA 1
ATOM 2862 C C . ALA B 1 44 ? 39.910 57.974 18.235 1.00 101.10 38 ALA B C 1
ATOM 2863 O O . ALA B 1 44 ? 40.924 58.573 17.866 1.00 97.28 38 ALA B O 1
ATOM 2865 N N . ALA B 1 45 ? 38.775 57.963 17.537 1.00 101.22 39 ALA B N 1
ATOM 2866 C CA . ALA B 1 45 ? 38.649 58.639 16.245 1.00 92.84 39 ALA B CA 1
ATOM 2867 C C . ALA B 1 45 ? 37.213 59.086 15.966 1.00 80.91 39 ALA B C 1
ATOM 2868 O O . ALA B 1 45 ? 36.254 58.443 16.406 1.00 63.26 39 ALA B O 1
ATOM 2870 N N . GLN B 1 46 ? 37.079 60.199 15.245 1.00 83.15 40 GLN B N 1
ATOM 2871 C CA . GLN B 1 46 ? 35.779 60.671 14.780 1.00 86.80 40 GLN B CA 1
ATOM 2872 C C . GLN B 1 46 ? 35.744 60.556 13.268 1.00 91.99 40 GLN B C 1
ATOM 2873 O O . GLN B 1 46 ? 36.610 61.092 12.577 1.00 94.36 40 GLN B O 1
ATOM 2876 N N . GLY B 1 47 ? 34.747 59.848 12.753 1.00 98.52 41 GLY B N 1
ATOM 2877 C CA . GLY B 1 47 ? 34.702 59.546 11.334 1.00 97.84 41 GLY B CA 1
ATOM 2878 C C . GLY B 1 47 ? 33.664 60.312 10.543 1.00 92.12 41 GLY B C 1
ATOM 2879 O O . GLY B 1 47 ? 32.539 60.519 10.997 1.00 89.03 41 GLY B O 1
ATOM 2880 N N . PHE B 1 48 ? 34.054 60.731 9.344 1.00 94.65 42 PHE B N 1
ATOM 2881 C CA . PHE B 1 48 ? 33.140 61.383 8.410 1.00 88.49 42 PHE B CA 1
ATOM 2882 C C . PHE B 1 48 ? 33.165 60.675 7.053 1.00 76.95 42 PHE B C 1
ATOM 2883 O O . PHE B 1 48 ? 34.136 60.819 6.297 1.00 67.27 42 PHE B O 1
ATOM 2885 N N . ILE B 1 49 ? 32.113 59.909 6.749 1.00 70.43 43 ILE B N 1
ATOM 2886 C CA . ILE B 1 49 ? 31.972 59.301 5.416 1.00 78.37 43 ILE B CA 1
ATOM 2887 C C . ILE B 1 49 ? 30.837 59.898 4.585 1.00 82.78 43 ILE B C 1
ATOM 2888 O O . ILE B 1 49 ? 29.676 59.887 5.006 1.00 78.28 43 ILE B O 1
ATOM 2890 N N . LEU B 1 50 ? 31.192 60.430 3.412 1.00 83.60 44 LEU B N 1
ATOM 2891 C CA . LEU B 1 50 ? 30.213 60.955 2.452 1.00 79.52 44 LEU B CA 1
ATOM 2892 C C . LEU B 1 50 ? 30.104 60.051 1.229 1.00 63.95 44 LEU B C 1
ATOM 2893 O O . LEU B 1 50 ? 31.078 59.872 0.490 1.00 57.93 44 LEU B O 1
ATOM 2895 N N . ASP B 1 51 ? 2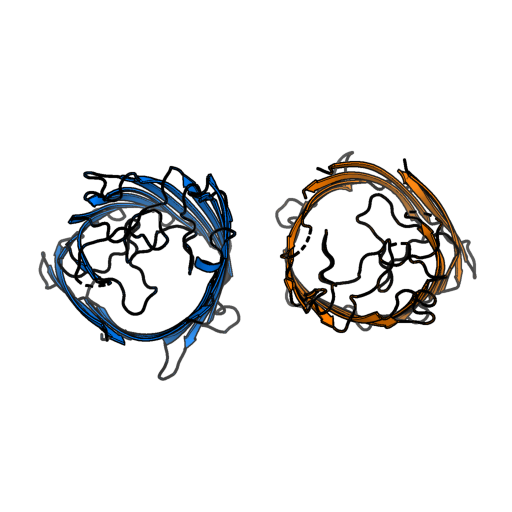8.920 59.476 1.030 1.00 52.81 45 ASP B N 1
ATOM 2896 C CA . ASP B 1 51 ? 28.646 58.690 -0.173 1.00 70.56 45 ASP B CA 1
ATOM 2897 C C . ASP B 1 51 ? 27.439 59.221 -0.967 1.00 71.27 45 ASP B C 1
ATOM 2898 O O . ASP B 1 51 ? 26.280 59.038 -0.577 1.00 70.36 45 ASP B O 1
ATOM 2900 N N . LEU B 1 52 ? 27.725 59.886 -2.080 1.00 58.76 46 LEU B N 1
ATOM 2901 C CA . LEU B 1 52 ? 26.673 60.349 -2.965 1.00 54.22 46 LEU B CA 1
ATOM 2902 C C . LEU B 1 52 ? 26.601 59.404 -4.153 1.00 59.57 46 LEU B C 1
ATOM 2903 O O . LEU B 1 52 ? 27.612 59.129 -4.806 1.00 66.88 46 LEU B O 1
ATOM 2905 N N . ARG B 1 53 ? 25.409 58.877 -4.408 1.00 59.40 47 ARG B N 1
ATOM 2906 C CA . ARG B 1 53 ? 25.166 58.077 -5.604 1.00 55.70 47 ARG B CA 1
ATOM 2907 C C . ARG B 1 53 ? 24.010 58.674 -6.400 1.00 59.16 47 ARG B C 1
ATOM 2908 O O . ARG B 1 53 ? 22.861 58.636 -5.954 1.00 51.58 47 ARG B O 1
ATOM 2916 N N . SER B 1 54 ? 24.322 59.224 -7.576 1.00 58.57 48 SER B N 1
ATOM 2917 C CA . SER B 1 54 ? 23.333 59.918 -8.405 1.00 52.03 48 SER B CA 1
ATOM 2918 C C . SER B 1 54 ? 22.330 58.958 -9.023 1.00 58.65 48 SER B C 1
ATOM 2919 O O . SER B 1 54 ? 22.513 57.738 -9.009 1.00 62.24 48 SER B O 1
ATOM 2922 N N . GLY B 1 55 ? 21.264 59.520 -9.571 1.00 56.19 49 GLY B N 1
ATOM 2923 C CA . GLY B 1 55 ? 20.394 58.757 -10.444 1.00 64.19 49 GLY B CA 1
ATOM 2924 C C . GLY B 1 55 ? 20.970 58.725 -11.853 1.00 67.30 49 GLY B C 1
ATOM 2925 O O . GLY B 1 55 ? 22.053 59.262 -12.114 1.00 61.72 49 GLY B O 1
ATOM 2926 N N . TYR B 1 56 ? 20.244 58.087 -12.765 1.00 59.93 50 TYR B N 1
ATOM 2927 C CA . TYR B 1 56 ? 20.650 58.029 -14.164 1.00 50.65 50 TYR B CA 1
ATOM 2928 C C . TYR B 1 56 ? 19.890 59.039 -14.992 1.00 52.51 50 TYR B C 1
ATOM 2929 O O . TYR B 1 56 ? 18.689 59.227 -14.802 1.00 62.38 50 TYR B O 1
ATOM 2938 N N . THR B 1 57 ? 20.597 59.700 -15.902 1.00 55.71 51 THR B N 1
ATOM 2939 C CA . THR B 1 57 ? 19.940 60.537 -16.897 1.00 63.76 51 THR B CA 1
ATOM 2940 C C . THR B 1 57 ? 18.906 59.707 -17.650 1.00 58.60 51 THR B C 1
ATOM 2941 O O . THR B 1 57 ? 19.133 58.538 -17.965 1.00 55.39 51 THR B O 1
ATOM 2945 N N . GLU B 1 58 ? 17.759 60.325 -17.905 1.00 61.58 52 GLU B N 1
ATOM 2946 C CA . GLU B 1 58 ? 16.633 59.641 -18.508 1.00 67.98 52 GLU B CA 1
ATOM 2947 C C . GLU B 1 58 ? 16.983 59.206 -19.918 1.00 80.13 52 GLU B C 1
ATOM 2948 O O . GLU B 1 58 ? 17.879 59.763 -20.547 1.00 53.05 52 GLU B O 1
ATOM 2954 N N . GLY B 1 59 ? 16.291 58.181 -20.396 1.00 85.20 53 GLY B N 1
ATOM 2955 C CA . GLY B 1 59 ? 16.482 57.733 -21.755 1.00 81.16 53 GLY B CA 1
ATOM 2956 C C . GLY B 1 59 ? 16.989 56.316 -21.849 1.00 81.57 53 GLY B C 1
ATOM 2957 O O . GLY B 1 59 ? 17.277 55.671 -20.838 1.00 63.37 53 GLY B O 1
ATOM 2958 N N . ALA B 1 60 ? 17.080 55.849 -23.091 1.00 90.64 54 ALA B N 1
ATOM 2959 C CA . ALA B 1 60 ? 17.573 54.523 -23.429 1.00 78.49 54 ALA B CA 1
ATOM 2960 C C . ALA B 1 60 ? 18.816 54.182 -22.629 1.00 64.29 54 ALA B C 1
ATOM 2961 O O . ALA B 1 60 ? 18.817 53.239 -21.846 1.00 59.35 54 ALA B O 1
ATOM 2963 N N . LEU B 1 61 ? 19.867 54.971 -22.830 1.00 66.38 55 LEU B N 1
ATOM 2964 C CA . LEU B 1 61 ? 21.140 54.782 -22.136 1.00 64.42 55 LEU B CA 1
ATOM 2965 C C . LEU B 1 61 ? 21.332 55.849 -21.056 1.00 60.52 55 LEU B C 1
ATOM 2966 O O . LEU B 1 61 ? 21.502 57.032 -21.356 1.00 51.29 55 LEU B O 1
ATOM 2971 N N . GLY B 1 62 ? 21.300 55.423 -19.798 1.00 48.83 56 GLY B N 1
ATOM 2972 C CA . GLY B 1 62 ? 21.423 56.347 -18.684 1.00 53.48 56 GLY B CA 1
ATOM 2973 C C . GLY B 1 62 ? 22.861 56.625 -18.308 1.00 56.98 56 GLY B C 1
ATOM 2974 O O . GLY B 1 62 ? 23.748 55.821 -18.565 1.00 52.35 56 GLY B O 1
ATOM 2975 N N . PHE B 1 63 ? 23.098 57.781 -17.710 1.00 48.55 57 PHE B N 1
ATOM 2976 C CA . PHE B 1 63 ? 24.427 58.108 -17.214 1.00 57.44 57 PHE B CA 1
ATOM 2977 C C . PHE B 1 63 ? 24.366 58.614 -15.781 1.00 52.43 57 PHE B C 1
ATOM 2978 O O . PHE B 1 63 ? 23.324 59.065 -15.323 1.00 48.26 57 PHE B O 1
ATOM 2986 N N . GLY B 1 64 ? 25.485 58.545 -15.078 1.00 46.82 58 GLY B N 1
ATOM 2987 C CA . GLY B 1 64 ? 25.505 59.077 -13.738 1.00 63.64 58 GLY B CA 1
ATOM 2988 C C . GLY B 1 64 ? 26.865 59.152 -13.096 1.00 62.51 58 GLY B C 1
ATOM 2989 O O . GLY B 1 64 ? 27.882 58.816 -13.705 1.00 64.70 58 GLY B O 1
ATOM 2990 N N . VAL B 1 65 ? 26.879 59.590 -11.847 1.00 52.51 59 VAL B N 1
ATOM 2991 C CA . VAL B 1 65 ? 28.141 59.762 -11.160 1.00 60.92 59 VAL B CA 1
ATOM 2992 C C . VAL B 1 65 ? 28.058 59.346 -9.697 1.00 53.68 59 VAL B C 1
ATOM 2993 O O . VAL B 1 65 ? 27.114 59.679 -8.985 1.00 46.12 59 VAL B O 1
ATOM 2997 N N . ASP B 1 66 ? 29.058 58.588 -9.272 1.00 63.52 60 ASP B N 1
ATOM 2998 C CA . ASP B 1 66 ? 29.173 58.187 -7.880 1.00 75.57 60 ASP B CA 1
ATOM 2999 C C . ASP B 1 66 ? 30.417 58.798 -7.273 1.00 70.13 60 ASP B C 1
ATOM 3000 O O . ASP B 1 66 ? 31.472 58.872 -7.907 1.00 63.86 60 ASP B O 1
ATOM 3005 N N . THR B 1 67 ? 30.284 59.245 -6.036 1.00 63.76 61 THR B N 1
ATOM 3006 C CA . THR B 1 67 ? 31.374 59.936 -5.384 1.00 61.00 61 THR B CA 1
ATOM 3007 C C . THR B 1 67 ? 31.525 59.430 -3.973 1.00 51.14 61 THR B C 1
ATOM 3008 O O . THR B 1 67 ? 30.549 59.338 -3.234 1.00 40.94 61 THR B O 1
ATOM 3012 N N . LEU B 1 68 ? 32.752 59.099 -3.599 1.00 61.92 62 LEU B N 1
ATOM 3013 C CA . LEU B 1 68 ? 33.053 58.829 -2.198 1.00 76.46 62 LEU B CA 1
ATOM 3014 C C . LEU B 1 68 ? 33.985 59.921 -1.654 1.00 76.22 62 LEU B C 1
ATOM 3015 O O . LEU B 1 68 ? 34.933 60.326 -2.327 1.00 64.55 62 LEU B O 1
ATOM 3017 N N . ALA B 1 69 ? 33.692 60.412 -0.451 1.00 80.01 63 ALA B N 1
ATOM 3018 C CA . ALA B 1 69 ? 34.525 61.429 0.194 1.00 86.91 63 ALA B CA 1
ATOM 3019 C C . ALA B 1 69 ? 34.878 61.018 1.613 1.00 85.92 63 ALA B C 1
ATOM 3020 O O . ALA B 1 69 ? 34.000 60.648 2.396 1.00 84.47 63 ALA B O 1
ATOM 3022 N N . MET B 1 70 ? 36.160 61.095 1.953 1.00 86.05 64 MET B N 1
ATOM 3023 C CA . MET B 1 70 ? 36.603 60.622 3.263 1.00 83.50 64 MET B CA 1
ATOM 3024 C C . MET B 1 70 ? 37.392 61.620 4.102 1.00 85.35 64 MET B C 1
ATOM 3025 O O . MET B 1 70 ? 38.456 62.088 3.695 1.00 82.83 64 MET B O 1
ATOM 3030 N N . LEU B 1 71 ? 36.857 61.926 5.284 1.00 93.35 65 LEU B N 1
ATOM 3031 C CA . LEU B 1 71 ? 37.534 62.785 6.257 1.00 101.50 65 LEU B CA 1
ATOM 3032 C C . LEU B 1 71 ? 37.745 62.059 7.595 1.00 103.25 65 LEU B C 1
ATOM 3033 O O . LEU B 1 71 ? 36.799 61.531 8.186 1.00 98.08 65 LEU B O 1
ATOM 3034 N N . GLY B 1 72 ? 38.990 62.036 8.065 1.00 104.99 66 GLY B N 1
ATOM 3035 C CA . GLY B 1 72 ? 39.328 61.366 9.310 1.00 108.35 66 GLY B CA 1
ATOM 3036 C C . GLY B 1 72 ? 39.812 62.314 10.394 1.00 108.82 66 GLY B C 1
ATOM 3037 O O . GLY B 1 72 ? 41.014 62.470 10.619 1.00 106.88 66 GLY B O 1
ATOM 3038 N N . GLN B 1 100 ? 45.800 62.957 10.789 1.00 83.15 94 GLN B N 1
ATOM 3039 C CA . GLN B 1 100 ? 44.535 63.153 10.084 1.00 92.23 94 GLN B CA 1
ATOM 3040 C C . GLN B 1 100 ? 44.316 62.094 8.994 1.00 107.03 94 GLN B C 1
ATOM 3041 O O . GLN B 1 100 ? 45.103 61.150 8.870 1.00 111.61 94 GLN B O 1
ATOM 3043 N N . TYR B 1 101 ? 43.244 62.253 8.214 1.00 101.18 95 TYR B N 1
ATOM 3044 C CA . TYR B 1 101 ? 42.924 61.315 7.134 1.00 89.69 95 TYR B CA 1
ATOM 3045 C C . TYR B 1 101 ? 42.032 61.954 6.061 1.00 90.14 95 TYR B C 1
ATOM 3046 O O . TYR B 1 101 ? 40.920 62.405 6.353 1.00 86.12 95 TYR B O 1
ATOM 3048 N N . ALA B 1 102 ? 42.525 61.983 4.822 1.00 94.75 96 ALA B N 1
ATOM 3049 C CA . ALA B 1 102 ? 41.815 62.635 3.713 1.00 101.81 96 ALA B CA 1
ATOM 3050 C C . ALA B 1 102 ? 41.847 61.844 2.397 1.00 100.33 96 ALA B C 1
ATOM 3051 O O . ALA B 1 102 ? 42.918 61.521 1.877 1.00 98.77 96 ALA B O 1
ATOM 3053 N N . LYS B 1 103 ? 40.665 61.552 1.857 1.00 98.97 97 LYS B N 1
ATOM 3054 C CA . LYS B 1 103 ? 40.552 60.847 0.579 1.00 98.97 97 LYS B CA 1
ATOM 3055 C C . LYS B 1 103 ? 39.177 61.049 -0.064 1.00 90.69 97 LYS B C 1
ATOM 3056 O O . LYS B 1 103 ? 38.173 61.253 0.625 1.00 82.00 97 LYS B O 1
ATOM 3058 N N . ALA B 1 104 ? 39.139 60.996 -1.389 1.00 84.16 98 ALA B N 1
ATOM 3059 C CA . ALA B 1 104 ? 37.878 61.110 -2.101 1.00 85.11 98 ALA B CA 1
ATOM 3060 C C . ALA B 1 104 ? 38.024 60.638 -3.532 1.00 95.29 98 ALA B C 1
ATOM 3061 O O . ALA B 1 104 ? 39.090 60.767 -4.130 1.00 102.64 98 ALA B O 1
ATOM 3063 N N . GLY B 1 105 ? 36.946 60.093 -4.085 1.00 92.52 99 GLY B N 1
ATOM 3064 C CA . GLY B 1 105 ? 36.979 59.585 -5.442 1.00 79.59 99 GLY B CA 1
ATOM 3065 C C . GLY B 1 105 ? 35.696 59.797 -6.217 1.00 70.29 99 GLY B C 1
ATOM 3066 O O . GLY B 1 105 ? 34.629 60.038 -5.651 1.00 67.67 99 GLY B O 1
ATOM 3067 N N . VAL B 1 106 ? 35.817 59.704 -7.533 1.00 70.45 100 VAL B N 1
ATOM 3068 C CA . VAL B 1 106 ? 34.684 59.834 -8.434 1.00 72.98 100 VAL B CA 1
ATOM 3069 C C . VAL B 1 106 ? 34.518 58.551 -9.241 1.00 73.71 100 VAL B C 1
ATOM 3070 O O . VAL B 1 106 ? 35.493 57.883 -9.593 1.00 69.64 100 VAL B O 1
ATOM 3072 N N . ALA B 1 107 ? 33.276 58.196 -9.526 1.00 71.07 101 ALA B N 1
ATOM 3073 C CA . ALA B 1 107 ? 33.019 57.110 -10.450 1.00 69.52 101 ALA B CA 1
ATOM 3074 C C . ALA B 1 107 ? 31.935 57.518 -11.436 1.00 70.27 101 ALA B C 1
ATOM 3075 O O . ALA B 1 107 ? 30.941 58.139 -11.061 1.00 65.91 101 ALA B O 1
ATOM 3077 N N . GLY B 1 108 ? 32.145 57.185 -12.701 1.00 64.77 102 GLY B N 1
ATOM 3078 C CA . GLY B 1 108 ? 31.121 57.379 -13.705 1.00 64.38 102 GLY B CA 1
ATOM 3079 C C . GLY B 1 108 ? 30.390 56.075 -13.942 1.00 63.01 102 GLY B C 1
ATOM 3080 O O . GLY B 1 108 ? 30.987 54.997 -13.913 1.00 58.48 102 GLY B O 1
ATOM 3081 N N . LYS B 1 109 ? 29.086 56.166 -14.158 1.00 60.05 103 LYS B N 1
ATOM 3082 C CA . LYS B 1 109 ? 28.296 54.983 -14.451 1.00 60.50 103 LYS B CA 1
ATOM 3083 C C . LYS B 1 109 ? 27.367 55.240 -15.634 1.00 67.36 103 LYS B C 1
ATOM 3084 O O . LYS B 1 109 ? 26.809 56.335 -15.790 1.00 70.43 103 LYS B O 1
ATOM 3090 N N . MET B 1 110 ? 27.227 54.234 -16.484 1.00 60.26 104 MET B N 1
ATOM 3091 C CA . MET B 1 110 ? 26.177 54.263 -17.473 1.00 64.24 104 MET B CA 1
ATOM 3092 C C . MET B 1 110 ? 25.422 52.961 -17.390 1.00 52.21 104 MET B C 1
ATOM 3093 O O . MET B 1 110 ? 25.946 51.972 -16.905 1.00 48.44 104 MET B O 1
ATOM 3098 N N . ARG B 1 111 ? 24.184 52.979 -17.863 1.00 49.84 105 ARG B N 1
ATOM 3099 C CA . ARG B 1 111 ? 23.284 51.862 -17.671 1.00 48.00 105 ARG B CA 1
ATOM 3100 C C . ARG B 1 111 ? 22.250 51.701 -18.798 1.00 61.50 105 ARG B C 1
ATOM 3101 O O . ARG B 1 111 ? 21.408 52.564 -19.028 1.00 74.73 105 ARG B O 1
ATOM 3109 N N . PHE B 1 112 ? 22.327 50.585 -19.504 1.00 45.39 106 PHE B N 1
ATOM 3110 C CA . PHE B 1 112 ? 21.284 50.218 -20.440 1.00 53.71 106 PHE B CA 1
ATOM 3111 C C . PHE B 1 112 ? 20.588 48.958 -19.963 1.00 67.61 106 PHE B C 1
ATOM 3112 O O . PHE B 1 112 ? 21.247 47.986 -19.588 1.00 72.76 106 PHE B O 1
ATOM 3120 N N . SER B 1 113 ? 19.257 48.983 -19.975 1.00 71.17 107 SER B N 1
ATOM 3121 C CA . SER B 1 113 ? 18.434 47.836 -19.580 1.00 70.18 107 SER B CA 1
ATOM 3122 C C . SER B 1 113 ? 18.812 47.278 -18.198 1.00 66.18 107 SER B C 1
ATOM 3123 O O . SER B 1 113 ? 18.783 48.001 -17.203 1.00 75.45 107 SER B O 1
ATOM 3126 N N . GLN B 1 114 ? 19.172 46.002 -18.140 1.00 44.75 108 GLN B N 1
ATOM 3127 C CA . GLN B 1 114 ? 19.568 45.393 -16.884 1.00 47.37 108 GLN B CA 1
ATOM 3128 C C . GLN B 1 114 ? 21.079 45.127 -16.834 1.00 53.87 108 GLN B C 1
ATOM 3129 O O . GLN B 1 114 ? 21.527 44.082 -16.363 1.00 53.22 108 GLN B O 1
ATOM 3135 N N . THR B 1 115 ? 21.858 46.086 -17.321 1.00 55.88 109 THR B N 1
ATOM 3136 C CA . THR B 1 115 ? 23.314 45.986 -17.342 1.00 54.18 109 THR B CA 1
ATOM 3137 C C . THR B 1 115 ? 23.877 47.339 -16.934 1.00 56.70 109 THR B C 1
ATOM 3138 O O . THR B 1 115 ? 23.358 48.373 -17.337 1.00 62.50 109 THR B O 1
ATOM 3142 N N . GLN B 1 116 ? 24.933 47.342 -16.131 1.00 57.16 110 GLN B N 1
ATOM 3143 C CA . GLN B 1 116 ? 25.539 48.601 -15.702 1.00 52.67 110 GLN B CA 1
ATOM 3144 C C . GLN B 1 116 ? 27.056 48.540 -15.732 1.00 49.90 110 GLN B C 1
ATOM 3145 O O . GLN B 1 116 ? 27.654 47.463 -15.689 1.00 51.93 110 GLN B O 1
ATOM 3148 N N . PHE B 1 117 ? 27.671 49.709 -15.826 1.00 52.13 111 PHE B N 1
ATOM 3149 C CA . PHE B 1 117 ? 29.112 49.804 -15.954 1.00 59.72 111 PHE B CA 1
ATOM 3150 C C . PHE B 1 117 ? 29.646 50.998 -15.165 1.00 66.67 111 PHE B C 1
ATOM 3151 O O . PHE B 1 117 ? 29.085 52.091 -15.222 1.00 64.62 111 PHE B O 1
ATOM 3159 N N . ARG B 1 118 ? 30.724 50.775 -14.421 1.00 70.92 112 ARG B N 1
ATOM 3160 C CA . ARG B 1 118 ? 31.322 51.812 -13.584 1.00 74.53 112 ARG B CA 1
ATOM 3161 C C . ARG B 1 118 ? 32.815 51.965 -13.876 1.00 67.86 112 ARG B C 1
ATOM 3162 O O . ARG B 1 118 ? 33.479 51.014 -14.286 1.00 68.56 112 ARG B O 1
ATOM 3170 N N . TYR B 1 119 ? 33.335 53.166 -13.655 1.00 51.40 113 TYR B N 1
ATOM 3171 C CA . TYR B 1 119 ? 34.740 53.457 -13.903 1.00 70.09 113 TYR B CA 1
ATOM 3172 C C . TYR B 1 119 ? 35.186 54.486 -12.879 1.00 69.67 113 TYR B C 1
ATOM 3173 O O . TYR B 1 119 ? 34.583 55.550 -12.777 1.00 81.94 113 TYR B O 1
ATOM 3182 N N . GLY B 1 120 ? 36.229 54.176 -12.115 1.00 60.31 114 GLY B N 1
ATOM 3183 C CA . GLY B 1 120 ? 36.732 55.106 -11.114 1.00 67.67 114 GLY B CA 1
ATOM 3184 C C . GLY B 1 120 ? 36.709 54.582 -9.685 1.00 70.77 114 GLY B C 1
ATOM 3185 O O . GLY B 1 120 ? 36.937 53.393 -9.448 1.00 67.70 114 GLY B O 1
ATOM 3186 N N . ALA B 1 121 ? 36.449 55.477 -8.733 1.00 67.58 115 ALA B N 1
ATOM 3187 C CA . ALA B 1 121 ? 36.390 55.113 -7.318 1.00 74.59 115 ALA B CA 1
ATOM 3188 C C . ALA B 1 121 ? 35.363 54.012 -7.062 1.00 85.46 115 ALA B C 1
ATOM 3189 O O . ALA B 1 121 ? 34.322 53.973 -7.714 1.00 91.67 115 ALA B O 1
ATOM 3191 N N . MET B 1 122 ? 35.647 53.125 -6.109 1.00 83.90 116 MET B N 1
ATOM 3192 C CA . MET B 1 122 ? 34.832 51.923 -5.957 1.00 85.16 116 MET B CA 1
ATOM 3193 C C . MET B 1 122 ? 35.013 51.202 -4.612 1.00 84.02 116 MET B C 1
ATOM 3194 O O . MET B 1 122 ? 36.131 51.072 -4.110 1.00 79.41 116 MET B O 1
ATOM 3199 N N . LEU B 1 123 ? 33.906 50.726 -4.043 1.00 80.38 117 LEU B N 1
ATOM 3200 C CA . LEU B 1 123 ? 33.955 49.902 -2.833 1.00 75.19 117 LEU B CA 1
ATOM 3201 C C . LEU B 1 123 ? 33.427 48.486 -3.070 1.00 74.67 117 LEU B C 1
ATOM 3202 O O . LEU B 1 123 ? 32.253 48.213 -2.799 1.00 75.82 117 LEU B O 1
ATOM 3207 N N . PRO B 1 124 ? 34.298 47.575 -3.542 1.00 67.21 118 PRO B N 1
ATOM 3208 C CA . PRO B 1 124 ? 33.909 46.209 -3.925 1.00 68.25 118 PRO B CA 1
ATOM 3209 C C . PRO B 1 124 ? 33.464 45.379 -2.729 1.00 62.62 118 PRO B C 1
ATOM 3210 O O . PRO B 1 124 ? 34.025 45.515 -1.647 1.00 57.70 118 PRO B O 1
ATOM 3214 N N . ASP B 1 125 ? 32.476 44.520 -2.933 1.00 60.26 119 ASP B N 1
ATOM 3215 C CA . ASP B 1 125 ? 32.029 43.618 -1.892 1.00 65.47 119 ASP B CA 1
ATOM 3216 C C . ASP B 1 125 ? 31.674 42.309 -2.560 1.00 59.31 119 ASP B C 1
ATOM 3217 O O . ASP B 1 125 ? 30.535 42.099 -2.987 1.00 58.83 119 ASP B O 1
ATOM 3222 N N . MET B 1 126 ? 32.660 41.430 -2.663 1.00 52.73 120 MET B N 1
ATOM 3223 C CA . MET B 1 126 ? 32.492 40.220 -3.449 1.00 47.99 120 MET B CA 1
ATOM 3224 C C . MET B 1 126 ? 33.405 39.121 -2.911 1.00 48.47 120 MET B C 1
ATOM 3225 O O . MET B 1 126 ? 34.395 39.411 -2.245 1.00 44.01 120 MET B O 1
ATOM 3230 N N . PRO B 1 127 ? 33.065 37.851 -3.181 1.00 46.99 121 PRO B N 1
ATOM 3231 C CA . PRO B 1 127 ? 33.801 36.690 -2.659 1.00 53.70 121 PRO B CA 1
ATOM 3232 C C . PRO B 1 127 ? 35.336 36.740 -2.737 1.00 63.19 121 PRO B C 1
ATOM 3233 O O . PRO B 1 127 ? 35.989 36.302 -1.779 1.00 66.89 121 PRO B O 1
ATOM 3237 N N . LEU B 1 128 ? 35.900 37.263 -3.824 1.00 56.18 122 LEU B N 1
ATOM 3238 C CA . LEU B 1 128 ? 37.355 37.337 -3.950 1.00 46.16 122 LEU B CA 1
ATOM 3239 C C . LEU B 1 128 ? 37.899 38.687 -3.445 1.00 49.16 122 LEU B C 1
ATOM 3240 O O . LEU B 1 128 ? 39.123 38.884 -3.336 1.00 44.93 122 LEU B O 1
ATOM 3245 N N . LEU B 1 129 ? 36.985 39.603 -3.113 1.00 40.65 123 LEU B N 1
ATOM 3246 C CA . LEU B 1 129 ? 37.361 40.847 -2.448 1.00 45.61 123 LEU B CA 1
ATOM 3247 C C . LEU B 1 129 ? 36.220 41.472 -1.633 1.00 62.45 123 LEU B C 1
ATOM 3248 O O . LEU B 1 129 ? 35.413 42.247 -2.175 1.00 49.43 123 LEU B O 1
ATOM 3253 N N . LYS B 1 130 ? 36.163 41.129 -0.337 1.00 78.46 124 LYS B N 1
ATOM 3254 C CA . LYS B 1 130 ? 35.276 41.796 0.635 1.00 79.91 124 LYS B CA 1
ATOM 3255 C C . LYS B 1 130 ? 35.987 43.031 1.172 1.00 65.96 124 LYS B C 1
ATOM 3256 O O . LYS B 1 130 ? 37.169 42.965 1.471 1.00 56.35 124 LYS B O 1
ATOM 3262 N N . TYR B 1 131 ? 35.287 44.151 1.323 1.00 75.37 125 TYR B N 1
ATOM 3263 C CA . TYR B 1 131 ? 35.973 45.355 1.793 1.00 100.26 125 TYR B CA 1
ATOM 3264 C C . TYR B 1 131 ? 36.059 45.439 3.320 1.00 111.55 125 TYR B C 1
ATOM 3265 O O . TYR B 1 131 ? 35.192 44.929 4.038 1.00 109.31 125 TYR B O 1
ATOM 3274 N N . ASN B 1 132 ? 37.123 46.087 3.794 1.00 122.51 126 ASN B N 1
ATOM 3275 C CA . ASN B 1 132 ? 37.465 46.152 5.217 1.00 124.28 126 ASN B CA 1
ATOM 3276 C C . ASN B 1 132 ? 36.608 47.134 6.016 1.00 118.97 126 ASN B C 1
ATOM 3277 O O . ASN B 1 132 ? 36.793 48.350 5.942 1.00 109.64 126 ASN B O 1
ATOM 3282 N N . ASP B 1 133 ? 35.682 46.594 6.800 1.00 122.94 127 ASP B N 1
ATOM 3283 C CA . ASP B 1 133 ? 34.789 47.426 7.593 1.00 121.89 127 ASP B CA 1
ATOM 3284 C C . ASP B 1 133 ? 35.421 47.791 8.936 1.00 121.06 127 ASP B C 1
ATOM 3285 O O . ASP B 1 133 ? 35.222 48.892 9.444 1.00 114.41 127 ASP B O 1
ATOM 3290 N N . GLY B 1 134 ? 36.193 46.866 9.497 1.00 124.33 128 GLY B N 1
ATOM 3291 C CA . GLY B 1 134 ? 36.718 47.012 10.844 1.00 125.22 128 GLY B CA 1
ATOM 3292 C C . GLY B 1 134 ? 37.688 48.160 11.066 1.00 126.01 128 GLY B C 1
ATOM 3293 O O . GLY B 1 134 ? 37.868 48.611 12.199 1.00 129.50 128 GLY B O 1
ATOM 3294 N N . ARG B 1 135 ? 38.320 48.632 9.997 1.00 119.97 129 ARG B N 1
ATOM 3295 C CA . ARG B 1 135 ? 39.269 49.738 10.108 1.00 112.90 129 ARG B CA 1
ATOM 3296 C C . ARG B 1 135 ? 38.551 51.072 10.285 1.00 110.90 129 ARG B C 1
ATOM 3297 O O . ARG B 1 135 ? 37.327 51.144 10.180 1.00 111.33 129 ARG B O 1
ATOM 3299 N N . LEU B 1 136 ? 39.318 52.119 10.569 1.00 108.95 130 LEU B N 1
ATOM 3300 C CA . LEU B 1 136 ? 38.780 53.472 10.672 1.00 108.43 130 LEU B CA 1
ATOM 3301 C C . LEU B 1 136 ? 39.132 54.241 9.404 1.00 111.64 130 LEU B C 1
ATOM 3302 O O . LEU B 1 136 ? 39.919 55.198 9.441 1.00 116.42 130 LEU B O 1
ATOM 3303 N N . LEU B 1 137 ? 38.503 53.809 8.309 1.00 108.25 131 LEU B N 1
ATOM 3304 C CA . LEU B 1 137 ? 38.854 54.125 6.927 1.00 104.34 131 LEU B CA 1
ATOM 3305 C C . LEU B 1 137 ? 38.360 52.947 6.116 1.00 104.64 131 LEU B C 1
ATOM 3306 O O . LEU B 1 137 ? 38.600 51.797 6.489 1.00 112.04 131 LEU B O 1
ATOM 3308 N N . PRO B 1 138 ? 37.623 53.213 5.033 1.00 96.83 132 PRO B N 1
ATOM 3309 C CA . PRO B 1 138 ? 37.511 52.129 4.055 1.00 94.76 132 PRO B CA 1
ATOM 3310 C C . PRO B 1 138 ? 38.645 52.222 3.033 1.00 101.31 132 PRO B C 1
ATOM 3311 O O . PRO B 1 138 ? 39.332 53.243 2.959 1.00 108.10 132 PRO B O 1
ATOM 3315 N N . THR B 1 139 ? 38.846 51.163 2.260 1.00 96.95 133 THR B N 1
ATOM 3316 C CA . THR B 1 139 ? 39.846 51.185 1.205 1.00 95.44 133 THR B CA 1
ATOM 3317 C C . THR B 1 139 ? 39.221 51.609 -0.128 1.00 100.17 133 THR B C 1
ATOM 3318 O O . THR B 1 139 ? 38.203 51.059 -0.544 1.00 105.77 133 THR B O 1
ATOM 3320 N N . LEU B 1 140 ? 39.824 52.596 -0.788 1.00 97.18 134 LEU B N 1
ATOM 3321 C CA . LEU B 1 140 ? 39.349 53.051 -2.096 1.00 88.86 134 LEU B CA 1
ATOM 3322 C C . LEU B 1 140 ? 40.053 52.317 -3.227 1.00 90.26 134 LEU B C 1
ATOM 3323 O O . LEU B 1 140 ? 41.263 52.437 -3.389 1.00 90.04 134 LEU B O 1
ATOM 3326 N N . PHE B 1 141 ? 39.289 51.559 -4.008 1.00 95.55 135 PHE B N 1
ATOM 3327 C CA . PHE B 1 141 ? 39.822 50.877 -5.182 1.00 97.99 135 PHE B CA 1
ATOM 3328 C C . PHE B 1 141 ? 39.363 51.558 -6.463 1.00 96.23 135 PHE B C 1
ATOM 3329 O O . PHE B 1 141 ? 38.188 51.884 -6.616 1.00 95.83 135 PHE B O 1
ATOM 3337 N N . HIS B 1 142 ? 40.296 51.766 -7.384 1.00 96.92 136 HIS B N 1
ATOM 3338 C CA . HIS B 1 142 ? 40.009 52.486 -8.618 1.00 92.70 136 HIS B CA 1
ATOM 3339 C C . HIS B 1 142 ? 40.095 51.533 -9.796 1.00 80.06 136 HIS B C 1
ATOM 3340 O O . HIS B 1 142 ? 41.148 50.955 -10.062 1.00 75.88 136 HIS B O 1
ATOM 3347 N N . GLY B 1 143 ? 38.983 51.361 -10.498 1.00 74.29 137 GLY B N 1
ATOM 3348 C CA . GLY B 1 143 ? 38.935 50.422 -11.601 1.00 72.64 137 GLY B CA 1
ATOM 3349 C C . GLY B 1 143 ? 37.597 50.380 -12.310 1.00 74.97 137 GLY B C 1
ATOM 3350 O O . GLY B 1 143 ? 36.798 51.307 -12.198 1.00 85.39 137 GLY B O 1
ATOM 3351 N N . ALA B 1 144 ? 37.351 49.301 -13.044 1.00 73.78 138 ALA B N 1
ATOM 3352 C CA . ALA B 1 144 ? 36.128 49.180 -13.833 1.00 76.10 138 ALA B CA 1
ATOM 3353 C C . ALA B 1 144 ? 35.232 48.046 -13.358 1.00 71.01 138 ALA B C 1
ATOM 3354 O O . ALA B 1 144 ? 35.686 46.928 -13.095 1.00 65.74 138 ALA B O 1
ATOM 3356 N N . GLN B 1 145 ? 33.946 48.340 -13.259 1.00 66.26 139 GLN B N 1
ATOM 3357 C CA . GLN B 1 145 ? 32.998 47.317 -12.890 1.00 66.62 139 GLN B CA 1
ATOM 3358 C C . GLN B 1 145 ? 31.967 47.189 -13.991 1.00 66.10 139 GLN B C 1
ATOM 3359 O O . GLN B 1 145 ? 31.401 48.178 -14.448 1.00 65.33 139 GLN B O 1
ATOM 3365 N N . LEU B 1 146 ? 31.762 45.959 -14.440 1.00 66.69 140 LEU B N 1
ATOM 3366 C CA . LEU B 1 146 ? 30.660 45.643 -15.323 1.00 65.07 140 LEU B CA 1
ATOM 3367 C C . LEU B 1 146 ? 29.792 44.658 -14.580 1.00 60.14 140 LEU B C 1
ATOM 3368 O O . LEU B 1 146 ? 30.290 43.656 -14.076 1.00 62.39 140 LEU B O 1
ATOM 3373 N N . THR B 1 147 ? 28.502 44.950 -14.480 1.00 51.39 141 THR B N 1
ATOM 3374 C CA . THR B 1 147 ? 27.556 43.960 -13.991 1.00 52.02 141 THR B CA 1
ATOM 3375 C C . THR B 1 147 ? 26.368 43.912 -14.943 1.00 55.31 141 THR B C 1
ATOM 3376 O O . THR B 1 147 ? 25.936 44.937 -15.462 1.00 64.45 141 THR B O 1
ATOM 3380 N N . SER B 1 148 ? 25.872 42.705 -15.193 1.00 55.49 142 SER B N 1
ATOM 3381 C CA . SER B 1 148 ? 24.717 42.495 -16.050 1.00 64.82 142 SER B CA 1
ATOM 3382 C C . SER B 1 148 ? 23.843 41.379 -15.504 1.00 60.53 142 SER B C 1
ATOM 3383 O O . SER B 1 148 ? 24.339 40.310 -15.168 1.00 49.22 142 SER B O 1
ATOM 3386 N N . GLU B 1 149 ? 22.539 41.633 -15.433 1.00 63.45 143 GLU B N 1
ATOM 3387 C CA . GLU B 1 149 ? 21.575 40.623 -15.019 1.00 58.56 143 GLU B CA 1
ATOM 3388 C C . GLU B 1 149 ? 20.403 40.620 -15.992 1.00 61.68 143 GLU B C 1
ATOM 3389 O O . GLU B 1 149 ? 19.257 40.853 -15.602 1.00 66.28 143 GLU B O 1
ATOM 3395 N N . GLU B 1 150 ? 20.692 40.371 -17.265 1.00 64.57 144 GLU B N 1
ATOM 3396 C CA . GLU B 1 150 ? 19.637 40.386 -18.274 1.00 73.90 144 GLU B CA 1
ATOM 3397 C C . GLU B 1 150 ? 18.647 39.258 -18.055 1.00 75.25 144 GLU B C 1
ATOM 3398 O O . GLU B 1 150 ? 17.438 39.454 -18.149 1.00 66.28 144 GLU B O 1
ATOM 3404 N N . ILE B 1 151 ? 19.164 38.075 -17.756 1.00 78.83 145 ILE B N 1
ATOM 3405 C CA . ILE B 1 151 ? 18.300 36.959 -17.446 1.00 81.29 145 ILE B CA 1
ATOM 3406 C C . ILE B 1 151 ? 18.087 36.959 -15.952 1.00 83.78 145 ILE B C 1
ATOM 3407 O O . ILE B 1 151 ? 19.050 36.937 -15.191 1.00 83.56 145 ILE B O 1
ATOM 3412 N N . ALA B 1 152 ? 16.821 37.009 -15.545 1.00 86.29 146 ALA B N 1
ATOM 3413 C CA . ALA B 1 152 ? 16.437 37.083 -14.134 1.00 90.41 146 ALA B CA 1
ATOM 3414 C C . ALA B 1 152 ? 17.064 35.984 -13.274 1.00 90.12 146 ALA B C 1
ATOM 3415 O O . ALA B 1 152 ? 17.199 34.841 -13.721 1.00 91.37 146 ALA B O 1
ATOM 3417 N N . GLY B 1 153 ? 17.439 36.347 -12.045 1.00 81.09 147 GLY B N 1
ATOM 3418 C CA . GLY B 1 153 ? 18.061 35.429 -11.104 1.00 76.67 147 GLY B CA 1
ATOM 3419 C C . GLY B 1 153 ? 19.445 34.954 -11.521 1.00 77.07 147 GLY B C 1
ATOM 3420 O O . GLY B 1 153 ? 19.969 33.989 -10.967 1.00 76.59 147 GLY B O 1
ATOM 3421 N N . LEU B 1 154 ? 20.036 35.639 -12.497 1.00 75.09 148 LEU B N 1
ATOM 3422 C CA . LEU B 1 154 ? 21.321 35.243 -13.066 1.00 68.31 148 LEU B CA 1
ATOM 3423 C C . LEU B 1 154 ? 22.195 36.468 -13.327 1.00 74.99 148 LEU B C 1
ATOM 3424 O O . LEU B 1 154 ? 22.149 37.079 -14.401 1.00 83.59 148 LEU B O 1
ATOM 3429 N N . ARG B 1 155 ? 22.999 36.806 -12.329 1.00 68.50 149 ARG B N 1
ATOM 3430 C CA . ARG B 1 155 ? 23.818 38.008 -12.341 1.00 64.90 149 ARG B CA 1
ATOM 3431 C C . ARG B 1 155 ? 25.259 37.634 -12.697 1.00 61.51 149 ARG B C 1
ATOM 3432 O O . ARG B 1 155 ? 25.797 36.642 -12.199 1.00 57.10 149 ARG B O 1
ATOM 3437 N N . PHE B 1 156 ? 25.862 38.418 -13.585 1.00 64.18 150 PHE B N 1
ATOM 3438 C CA . PHE B 1 156 ? 27.242 38.223 -14.021 1.00 70.56 150 PHE B CA 1
ATOM 3439 C C . PHE B 1 156 ? 28.031 39.492 -13.741 1.00 65.19 150 PHE B C 1
ATOM 3440 O O . PHE B 1 156 ? 27.511 40.585 -13.903 1.00 72.60 150 PHE B O 1
ATOM 3448 N N . SER B 1 157 ? 29.283 39.358 -13.322 1.00 67.05 151 SER B N 1
ATOM 3449 C CA . SER B 1 157 ? 30.073 40.532 -12.948 1.00 67.92 151 SER B CA 1
ATOM 3450 C C . SER B 1 157 ? 31.508 40.410 -13.414 1.00 59.90 151 SER B C 1
ATOM 3451 O O . SER B 1 157 ? 32.080 39.327 -13.410 1.00 56.76 151 SER B O 1
ATOM 3454 N N . ALA B 1 158 ? 32.088 41.537 -13.800 1.00 62.39 152 ALA B N 1
ATOM 3455 C CA . ALA B 1 158 ? 33.495 41.596 -14.154 1.00 63.81 152 ALA B CA 1
ATOM 3456 C C . ALA B 1 158 ? 34.090 42.886 -13.611 1.00 62.59 152 ALA B C 1
ATOM 3457 O O . ALA B 1 158 ? 33.456 43.946 -13.633 1.00 63.41 152 ALA B O 1
ATOM 3459 N N . THR B 1 159 ? 35.318 42.781 -13.126 1.00 58.95 153 THR B N 1
ATOM 3460 C CA . THR B 1 159 ? 35.953 43.870 -12.419 1.00 62.48 153 THR B CA 1
ATOM 3461 C C . THR B 1 159 ? 37.431 43.898 -12.746 1.00 60.28 153 THR B C 1
ATOM 3462 O O . THR B 1 159 ? 38.084 42.860 -12.788 1.00 69.07 153 THR B O 1
ATOM 3466 N N . ARG B 1 160 ? 37.962 45.087 -12.970 1.00 47.94 154 ARG B N 1
ATOM 3467 C CA . ARG B 1 160 ? 39.394 45.238 -13.173 1.00 66.30 154 ARG B CA 1
ATOM 3468 C C . ARG B 1 160 ? 39.876 46.407 -12.322 1.00 67.27 154 ARG B C 1
ATOM 3469 O O . ARG B 1 160 ? 39.669 47.567 -12.666 1.00 63.42 154 ARG B O 1
ATOM 3477 N N . LEU B 1 161 ? 40.491 46.094 -11.187 1.00 77.75 155 LEU B N 1
ATOM 3478 C CA . LEU B 1 161 ? 40.916 47.124 -10.245 1.00 92.28 155 LEU B CA 1
ATOM 3479 C C . LEU B 1 161 ? 42.426 47.358 -10.331 1.00 96.89 155 LEU B C 1
ATOM 3480 O O . LEU B 1 161 ? 43.205 46.405 -10.328 1.00 103.15 155 LEU B O 1
ATOM 3482 N N . GLU B 1 162 ? 42.837 48.624 -10.402 1.00 91.74 156 GLU B N 1
ATOM 3483 C CA . GLU B 1 162 ? 44.251 48.958 -10.615 1.00 87.69 156 GLU B CA 1
ATOM 3484 C C . GLU B 1 162 ? 44.962 49.582 -9.399 1.00 89.93 156 GLU B C 1
ATOM 3485 O O . GLU B 1 162 ? 45.866 48.974 -8.828 1.00 89.59 156 GLU B O 1
ATOM 3488 N N . ARG B 1 163 ? 44.575 50.794 -9.013 1.00 91.98 157 ARG B N 1
ATOM 3489 C CA . ARG B 1 163 ? 45.207 51.446 -7.868 1.00 97.06 157 ARG B CA 1
ATOM 3490 C C . ARG B 1 163 ? 44.332 51.284 -6.635 1.00 101.12 157 ARG B C 1
ATOM 3491 O O . ARG B 1 163 ? 43.163 50.918 -6.749 1.00 100.98 157 ARG B O 1
ATOM 3493 N N . TYR B 1 164 ? 44.892 51.550 -5.458 1.00 106.45 158 TYR B N 1
ATOM 3494 C CA . TYR B 1 164 ? 44.111 51.454 -4.227 1.00 113.56 158 TYR B CA 1
ATOM 3495 C C . TYR B 1 164 ? 44.624 52.343 -3.090 1.00 111.67 158 TYR B C 1
ATOM 3496 O O . TYR B 1 164 ? 45.793 52.729 -3.073 1.00 111.93 158 TYR B O 1
ATOM 3504 N N . THR B 1 165 ? 43.726 52.677 -2.162 1.00 112.03 159 THR B N 1
ATOM 3505 C CA . THR B 1 165 ? 44.059 53.482 -0.983 1.00 115.33 159 THR B CA 1
ATOM 3506 C C . THR B 1 165 ? 43.619 52.774 0.307 1.00 116.51 159 THR B C 1
ATOM 3507 O O . THR B 1 165 ? 42.878 51.793 0.253 1.00 121.07 159 THR B O 1
ATOM 3508 N N . ALA B 1 166 ? 44.071 53.273 1.458 1.00 105.77 160 ALA B N 1
ATOM 3509 C CA . ALA B 1 166 ? 43.780 52.634 2.744 1.00 86.81 160 ALA B CA 1
ATOM 3511 N N . ALA B 1 172 ? 48.289 56.454 -3.518 1.00 115.41 166 ALA B N 1
ATOM 3512 C CA . ALA B 1 172 ? 47.677 55.265 -4.101 1.00 122.74 166 ALA B CA 1
ATOM 3513 C C . ALA B 1 172 ? 48.705 54.345 -4.762 1.00 126.14 166 ALA B C 1
ATOM 3514 O O . ALA B 1 172 ? 49.120 54.579 -5.901 1.00 123.77 166 ALA B O 1
ATOM 3516 N N . GLN B 1 173 ? 49.108 53.301 -4.040 1.00 127.10 167 GLN B N 1
ATOM 3517 C CA . GLN B 1 173 ? 50.007 52.282 -4.578 1.00 125.24 167 GLN B CA 1
ATOM 3518 C C . GLN B 1 173 ? 49.176 51.115 -5.103 1.00 123.28 167 GLN B C 1
ATOM 3519 O O . GLN B 1 173 ? 48.027 50.943 -4.697 1.00 126.78 167 GLN B O 1
ATOM 3520 N N . ASP B 1 174 ? 49.753 50.316 -5.997 1.00 115.23 168 ASP B N 1
ATOM 3521 C CA . ASP B 1 174 ? 49.009 49.239 -6.656 1.00 108.74 168 ASP B CA 1
ATOM 3522 C C . ASP B 1 174 ? 48.469 48.183 -5.682 1.00 115.10 168 ASP B C 1
ATOM 3523 O O . ASP B 1 174 ? 48.835 48.163 -4.506 1.00 118.28 168 ASP B O 1
ATOM 3525 N N . ILE B 1 175 ? 47.593 47.313 -6.181 1.00 118.89 169 ILE B N 1
ATOM 3526 C CA . ILE B 1 175 ? 46.862 46.359 -5.340 1.00 119.05 169 ILE B CA 1
ATOM 3527 C C . ILE B 1 175 ? 47.748 45.344 -4.620 1.00 120.45 169 ILE B C 1
ATOM 3528 O O . ILE B 1 175 ? 48.316 44.449 -5.246 1.00 120.50 169 ILE B O 1
ATOM 3529 N N . ARG B 1 176 ? 47.832 45.470 -3.298 1.00 122.13 170 ARG B N 1
ATOM 3530 C CA . ARG B 1 176 ? 48.766 44.676 -2.499 1.00 121.37 170 ARG B CA 1
ATOM 3531 C C . ARG B 1 176 ? 48.216 43.377 -1.904 1.00 117.61 170 ARG B C 1
ATOM 3532 O O . ARG B 1 176 ? 47.007 43.212 -1.736 1.00 114.51 170 ARG B O 1
ATOM 3533 N N . LEU B 1 177 ? 49.126 42.459 -1.584 1.00 114.00 171 LEU B N 1
ATOM 3534 C CA . LEU B 1 177 ? 48.772 41.207 -0.924 1.00 102.16 171 LEU B CA 1
ATOM 3535 C C . LEU B 1 177 ? 48.707 41.404 0.582 1.00 102.02 171 LEU B C 1
ATOM 3536 O O . LEU B 1 177 ? 48.827 42.524 1.079 1.00 95.79 171 LEU B O 1
ATOM 3538 N N . HIS B 1 178 ? 48.526 40.308 1.309 1.00 109.33 172 HIS B N 1
ATOM 3539 C CA . HIS B 1 178 ? 48.443 40.374 2.762 1.00 105.63 172 HIS B CA 1
ATOM 3540 C C . HIS B 1 178 ? 49.520 39.532 3.431 1.00 97.29 172 HIS B C 1
ATOM 3541 O O . HIS B 1 178 ? 49.699 38.365 3.091 1.00 90.39 172 HIS B O 1
ATOM 3548 N N . ASP B 1 187 ? 54.008 44.982 1.516 1.00 120.69 181 ASP B N 1
ATOM 3549 C CA . ASP B 1 187 ? 54.858 45.652 0.536 1.00 121.27 181 ASP B CA 1
ATOM 3550 C C . ASP B 1 187 ? 54.914 44.906 -0.803 1.00 132.80 181 ASP B C 1
ATOM 3551 O O . ASP B 1 187 ? 55.636 45.320 -1.714 1.00 135.00 181 ASP B O 1
ATOM 3553 N N . THR B 1 188 ? 54.159 43.809 -0.914 1.00 140.60 182 THR B N 1
ATOM 3554 C CA . THR B 1 188 ? 54.030 43.069 -2.181 1.00 147.40 182 THR B CA 1
ATOM 3555 C C . THR B 1 188 ? 52.748 43.457 -2.924 1.00 148.68 182 THR B C 1
ATOM 3556 O O . THR B 1 188 ? 51.651 43.422 -2.355 1.00 145.11 182 THR B O 1
ATOM 3560 N N . THR B 1 189 ? 52.902 43.826 -4.198 1.00 147.20 183 THR B N 1
ATOM 3561 C CA . THR B 1 189 ? 51.814 44.420 -4.974 1.00 138.73 183 THR B CA 1
ATOM 3562 C C . THR B 1 189 ? 51.856 44.097 -6.482 1.00 128.43 183 THR B C 1
ATOM 3563 O O . THR B 1 189 ? 52.831 44.400 -7.170 1.00 128.98 183 THR B O 1
ATOM 3567 N N . GLY B 1 190 ? 50.785 43.480 -6.981 1.00 118.74 184 GLY B N 1
ATOM 3568 C CA . GLY B 1 190 ? 50.665 43.136 -8.387 1.00 114.36 184 GLY B CA 1
ATOM 3569 C C . GLY B 1 190 ? 50.136 44.289 -9.223 1.00 115.85 184 GLY B C 1
ATOM 3570 O O . GLY B 1 190 ? 49.724 45.321 -8.687 1.00 109.96 184 GLY B O 1
ATOM 3571 N N . ASN B 1 191 ? 50.146 44.111 -10.543 1.00 118.98 185 ASN B N 1
ATOM 3572 C CA . ASN B 1 191 ? 49.758 45.173 -11.470 1.00 118.82 185 ASN B CA 1
ATOM 3573 C C . ASN B 1 191 ? 48.279 45.551 -11.395 1.00 114.55 185 ASN B C 1
ATOM 3574 O O . ASN B 1 191 ? 47.931 46.731 -11.343 1.00 114.04 185 ASN B O 1
ATOM 3575 N N . ARG B 1 192 ? 47.418 44.538 -11.387 1.00 107.28 186 ARG 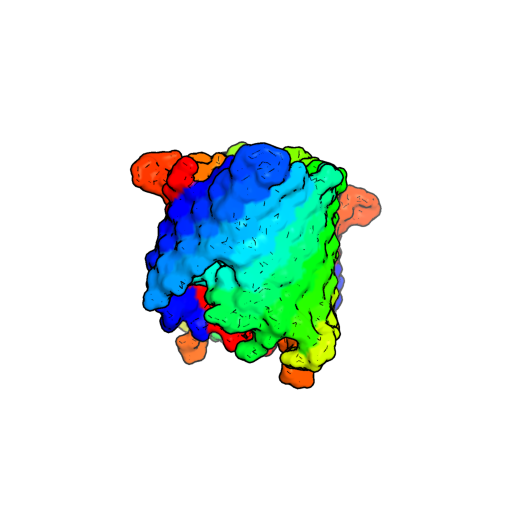B N 1
ATOM 3576 C CA . ARG B 1 192 ? 45.974 44.742 -11.404 1.00 93.85 186 ARG B CA 1
ATOM 3577 C C . ARG B 1 192 ? 45.234 43.502 -10.879 1.00 96.26 186 ARG B C 1
ATOM 3578 O O . ARG B 1 192 ? 45.746 42.385 -10.955 1.00 96.00 186 ARG B O 1
ATOM 3580 N N . PHE B 1 193 ? 44.031 43.702 -10.346 1.00 91.03 187 PHE B N 1
ATOM 3581 C CA . PHE B 1 193 ? 43.196 42.588 -9.912 1.00 79.12 187 PHE B CA 1
ATOM 3582 C C . PHE B 1 193 ? 41.980 42.435 -10.814 1.00 69.29 187 PHE B C 1
ATOM 3583 O O . PHE B 1 193 ? 41.151 43.337 -10.907 1.00 74.96 187 PHE B O 1
ATOM 3591 N N . ASP B 1 194 ? 41.860 41.276 -11.447 1.00 68.80 188 ASP B N 1
ATOM 3592 C CA . ASP B 1 194 ? 40.688 40.961 -12.252 1.00 80.09 188 ASP B CA 1
ATOM 3593 C C . ASP B 1 194 ? 39.905 39.813 -11.615 1.00 84.65 188 ASP B C 1
ATOM 3594 O O . ASP B 1 194 ? 40.496 38.863 -11.113 1.00 86.02 188 ASP B O 1
ATOM 3596 N N . ALA B 1 195 ? 38.578 39.911 -11.617 1.00 78.16 189 ALA B N 1
ATOM 3597 C CA . ALA B 1 195 ? 37.731 38.804 -11.182 1.00 67.65 189 ALA B CA 1
ATOM 3598 C C . ALA B 1 195 ? 36.468 38.753 -12.031 1.00 64.66 189 ALA B C 1
ATOM 3599 O O . ALA B 1 195 ? 36.111 39.734 -12.681 1.00 61.27 189 ALA B O 1
ATOM 3601 N N . TYR B 1 196 ? 35.798 37.606 -12.029 1.00 62.15 190 TYR B N 1
ATOM 3602 C CA . TYR B 1 196 ? 34.582 37.414 -12.810 1.00 61.81 190 TYR B CA 1
ATOM 3603 C C . TYR B 1 196 ? 33.650 36.546 -11.992 1.00 60.18 190 TYR B C 1
ATOM 3604 O O . TYR B 1 196 ? 34.098 35.576 -11.369 1.00 47.91 190 TYR B O 1
ATOM 3613 N N . GLN B 1 197 ? 32.358 36.875 -11.997 1.00 60.69 191 GLN B N 1
ATOM 3614 C CA . GLN B 1 197 ? 31.422 36.245 -11.062 1.00 59.67 191 GLN B CA 1
ATOM 3615 C C . GLN B 1 197 ? 30.076 35.792 -11.645 1.00 60.94 191 GLN B C 1
ATOM 3616 O O . GLN B 1 197 ? 29.428 36.526 -12.390 1.00 68.72 191 GLN B O 1
ATOM 3622 N N . LEU B 1 198 ? 29.654 34.581 -11.284 1.00 59.28 192 LEU B N 1
ATOM 3623 C CA . LEU B 1 198 ? 28.326 34.089 -11.653 1.00 62.27 192 LEU B CA 1
ATOM 3624 C C . LEU B 1 198 ? 27.459 33.749 -10.441 1.00 52.79 192 LEU B C 1
ATOM 3625 O O . LEU B 1 198 ? 27.711 32.774 -9.729 1.00 41.65 192 LEU B O 1
ATOM 3628 N N . ASP B 1 199 ? 26.434 34.564 -10.220 1.00 54.63 193 ASP B N 1
ATOM 3629 C CA . ASP B 1 199 ? 25.467 34.290 -9.168 1.00 62.56 193 ASP B CA 1
ATOM 3630 C C . ASP B 1 199 ? 24.216 33.754 -9.807 1.00 63.30 193 ASP B C 1
ATOM 3631 O O . ASP B 1 199 ? 23.579 34.431 -10.610 1.00 56.55 193 ASP B O 1
ATOM 3636 N N . TYR B 1 200 ? 23.884 32.522 -9.448 1.00 78.39 194 TYR B N 1
ATOM 3637 C CA . TYR B 1 200 ? 22.677 31.879 -9.920 1.00 81.78 194 TYR B CA 1
ATOM 3638 C C . TYR B 1 200 ? 21.766 31.684 -8.730 1.00 72.38 194 TYR B C 1
ATOM 3639 O O . TYR B 1 200 ? 22.010 30.840 -7.869 1.00 69.00 194 TYR B O 1
ATOM 3648 N N . GLN B 1 201 ? 20.721 32.494 -8.678 1.00 73.26 195 GLN B N 1
ATOM 3649 C CA . GLN B 1 201 ? 19.653 32.252 -7.738 1.00 75.84 195 GLN B CA 1
ATOM 3650 C C . GLN B 1 201 ? 18.800 31.149 -8.334 1.00 84.90 195 GLN B C 1
ATOM 3651 O O . GLN B 1 201 ? 18.193 31.322 -9.392 1.00 83.00 195 GLN B O 1
ATOM 3657 N N . VAL B 1 202 ? 18.779 30.001 -7.670 1.00 92.96 196 VAL B N 1
ATOM 3658 C CA . VAL B 1 202 ? 17.995 28.876 -8.151 1.00 95.86 196 VAL B CA 1
ATOM 3659 C C . VAL B 1 202 ? 16.598 28.943 -7.552 1.00 85.25 196 VAL B C 1
ATOM 3660 O O . VAL B 1 202 ? 15.605 29.012 -8.270 1.00 85.46 196 VAL B O 1
ATOM 3664 N N . ASN B 1 203 ? 16.535 28.938 -6.228 1.00 79.95 197 ASN B N 1
ATOM 3665 C CA . ASN B 1 203 ? 15.274 29.057 -5.519 1.00 89.68 197 ASN B CA 1
ATOM 3666 C C . ASN B 1 203 ? 15.143 30.401 -4.844 1.00 87.99 197 ASN B C 1
ATOM 3667 O O . ASN B 1 203 ? 15.992 31.270 -4.999 1.00 82.70 197 ASN B O 1
ATOM 3672 N N . ASP B 1 204 ? 14.074 30.545 -4.071 1.00 92.57 198 ASP B N 1
ATOM 3673 C CA . ASP B 1 204 ? 13.860 31.722 -3.252 1.00 92.88 198 ASP B CA 1
ATOM 3674 C C . ASP B 1 204 ? 14.823 31.630 -2.082 1.00 88.01 198 ASP B C 1
ATOM 3675 O O . ASP B 1 204 ? 15.102 32.622 -1.407 1.00 83.39 198 ASP B O 1
ATOM 3680 N N . GLY B 1 205 ? 15.334 30.426 -1.850 1.00 83.65 199 GLY B N 1
ATOM 3681 C CA . GLY B 1 205 ? 16.222 30.198 -0.730 1.00 83.63 199 GLY B CA 1
ATOM 3682 C C . GLY B 1 205 ? 17.442 29.354 -1.043 1.00 85.65 199 GLY B C 1
ATOM 3683 O O . GLY B 1 205 ? 17.881 28.569 -0.199 1.00 81.47 199 GLY B O 1
ATOM 3684 N N . LEU B 1 206 ? 17.993 29.501 -2.246 1.00 83.63 200 LEU B N 1
ATOM 3685 C CA . LEU B 1 206 ? 19.246 28.826 -2.586 1.00 80.31 200 LEU B CA 1
ATOM 3686 C C . LEU B 1 206 ? 20.041 29.565 -3.649 1.00 77.47 200 LEU B C 1
ATOM 3687 O O . LEU B 1 206 ? 19.556 29.792 -4.762 1.00 79.38 200 LEU B O 1
ATOM 3692 N N . LEU B 1 207 ? 21.277 29.917 -3.307 1.00 71.76 201 LEU B N 1
ATOM 3693 C CA . LEU B 1 207 ? 22.105 30.708 -4.207 1.00 66.30 201 LEU B CA 1
ATOM 3694 C C . LEU B 1 207 ? 23.385 29.993 -4.546 1.00 55.53 201 LEU B C 1
ATOM 3695 O O . LEU B 1 207 ? 24.119 29.551 -3.669 1.00 61.80 201 LEU B O 1
ATOM 3700 N N . LEU B 1 208 ? 23.658 29.881 -5.831 1.00 60.88 202 LEU B N 1
ATOM 3701 C CA . LEU B 1 208 ? 24.882 29.226 -6.253 1.00 66.92 202 LEU B CA 1
ATOM 3702 C C . LEU B 1 208 ? 25.846 30.256 -6.800 1.00 61.62 202 LEU B C 1
ATOM 3703 O O . LEU B 1 208 ? 25.476 31.111 -7.602 1.00 59.94 202 LEU B O 1
ATOM 3708 N N . GLN B 1 209 ? 27.086 30.171 -6.345 1.00 57.09 203 GLN B N 1
ATOM 3709 C CA . GLN B 1 209 ? 28.060 31.187 -6.661 1.00 59.31 203 GLN B CA 1
ATOM 3710 C C . GLN B 1 209 ? 29.335 30.605 -7.207 1.00 58.52 203 GLN B C 1
ATOM 3711 O O . GLN B 1 209 ? 30.002 29.820 -6.545 1.00 56.33 203 GLN B O 1
ATOM 3717 N N . TYR B 1 210 ? 29.673 31.010 -8.421 1.00 59.59 204 TYR B N 1
ATOM 3718 C CA . TYR B 1 210 ? 30.984 30.738 -8.960 1.00 60.78 204 TYR B CA 1
ATOM 3719 C C . TYR B 1 210 ? 31.687 32.065 -9.147 1.00 56.92 204 TYR B C 1
ATOM 3720 O O . TYR B 1 210 ? 31.086 33.025 -9.617 1.00 54.66 204 TYR B O 1
ATOM 3729 N N . ALA B 1 211 ? 32.959 32.117 -8.776 1.00 55.38 205 ALA B N 1
ATOM 3730 C CA . ALA B 1 211 ? 33.782 33.286 -9.057 1.00 63.49 205 ALA B CA 1
ATOM 3731 C C . ALA B 1 211 ? 35.214 32.844 -9.312 1.00 72.18 205 ALA B C 1
ATOM 3732 O O . ALA B 1 211 ? 35.566 31.690 -9.072 1.00 71.87 205 ALA B O 1
ATOM 3734 N N . GLN B 1 212 ? 36.035 33.767 -9.795 1.00 78.48 206 GLN B N 1
ATOM 3735 C CA . GLN B 1 212 ? 37.342 33.420 -10.329 1.00 74.22 206 GLN B CA 1
ATOM 3736 C C . GLN B 1 212 ? 38.084 34.669 -10.750 1.00 61.84 206 GLN B C 1
ATOM 3737 O O . GLN B 1 212 ? 37.526 35.533 -11.423 1.00 57.07 206 GLN B O 1
ATOM 3743 N N . GLY B 1 213 ? 39.345 34.766 -10.352 1.00 61.44 207 GLY B N 1
ATOM 3744 C CA . GLY B 1 213 ? 40.134 35.943 -10.656 1.00 63.58 207 GLY B CA 1
ATOM 3745 C C . GLY B 1 213 ? 41.518 35.833 -10.067 1.00 60.67 207 GLY B C 1
ATOM 3746 O O . GLY B 1 213 ? 42.022 34.733 -9.888 1.00 67.46 207 GLY B O 1
ATOM 3747 N N . GLY B 1 214 ? 42.142 36.966 -9.771 1.00 50.29 208 GLY B N 1
ATOM 3748 C CA . GLY B 1 214 ? 43.441 36.938 -9.136 1.00 58.40 208 GLY B CA 1
ATOM 3749 C C . GLY B 1 214 ? 44.177 38.257 -9.158 1.00 73.80 208 GLY B C 1
ATOM 3750 O O . GLY B 1 214 ? 43.635 39.271 -9.591 1.00 74.38 208 GLY B O 1
ATOM 3751 N N . LEU B 1 215 ? 45.411 38.249 -8.662 1.00 84.74 209 LEU B N 1
ATOM 3752 C CA . LEU B 1 215 ? 46.284 39.407 -8.796 1.00 87.06 209 LEU B CA 1
ATOM 3753 C C . LEU B 1 215 ? 47.163 39.162 -10.019 1.00 88.68 209 LEU B C 1
ATOM 3754 O O . LEU B 1 215 ? 47.278 38.027 -10.490 1.00 83.47 209 LEU B O 1
ATOM 3759 N N . ARG B 1 216 ? 47.755 40.226 -10.550 1.00 94.69 210 ARG B N 1
ATOM 3760 C CA . ARG B 1 216 ? 48.587 40.121 -11.743 1.00 102.10 210 ARG B CA 1
ATOM 3761 C C . ARG B 1 216 ? 49.894 39.407 -11.426 1.00 109.73 210 ARG B C 1
ATOM 3762 O O . ARG B 1 216 ? 50.721 39.913 -10.658 1.00 116.14 210 ARG B O 1
ATOM 3763 N N . ASN B 1 217 ? 50.067 38.226 -12.015 1.00 104.19 211 ASN B N 1
ATOM 3764 C CA . ASN B 1 217 ? 51.269 37.422 -11.813 1.00 102.25 211 ASN B CA 1
ATOM 3765 C C . ASN B 1 217 ? 51.637 37.178 -10.341 1.00 111.89 211 ASN B C 1
ATOM 3766 O O . ASN B 1 217 ? 52.817 37.124 -9.995 1.00 118.74 211 ASN B O 1
ATOM 3768 N N . VAL B 1 218 ? 50.627 37.042 -9.482 1.00 111.35 212 VAL B N 1
ATOM 3769 C CA . VAL B 1 218 ? 50.835 36.541 -8.121 1.00 106.26 212 VAL B CA 1
ATOM 3770 C C . VAL B 1 218 ? 50.007 35.271 -7.888 1.00 98.31 212 VAL B C 1
ATOM 3771 O O . VAL B 1 218 ? 50.555 34.166 -7.850 1.00 95.37 212 VAL B O 1
ATOM 3775 N N . TYR B 1 219 ? 48.691 35.429 -7.747 1.00 93.08 213 TYR B N 1
ATOM 3776 C CA . TYR B 1 219 ? 47.828 34.282 -7.471 1.00 83.68 213 TYR B CA 1
ATOM 3777 C C . TYR B 1 219 ? 46.577 34.168 -8.336 1.00 73.91 213 TYR B C 1
ATOM 3778 O O . TYR B 1 219 ? 45.958 35.166 -8.686 1.00 70.74 213 TYR B O 1
ATOM 3787 N N . ARG B 1 220 ? 46.227 32.930 -8.672 1.00 71.35 214 ARG B N 1
ATOM 3788 C CA . ARG B 1 220 ? 44.953 32.612 -9.304 1.00 76.09 214 ARG B CA 1
ATOM 3789 C C . ARG B 1 220 ? 44.004 31.982 -8.273 1.00 72.53 214 ARG B C 1
ATOM 3790 O O . ARG B 1 220 ? 44.339 30.981 -7.641 1.00 67.30 214 ARG B O 1
ATOM 3792 N N . GLN B 1 221 ? 42.824 32.570 -8.097 1.00 73.93 215 GLN B N 1
ATOM 3793 C CA . GLN B 1 221 ? 41.875 32.080 -7.096 1.00 74.83 215 GLN B CA 1
ATOM 3794 C C . GLN B 1 221 ? 40.517 31.711 -7.691 1.00 67.88 215 GLN B C 1
ATOM 3795 O O . GLN B 1 221 ? 39.822 32.556 -8.251 1.00 76.10 215 GLN B O 1
ATOM 3801 N N . ARG B 1 222 ? 40.147 30.443 -7.579 1.00 58.72 216 ARG B N 1
ATOM 3802 C CA . ARG B 1 222 ? 38.837 30.000 -8.031 1.00 61.10 216 ARG B CA 1
ATOM 3803 C C . ARG B 1 222 ? 37.932 29.881 -6.817 1.00 68.33 216 ARG B C 1
ATOM 3804 O O . ARG B 1 222 ? 38.276 29.246 -5.823 1.00 76.45 216 ARG B O 1
ATOM 3806 N N . TYR B 1 223 ? 36.774 30.513 -6.900 1.00 60.80 217 TYR B N 1
ATOM 3807 C CA . TYR B 1 223 ? 35.814 30.486 -5.820 1.00 44.71 217 TYR B CA 1
ATOM 3808 C C . TYR B 1 223 ? 34.550 29.783 -6.257 1.00 41.88 217 TYR B C 1
ATOM 3809 O O . TYR B 1 223 ? 33.959 30.119 -7.283 1.00 55.70 217 TYR B O 1
ATOM 3818 N N . LEU B 1 224 ? 34.108 28.825 -5.464 1.00 41.35 218 LEU B N 1
ATOM 3819 C CA . LEU B 1 224 ? 32.771 28.304 -5.639 1.00 44.28 218 LEU B CA 1
ATOM 3820 C C . LEU B 1 224 ? 32.077 28.424 -4.297 1.00 52.18 218 LEU B C 1
ATOM 3821 O O . LEU B 1 224 ? 32.726 28.387 -3.248 1.00 54.64 218 LEU B O 1
ATOM 3826 N N . GLY B 1 225 ? 30.766 28.609 -4.322 1.00 49.62 219 GLY B N 1
ATOM 3827 C CA . GLY B 1 225 ? 30.033 28.801 -3.090 1.00 42.15 219 GLY B CA 1
ATOM 3828 C C . GLY B 1 225 ? 28.542 28.636 -3.247 1.00 43.89 219 GLY B C 1
ATOM 3829 O O . GLY B 1 225 ? 27.999 28.815 -4.333 1.00 43.23 219 GLY B O 1
ATOM 3830 N N . ALA B 1 226 ? 27.877 28.308 -2.146 1.00 46.61 220 ALA B N 1
ATOM 3831 C CA . ALA B 1 226 ? 26.457 28.020 -2.180 1.00 54.05 220 ALA B CA 1
ATOM 3832 C C . ALA B 1 226 ? 25.814 28.481 -0.890 1.00 61.38 220 ALA B C 1
ATOM 3833 O O . ALA B 1 226 ? 26.244 28.093 0.195 1.00 66.71 220 ALA B O 1
ATOM 3835 N N . VAL B 1 227 ? 24.782 29.310 -1.006 1.00 61.29 221 VAL B N 1
ATOM 3836 C CA . VAL B 1 227 ? 24.114 29.872 0.167 1.00 62.99 221 VAL B CA 1
ATOM 3837 C C . VAL B 1 227 ? 22.587 29.801 0.071 1.00 63.66 221 VAL B C 1
ATOM 3838 O O . VAL B 1 227 ? 21.989 30.174 -0.953 1.00 58.99 221 VAL B O 1
ATOM 3842 N N . GLY B 1 228 ? 21.961 29.324 1.144 1.00 58.98 222 GLY B N 1
ATOM 3843 C CA . GLY B 1 228 ? 20.518 29.174 1.156 1.00 68.38 222 GLY B CA 1
ATOM 3844 C C . GLY B 1 228 ? 19.854 29.256 2.518 1.00 71.52 222 GLY B C 1
ATOM 3845 O O . GLY B 1 228 ? 20.500 29.071 3.556 1.00 75.18 222 GLY B O 1
ATOM 3846 N N . LYS B 1 229 ? 18.553 29.540 2.510 1.00 70.98 223 LYS B N 1
ATOM 3847 C CA . LYS B 1 229 ? 17.755 29.584 3.737 1.00 83.66 223 LYS B CA 1
ATOM 3848 C C . LYS B 1 229 ? 16.344 29.036 3.493 1.00 91.54 223 LYS B C 1
ATOM 3849 O O . LYS B 1 229 ? 15.645 29.479 2.581 1.00 100.66 223 LYS B O 1
ATOM 3851 N N . ARG B 1 230 ? 15.936 28.064 4.306 1.00 85.71 224 ARG B N 1
ATOM 3852 C CA . ARG B 1 230 ? 14.631 27.430 4.154 1.00 85.81 224 ARG B CA 1
ATOM 3853 C C . ARG B 1 230 ? 13.869 27.458 5.476 1.00 86.81 224 ARG B C 1
ATOM 3854 O O . ARG B 1 230 ? 14.464 27.331 6.547 1.00 87.52 224 ARG B O 1
ATOM 3856 N N . GLN B 1 231 ? 12.555 27.639 5.399 1.00 90.76 225 GLN B N 1
ATOM 3857 C CA . GLN B 1 231 ? 11.715 27.661 6.594 1.00 101.94 225 GLN B CA 1
ATOM 3858 C C . GLN B 1 231 ? 11.560 26.254 7.179 1.00 116.22 225 GLN B C 1
ATOM 3859 O O . GLN B 1 231 ? 10.968 25.370 6.553 1.00 118.04 225 GLN B O 1
ATOM 3860 N N . VAL B 1 232 ? 12.097 26.052 8.380 1.00 120.37 226 VAL B N 1
ATOM 3861 C CA . VAL B 1 232 ? 12.044 24.749 9.041 1.00 113.94 226 VAL B CA 1
ATOM 3862 C C . VAL B 1 232 ? 11.290 24.829 10.370 1.00 111.65 226 VAL B C 1
ATOM 3863 O O . VAL B 1 232 ? 11.889 25.036 11.428 1.00 111.25 226 VAL B O 1
ATOM 3865 N N . GLY B 1 233 ? 9.972 24.657 10.300 1.00 108.16 227 GLY B N 1
ATOM 3866 C CA . GLY B 1 233 ? 9.102 24.819 11.451 1.00 101.23 227 GLY B CA 1
ATOM 3867 C C . GLY B 1 233 ? 8.637 26.259 11.581 1.00 97.39 227 GLY B C 1
ATOM 3868 O O . GLY B 1 233 ? 8.347 26.926 10.581 1.00 91.74 227 GLY B O 1
ATOM 3869 N N . ALA B 1 234 ? 8.560 26.740 12.818 1.00 94.86 228 ALA B N 1
ATOM 3870 C CA . ALA B 1 234 ? 8.328 28.155 13.070 1.00 89.74 228 ALA B CA 1
ATOM 3871 C C . ALA B 1 234 ? 9.686 28.826 13.229 1.00 86.36 228 ALA B C 1
ATOM 3872 O O . ALA B 1 234 ? 9.784 29.972 13.678 1.00 81.22 228 ALA B O 1
ATOM 3874 N N . GLY B 1 235 ? 10.731 28.084 12.864 1.00 83.09 229 GLY B N 1
ATOM 3875 C CA . GLY B 1 235 ? 12.092 28.588 12.845 1.00 76.49 229 GLY B CA 1
ATOM 3876 C C . GLY B 1 235 ? 12.637 28.651 11.428 1.00 65.02 229 GLY B C 1
ATOM 3877 O O . GLY B 1 235 ? 11.907 28.404 10.469 1.00 66.33 229 GLY B O 1
ATOM 3878 N N . LYS B 1 236 ? 13.918 28.979 11.288 1.00 60.38 230 LYS B N 1
ATOM 3879 C CA . LYS B 1 236 ? 14.518 29.125 9.962 1.00 72.25 230 LYS B CA 1
ATOM 3880 C C . LYS B 1 236 ? 15.982 28.686 9.946 1.00 75.11 230 LYS B C 1
ATOM 3881 O O . LYS B 1 236 ? 16.784 29.115 10.786 1.00 75.41 230 LYS B O 1
ATOM 3883 N N . LEU B 1 237 ? 16.320 27.835 8.978 1.00 65.82 231 LEU B N 1
ATOM 3884 C CA . LEU B 1 237 ? 17.650 27.231 8.906 1.00 60.71 231 LEU B CA 1
ATOM 3885 C C . LEU B 1 237 ? 18.492 27.812 7.766 1.00 56.68 231 LEU B C 1
ATOM 3886 O O . LEU B 1 237 ? 17.966 28.131 6.704 1.00 57.84 231 LEU B O 1
ATOM 3888 N N . SER B 1 238 ? 19.800 27.923 7.984 1.00 61.36 232 SER B N 1
ATOM 3889 C CA . SER B 1 238 ? 20.693 28.595 7.036 1.00 72.55 232 SER B CA 1
ATOM 3890 C C . SER B 1 238 ? 22.011 27.859 6.834 1.00 65.79 232 SER B C 1
ATOM 3891 O O . SER B 1 238 ? 22.721 27.577 7.794 1.00 67.37 232 SER B O 1
ATOM 3894 N N . ALA B 1 239 ? 22.352 27.575 5.583 1.00 59.15 233 ALA B N 1
ATOM 3895 C CA . ALA B 1 239 ? 23.618 26.918 5.294 1.00 59.60 233 ALA B CA 1
ATOM 3896 C C . ALA B 1 239 ? 24.489 27.834 4.453 1.00 52.84 233 ALA B C 1
ATOM 3897 O O . ALA B 1 239 ? 23.994 28.496 3.536 1.00 34.73 233 ALA B O 1
ATOM 3899 N N . ASP B 1 240 ? 25.778 27.891 4.778 1.00 43.42 234 ASP B N 1
ATOM 3900 C CA . ASP B 1 240 ? 26.690 28.699 3.995 1.00 46.88 234 ASP B CA 1
ATOM 3901 C C . ASP B 1 240 ? 27.940 27.941 3.658 1.00 51.43 234 ASP B C 1
ATOM 3902 O O . ASP B 1 240 ? 28.791 27.708 4.525 1.00 57.36 234 ASP B O 1
ATOM 3907 N N . LEU B 1 241 ? 28.051 27.574 2.383 1.00 55.29 235 LEU B N 1
ATOM 3908 C CA . LEU B 1 241 ? 29.165 26.766 1.906 1.00 54.22 235 LEU B CA 1
ATOM 3909 C C . LEU B 1 241 ? 30.073 27.551 0.987 1.00 42.40 235 LEU B C 1
ATOM 3910 O O . LEU B 1 241 ? 29.661 27.982 -0.082 1.00 57.19 235 LEU B O 1
ATOM 3915 N N . ARG B 1 242 ? 31.323 27.702 1.408 1.00 44.54 236 ARG B N 1
ATOM 3916 C CA . ARG B 1 242 ? 32.321 28.448 0.659 1.00 47.02 236 ARG B CA 1
ATOM 3917 C C . ARG B 1 242 ? 33.584 27.646 0.418 1.00 47.77 236 ARG B C 1
ATOM 3918 O O . ARG B 1 242 ? 34.149 27.085 1.366 1.00 43.28 236 ARG B O 1
ATOM 3926 N N . TRP B 1 243 ? 34.030 27.630 -0.841 1.00 44.69 237 TRP B N 1
ATOM 3927 C CA . TRP B 1 243 ? 35.223 26.908 -1.259 1.00 32.00 237 TRP B CA 1
ATOM 3928 C C . TRP B 1 243 ? 36.137 27.783 -2.131 1.00 37.94 237 TRP B C 1
ATOM 3929 O O . TRP B 1 243 ? 35.663 28.425 -3.076 1.00 43.47 237 TRP B O 1
ATOM 3940 N N . PHE B 1 244 ? 37.435 27.820 -1.809 1.00 42.59 238 PHE B N 1
ATOM 3941 C CA . PHE B 1 244 ? 38.427 28.630 -2.547 1.00 59.05 238 PHE B CA 1
ATOM 3942 C C . PHE B 1 244 ? 39.640 27.822 -2.988 1.00 77.09 238 PHE B C 1
ATOM 3943 O O . PHE B 1 244 ? 40.386 27.312 -2.144 1.00 73.65 238 PHE B O 1
ATOM 3951 N N . ASP B 1 245 ? 39.870 27.751 -4.298 1.00 82.30 239 ASP B N 1
ATOM 3952 C CA . ASP B 1 245 ? 41.085 27.141 -4.829 1.00 72.85 239 ASP B CA 1
ATOM 3953 C C . ASP B 1 245 ? 42.054 28.248 -5.228 1.00 70.02 239 ASP B C 1
ATOM 3954 O O . ASP B 1 245 ? 41.693 29.135 -5.992 1.00 83.26 239 ASP B O 1
ATOM 3959 N N . SER B 1 246 ? 43.281 28.199 -4.717 1.00 66.40 240 SER B N 1
ATOM 3960 C CA . SER B 1 246 ? 44.212 29.316 -4.873 1.00 69.46 240 SER B CA 1
ATOM 3961 C C . SER B 1 246 ? 45.661 28.878 -5.166 1.00 75.78 240 SER B C 1
ATOM 3962 O O . SER B 1 246 ? 46.341 28.335 -4.303 1.00 78.86 240 SER B O 1
ATOM 3964 N N . GLU B 1 247 ? 46.133 29.126 -6.384 1.00 83.26 241 GLU B N 1
ATOM 3965 C CA . GLU B 1 247 ? 47.475 28.696 -6.784 1.00 81.80 241 GLU B CA 1
ATOM 3966 C C . GLU B 1 247 ? 48.369 29.877 -7.140 1.00 72.49 241 GLU B C 1
ATOM 3967 O O . GLU B 1 247 ? 47.894 30.994 -7.286 1.00 63.10 241 GLU B O 1
ATOM 3973 N N . ASP B 1 248 ? 49.669 29.631 -7.265 1.00 84.97 242 ASP B N 1
ATOM 3974 C CA . ASP B 1 248 ? 50.581 30.664 -7.750 1.00 104.34 242 ASP B CA 1
ATOM 3975 C C . ASP B 1 248 ? 50.285 30.976 -9.220 1.00 105.68 242 ASP B C 1
ATOM 3976 O O . ASP B 1 248 ? 50.046 30.069 -10.020 1.00 104.15 242 ASP B O 1
ATOM 3981 N N . ALA B 1 249 ? 50.276 32.258 -9.570 1.00 105.63 243 ALA B N 1
ATOM 3982 C CA . ALA B 1 249 ? 49.984 32.660 -10.942 1.00 115.15 243 ALA B CA 1
ATOM 3983 C C . ALA B 1 249 ? 51.121 33.493 -11.530 1.00 128.40 243 ALA B C 1
ATOM 3984 O O . ALA B 1 249 ? 51.740 34.290 -10.827 1.00 136.21 243 ALA B O 1
ATOM 3985 N N . GLY B 1 250 ? 51.398 33.294 -12.816 1.00 129.20 244 GLY B N 1
ATOM 3986 C CA . GLY B 1 250 ? 52.381 34.092 -13.530 1.00 129.62 244 GLY B CA 1
ATOM 3987 C C . GLY B 1 250 ? 53.773 34.131 -12.923 1.00 127.18 244 GLY B C 1
ATOM 3988 O O . GLY B 1 250 ? 54.387 33.094 -12.672 1.00 124.75 244 GLY B O 1
ATOM 3989 N N . ALA B 1 251 ? 54.266 35.344 -12.681 1.00 123.71 245 ALA B N 1
ATOM 3990 C CA . ALA B 1 251 ? 55.614 35.553 -12.163 1.00 118.33 245 ALA B CA 1
ATOM 3991 C C . ALA B 1 251 ? 55.807 34.946 -10.781 1.00 120.55 245 ALA B C 1
ATOM 3992 O O . ALA B 1 251 ? 56.940 34.751 -10.340 1.00 124.90 245 ALA B O 1
ATOM 3994 N N . ALA B 1 252 ? 54.696 34.646 -10.112 1.00 117.61 246 ALA B N 1
ATOM 3995 C CA . ALA B 1 252 ? 54.707 34.120 -8.751 1.00 110.94 246 ALA B CA 1
ATOM 3996 C C . ALA B 1 252 ? 55.605 34.954 -7.854 1.00 104.98 246 ALA B C 1
ATOM 3997 O O . ALA B 1 252 ? 56.535 34.437 -7.245 1.00 102.21 246 ALA B O 1
ATOM 3999 N N . ARG B 1 253 ? 55.330 36.253 -7.781 1.00 103.70 247 ARG B N 1
ATOM 4000 C CA . ARG B 1 253 ? 56.073 37.140 -6.892 1.00 110.92 247 ARG B CA 1
ATOM 4001 C C . ARG B 1 253 ? 55.689 36.891 -5.428 1.00 114.65 247 ARG B C 1
ATOM 4002 O O . ARG B 1 253 ? 55.739 37.798 -4.592 1.00 111.85 247 ARG B O 1
ATOM 4003 N N . ALA B 1 254 ? 55.311 35.651 -5.130 1.00 114.36 248 ALA B N 1
ATOM 4004 C CA . ALA B 1 254 ? 54.841 35.275 -3.801 1.00 113.32 248 ALA B CA 1
ATOM 4005 C C . ALA B 1 254 ? 55.820 34.468 -2.925 1.00 107.97 248 ALA B C 1
ATOM 4006 O O . ALA B 1 254 ? 56.149 34.926 -1.834 1.00 110.36 248 ALA B O 1
ATOM 4008 N N . GLY B 1 255 ? 56.319 33.310 -3.373 1.00 101.95 249 GLY B N 1
ATOM 4009 C CA . GLY B 1 255 ? 56.202 32.815 -4.735 1.00 104.88 249 GLY B CA 1
ATOM 4010 C C . GLY B 1 255 ? 55.297 31.617 -4.921 1.00 104.65 249 GLY B C 1
ATOM 4011 O O . GLY B 1 255 ? 54.245 31.717 -5.556 1.00 107.95 249 GLY B O 1
ATOM 4012 N N . LYS B 1 256 ? 55.721 30.475 -4.389 1.00 100.83 250 LYS B N 1
ATOM 4013 C CA . LYS B 1 256 ? 54.934 29.257 -4.484 1.00 92.54 250 LYS B CA 1
ATOM 4014 C C . LYS B 1 256 ? 53.739 29.350 -3.551 1.00 94.14 250 LYS B C 1
ATOM 4015 O O . LYS B 1 256 ? 53.893 29.586 -2.351 1.00 92.54 250 LYS B O 1
ATOM 4019 N N . ILE B 1 257 ? 52.550 29.182 -4.119 1.00 93.32 251 ILE B N 1
ATOM 4020 C CA . ILE B 1 257 ? 51.306 29.228 -3.363 1.00 85.98 251 ILE B CA 1
ATOM 4021 C C . ILE B 1 257 ? 50.413 28.055 -3.735 1.00 85.73 251 ILE B C 1
ATOM 4022 O O . ILE B 1 257 ? 50.181 27.780 -4.908 1.00 90.00 251 ILE B O 1
ATOM 4027 N N . ASP B 1 258 ? 49.910 27.361 -2.728 1.00 81.90 252 ASP B N 1
ATOM 4028 C CA . ASP B 1 258 ? 48.924 26.330 -2.964 1.00 77.43 252 ASP B CA 1
ATOM 4029 C C . ASP B 1 258 ? 48.011 26.213 -1.749 1.00 90.71 252 ASP B C 1
ATOM 4030 O O . ASP B 1 258 ? 48.481 26.075 -0.616 1.00 96.72 252 ASP B O 1
ATOM 4035 N N . ASN B 1 259 ? 46.704 26.289 -1.986 1.00 93.59 253 ASN B N 1
ATOM 4036 C CA . ASN B 1 259 ? 45.729 26.176 -0.905 1.00 89.25 253 ASN B CA 1
ATOM 4037 C C . ASN B 1 259 ? 44.293 25.989 -1.353 1.00 77.51 253 ASN B C 1
ATOM 4038 O O . ASN B 1 259 ? 43.817 26.683 -2.245 1.00 74.68 253 ASN B O 1
ATOM 4043 N N . ARG B 1 260 ? 43.602 25.055 -0.712 1.00 76.00 254 ARG B N 1
ATOM 4044 C CA . ARG B 1 260 ? 42.150 25.025 -0.777 1.00 70.99 254 ARG B CA 1
ATOM 4045 C C . ARG B 1 260 ? 41.594 25.416 0.588 1.00 70.90 254 ARG B C 1
ATOM 4046 O O . ARG B 1 260 ? 42.135 25.049 1.633 1.00 61.29 254 ARG B O 1
ATOM 4048 N N . ALA B 1 261 ? 40.513 26.180 0.566 1.00 65.30 255 ALA B N 1
ATOM 4049 C CA . ALA B 1 261 ? 39.877 26.634 1.783 1.00 48.20 255 ALA B CA 1
ATOM 4050 C C . ALA B 1 261 ? 38.410 26.234 1.731 1.00 47.86 255 ALA B C 1
ATOM 4051 O O . ALA B 1 261 ? 37.681 26.648 0.843 1.00 61.97 255 ALA B O 1
ATOM 4053 N N . LEU B 1 262 ? 37.973 25.411 2.664 1.00 46.45 256 LEU B N 1
ATOM 4054 C CA . LEU B 1 262 ? 36.559 25.100 2.746 1.00 49.48 256 LEU B CA 1
ATOM 4055 C C . LEU B 1 262 ? 36.000 25.721 4.025 1.00 62.09 256 LEU B C 1
ATOM 4056 O O . LEU B 1 262 ? 36.686 25.800 5.045 1.00 73.32 256 LEU B O 1
ATOM 4061 N N . SER B 1 263 ? 34.762 26.185 3.973 1.00 55.04 257 SER B N 1
ATOM 4062 C CA . SER B 1 263 ? 34.132 26.728 5.165 1.00 48.94 257 SER B CA 1
ATOM 4063 C C . SER B 1 263 ? 32.644 26.478 5.098 1.00 47.08 257 SER B C 1
ATOM 4064 O O . SER B 1 263 ? 31.989 26.706 4.069 1.00 44.75 257 SER B O 1
ATOM 4067 N N . LEU B 1 264 ? 32.103 26.005 6.203 1.00 39.53 258 LEU B N 1
ATOM 4068 C CA . LEU B 1 264 ? 30.686 25.755 6.256 1.00 46.69 258 LEU B CA 1
ATOM 4069 C C . LEU B 1 264 ? 30.151 26.302 7.566 1.00 57.54 258 LEU B C 1
ATOM 4070 O O . LEU B 1 264 ? 30.721 26.077 8.646 1.00 52.00 258 LEU B O 1
ATOM 4075 N N . LEU B 1 265 ? 29.065 27.050 7.454 1.00 52.67 259 LEU B N 1
ATOM 4076 C CA . LEU B 1 265 ? 28.438 27.643 8.614 1.00 46.41 259 LEU B CA 1
ATOM 4077 C C . LEU B 1 265 ? 26.949 27.359 8.586 1.00 43.53 259 LEU B C 1
ATOM 4078 O O . LEU B 1 265 ? 26.235 27.718 7.643 1.00 46.17 259 LEU B O 1
ATOM 4083 N N . LEU B 1 266 ? 26.480 26.714 9.636 1.00 48.51 260 LEU B N 1
ATOM 4084 C CA . LEU B 1 266 ? 25.075 26.388 9.748 1.00 56.93 260 LEU B CA 1
ATOM 4085 C C . LEU B 1 266 ? 24.447 27.184 10.876 1.00 55.79 260 LEU B C 1
ATOM 4086 O O . LEU B 1 266 ? 25.022 27.296 11.968 1.00 60.82 260 LEU B O 1
ATOM 4091 N N . ALA B 1 267 ? 23.274 27.748 10.608 1.00 58.04 261 ALA B N 1
ATOM 4092 C CA . ALA B 1 267 ? 22.583 28.565 11.600 1.00 66.14 261 ALA B CA 1
ATOM 4093 C C . ALA B 1 267 ? 21.111 28.193 11.705 1.00 68.83 261 ALA B C 1
ATOM 4094 O O . ALA B 1 267 ? 20.463 27.887 10.704 1.00 63.13 261 ALA B O 1
ATOM 4096 N N . TYR B 1 268 ? 20.597 28.213 12.932 1.00 82.57 262 TYR B N 1
ATOM 4097 C CA . TYR B 1 268 ? 19.178 27.992 13.189 1.00 85.25 262 TYR B CA 1
ATOM 4098 C C . TYR B 1 268 ? 18.599 29.199 13.899 1.00 82.88 262 TYR B C 1
ATOM 4099 O O . TYR B 1 268 ? 19.170 29.688 14.880 1.00 72.79 262 TYR B O 1
ATOM 4108 N N . ALA B 1 269 ? 17.465 29.676 13.398 1.00 88.43 263 ALA B N 1
ATOM 4109 C CA . ALA B 1 269 ? 16.868 30.898 13.912 1.00 91.48 263 ALA B CA 1
ATOM 4110 C C . ALA B 1 269 ? 15.387 30.726 14.162 1.00 91.18 263 ALA B C 1
ATOM 4111 O O . ALA B 1 269 ? 14.620 30.432 13.249 1.00 92.26 263 ALA B O 1
ATOM 4113 N N . GLN B 1 270 ? 14.994 30.912 15.412 1.00 98.67 264 GLN B N 1
ATOM 4114 C CA . GLN B 1 270 ? 13.588 30.900 15.781 1.00 107.07 264 GLN B CA 1
ATOM 4115 C C . GLN B 1 270 ? 13.408 31.915 16.894 1.00 105.22 264 GLN B C 1
ATOM 4116 O O . GLN B 1 270 ? 14.294 32.085 17.735 1.00 93.98 264 GLN B O 1
ATOM 4122 N N . GLY B 1 271 ? 12.271 32.599 16.890 1.00 114.03 265 GLY B N 1
ATOM 4123 C CA . GLY B 1 271 ? 12.075 33.715 17.792 1.00 121.67 265 GLY B CA 1
ATOM 4124 C C . GLY B 1 271 ? 13.199 34.714 17.587 1.00 127.45 265 GLY B C 1
ATOM 4125 O O . GLY B 1 271 ? 13.712 34.863 16.471 1.00 135.31 265 GLY B O 1
ATOM 4126 N N . GLY B 1 272 ? 13.606 35.380 18.663 1.00 115.53 266 GLY B N 1
ATOM 4127 C CA . GLY B 1 272 ? 14.706 36.321 18.580 1.00 107.34 266 GLY B CA 1
ATOM 4128 C C . GLY B 1 272 ? 16.052 35.626 18.641 1.00 96.53 266 GLY B C 1
ATOM 4129 O O . GLY B 1 272 ? 17.091 36.283 18.740 1.00 88.51 266 GLY B O 1
ATOM 4130 N N . HIS B 1 273 ? 16.032 34.296 18.558 1.00 90.34 267 HIS B N 1
ATOM 4131 C CA . HIS B 1 273 ? 17.209 33.484 18.850 1.00 80.68 267 HIS B CA 1
ATOM 4132 C C . HIS B 1 273 ? 17.904 32.870 17.640 1.00 69.01 267 HIS B C 1
ATOM 4133 O O . HIS B 1 273 ? 17.256 32.442 16.675 1.00 63.25 267 HIS B O 1
ATOM 4140 N N . THR B 1 274 ? 19.233 32.815 17.715 1.00 62.67 268 THR B N 1
ATOM 4141 C CA . THR B 1 274 ? 20.035 32.197 16.662 1.00 67.33 268 THR B CA 1
ATOM 4142 C C . THR B 1 274 ? 21.260 31.423 17.152 1.00 61.28 268 THR B C 1
ATOM 4143 O O . THR B 1 274 ? 22.157 31.977 17.799 1.00 55.85 268 THR B O 1
ATOM 4147 N N . LEU B 1 275 ? 21.297 30.138 16.812 1.00 56.36 269 LEU B N 1
ATOM 4148 C CA . LEU B 1 275 ? 22.425 29.278 17.158 1.00 64.12 269 LEU B CA 1
ATOM 4149 C C . LEU B 1 275 ? 23.191 28.859 15.901 1.00 64.43 269 LEU B C 1
ATOM 4150 O O . LEU B 1 275 ? 22.596 28.446 14.900 1.00 61.49 269 LEU B O 1
ATOM 4155 N N . SER B 1 276 ? 24.514 28.972 15.943 1.00 67.26 270 SER B N 1
ATOM 4156 C CA . SER B 1 276 ? 25.291 28.831 14.717 1.00 67.73 270 SER B CA 1
ATOM 4157 C C . SER B 1 276 ? 26.516 27.983 14.913 1.00 60.76 270 SER B C 1
ATOM 4158 O O . SER B 1 276 ? 27.287 28.195 15.846 1.00 64.47 270 SER B O 1
ATOM 4161 N N . ALA B 1 277 ? 26.696 27.023 14.015 1.00 53.63 271 ALA B N 1
ATOM 4162 C CA . ALA B 1 277 ? 27.847 26.141 14.082 1.00 48.96 271 ALA B CA 1
ATOM 4163 C C . ALA B 1 277 ? 28.646 26.280 12.793 1.00 46.29 271 ALA B C 1
ATOM 4164 O O . ALA B 1 277 ? 28.079 26.471 11.724 1.00 60.17 271 ALA B O 1
ATOM 4166 N N . GLY B 1 278 ? 29.963 26.201 12.890 1.00 34.06 272 GLY B N 1
ATOM 4167 C CA . GLY B 1 278 ? 30.792 26.456 11.732 1.00 44.57 272 GLY B CA 1
ATOM 4168 C C . GLY B 1 278 ? 32.038 25.606 11.668 1.00 46.92 272 GLY B C 1
ATOM 4169 O O . GLY B 1 278 ? 32.560 25.194 12.699 1.00 35.60 272 GLY B O 1
ATOM 4170 N N . TRP B 1 279 ? 32.514 25.348 10.451 1.00 49.02 273 TRP B N 1
ATOM 4171 C CA . TRP B 1 279 ? 33.685 24.498 10.243 1.00 41.44 273 TRP B CA 1
ATOM 4172 C C . TRP B 1 279 ? 34.528 25.024 9.079 1.00 39.57 273 TRP B C 1
ATOM 4173 O O . TRP B 1 279 ? 33.990 25.596 8.136 1.00 52.65 273 TRP B O 1
ATOM 4184 N N . GLN B 1 280 ? 35.844 24.828 9.149 1.00 35.99 274 GLN B N 1
ATOM 4185 C CA . GLN B 1 280 ? 36.775 25.412 8.182 1.00 45.09 274 GLN B CA 1
ATOM 4186 C C . GLN B 1 280 ? 38.085 24.605 8.130 1.00 50.18 274 GLN B C 1
ATOM 4187 O O . GLN B 1 280 ? 38.747 24.417 9.147 1.00 58.94 274 GLN B O 1
ATOM 4193 N N . ARG B 1 281 ? 38.455 24.121 6.951 1.00 44.90 275 ARG B N 1
ATOM 4194 C CA . ARG B 1 281 ? 39.731 23.429 6.798 1.00 51.38 275 ARG B CA 1
ATOM 4195 C C . ARG B 1 281 ? 40.619 24.071 5.733 1.00 53.12 275 ARG B C 1
ATOM 4196 O O . ARG B 1 281 ? 40.143 24.512 4.692 1.00 62.14 275 ARG B O 1
ATOM 4200 N N . MET B 1 282 ? 41.910 24.142 6.031 1.00 47.62 276 MET B N 1
ATOM 4201 C CA . MET B 1 282 ? 42.930 24.472 5.055 1.00 51.39 276 MET B CA 1
ATOM 4202 C C . MET B 1 282 ? 43.617 23.200 4.611 1.00 67.50 276 MET B C 1
ATOM 4203 O O . MET B 1 282 ? 43.629 22.195 5.328 1.00 71.74 276 MET B O 1
ATOM 4208 N N . ASN B 1 283 ? 44.197 23.252 3.421 1.00 73.67 277 ASN B N 1
ATOM 4209 C CA . ASN B 1 283 ? 44.952 22.140 2.875 1.00 76.04 277 ASN B CA 1
ATOM 4210 C C . ASN B 1 283 ? 46.062 22.728 2.029 1.00 86.06 277 ASN B C 1
ATOM 4211 O O . ASN B 1 283 ? 45.999 23.892 1.639 1.00 89.48 277 ASN B O 1
ATOM 4216 N N . GLY B 1 284 ? 47.086 21.937 1.751 1.00 92.07 278 GLY B N 1
ATOM 4217 C CA . GLY B 1 284 ? 48.172 22.411 0.918 1.00 92.73 278 GLY B CA 1
ATOM 4218 C C . GLY B 1 284 ? 49.132 23.313 1.666 1.00 91.65 278 GLY B C 1
ATOM 4219 O O . GLY B 1 284 ? 48.886 23.666 2.824 1.00 95.62 278 GLY B O 1
ATOM 4220 N N . ALA B 1 285 ? 50.208 23.703 0.982 1.00 85.24 279 ALA B N 1
ATOM 4221 C CA . ALA B 1 285 ? 51.367 24.356 1.600 1.00 83.71 279 ALA B CA 1
ATOM 4222 C C . ALA B 1 285 ? 51.099 25.719 2.236 1.00 89.61 279 ALA B C 1
ATOM 4223 O O . ALA B 1 285 ? 51.402 25.930 3.413 1.00 101.21 279 ALA B O 1
ATOM 4225 N N . SER B 1 286 ? 50.553 26.648 1.461 1.00 81.48 280 SER B N 1
ATOM 4226 C CA . SER B 1 286 ? 50.339 28.000 1.963 1.00 78.90 280 SER B CA 1
ATOM 4227 C C . SER B 1 286 ? 48.946 28.204 2.552 1.00 74.63 280 SER B C 1
ATOM 4228 O O . SER B 1 286 ? 48.081 27.331 2.471 1.00 68.51 280 SER B O 1
ATOM 4231 N N . SER B 1 287 ? 48.754 29.364 3.170 1.00 82.07 281 SER B N 1
ATOM 4232 C CA . SER B 1 287 ? 47.444 29.788 3.648 1.00 87.91 281 SER B CA 1
ATOM 4233 C C . SER B 1 287 ? 46.582 30.227 2.459 1.00 101.19 281 SER B C 1
ATOM 4234 O O . SER B 1 287 ? 46.996 30.110 1.301 1.00 105.02 281 SER B O 1
ATOM 4237 N N . MET B 1 288 ? 45.386 30.735 2.740 1.00 99.91 282 MET B N 1
ATOM 4238 C CA . MET B 1 288 ? 44.568 31.338 1.692 1.00 91.92 282 MET B CA 1
ATOM 4239 C C . MET B 1 288 ? 44.959 32.803 1.493 1.00 88.65 282 MET B C 1
ATOM 4240 O O . MET B 1 288 ? 45.028 33.571 2.460 1.00 84.04 282 MET B O 1
ATOM 4245 N N . PRO B 1 289 ? 45.231 33.188 0.234 1.00 87.18 283 PRO B N 1
ATOM 4246 C CA . PRO B 1 289 ? 45.654 34.550 -0.123 1.00 88.87 283 PRO B CA 1
ATOM 4247 C C . PRO B 1 289 ? 44.485 35.519 -0.352 1.00 89.52 283 PRO B C 1
ATOM 4248 O O . PRO B 1 289 ? 43.434 35.130 -0.871 1.00 97.01 283 PRO B O 1
ATOM 4252 N N . TYR B 1 290 ? 44.674 36.776 0.034 1.00 78.95 284 TYR B N 1
ATOM 4253 C CA . TYR B 1 290 ? 43.644 37.792 -0.139 1.00 80.01 284 TYR B CA 1
ATOM 4254 C C . TYR B 1 290 ? 44.247 39.185 0.020 1.00 80.97 284 TYR B C 1
ATOM 4255 O O . TYR B 1 290 ? 45.248 39.363 0.709 1.00 86.62 284 TYR B O 1
ATOM 4264 N N . LEU B 1 291 ? 43.634 40.176 -0.612 1.00 80.41 285 LEU B N 1
ATOM 4265 C CA . LEU B 1 291 ? 44.255 41.497 -0.722 1.00 80.32 285 LEU B CA 1
ATOM 4266 C C . LEU B 1 291 ? 44.262 42.280 0.595 1.00 77.24 285 LEU B C 1
ATOM 4267 O O . LEU B 1 291 ? 43.375 42.109 1.434 1.00 71.41 285 LEU B O 1
ATOM 4272 N N . ASP B 1 292 ? 45.271 43.132 0.778 1.00 74.75 286 ASP B N 1
ATOM 4273 C CA . ASP B 1 292 ? 45.299 44.025 1.932 1.00 74.43 286 ASP B CA 1
ATOM 4274 C C . ASP B 1 292 ? 44.166 45.031 1.778 1.00 90.86 286 ASP B C 1
ATOM 4275 O O . ASP B 1 292 ? 43.947 45.560 0.692 1.00 97.93 286 ASP B O 1
ATOM 4277 N N . GLY B 1 293 ? 43.430 45.278 2.856 1.00 99.42 287 GLY B N 1
ATOM 4278 C CA . GLY B 1 293 ? 42.242 46.112 2.786 1.00 105.03 287 GLY B CA 1
ATOM 4279 C C . GLY B 1 293 ? 40.982 45.283 2.584 1.00 106.35 287 GLY B C 1
ATOM 4280 O O . GLY B 1 293 ? 39.936 45.809 2.189 1.00 104.49 287 GLY B O 1
ATOM 4281 N N . SER B 1 294 ? 41.087 43.982 2.859 1.00 99.35 288 SER B N 1
ATOM 4282 C CA . SER B 1 294 ? 39.974 43.055 2.680 1.00 93.43 288 SER B CA 1
ATOM 4283 C C . SER B 1 294 ? 39.932 42.009 3.786 1.00 93.13 288 SER B C 1
ATOM 4284 O O . SER B 1 294 ? 40.922 41.798 4.485 1.00 103.91 288 SER B O 1
ATOM 4287 N N . ASN B 1 295 ? 38.790 41.350 3.948 1.00 82.01 289 ASN B N 1
ATOM 4288 C CA . ASN B 1 295 ? 38.706 40.213 4.860 1.00 72.56 289 ASN B CA 1
ATOM 4289 C C . ASN B 1 295 ? 38.544 38.941 4.054 1.00 70.63 289 ASN B C 1
ATOM 4290 O O . ASN B 1 295 ? 37.893 38.959 3.008 1.00 64.76 289 ASN B O 1
ATOM 4295 N N . PRO B 1 296 ? 39.129 37.830 4.532 1.00 76.52 290 PRO B N 1
ATOM 4296 C CA . PRO B 1 296 ? 38.827 36.556 3.870 1.00 77.33 290 PRO B CA 1
ATOM 4297 C C . PRO B 1 296 ? 37.355 36.198 4.079 1.00 63.77 290 PRO B C 1
ATOM 4298 O O . PRO B 1 296 ? 36.807 36.333 5.177 1.00 55.75 290 PRO B O 1
ATOM 4302 N N . TYR B 1 297 ? 36.711 35.779 3.003 1.00 58.49 291 TYR B N 1
ATOM 4303 C CA . TYR B 1 297 ? 35.298 35.453 3.036 1.00 59.66 291 TYR B CA 1
ATOM 4304 C C . TYR B 1 297 ? 35.124 34.053 3.617 1.00 61.17 291 TYR B C 1
ATOM 4305 O O . TYR B 1 297 ? 34.780 33.117 2.900 1.00 70.54 291 TYR B O 1
ATOM 4314 N N . LEU B 1 298 ? 35.373 33.918 4.917 1.00 56.01 292 LEU B N 1
ATOM 4315 C CA . LEU B 1 298 ? 35.382 32.618 5.582 1.00 48.33 292 LEU B CA 1
ATOM 4316 C C . LEU B 1 298 ? 34.443 32.596 6.779 1.00 51.15 292 LEU B C 1
ATOM 4317 O O . LEU B 1 298 ? 34.146 33.636 7.354 1.00 54.39 292 LEU B O 1
ATOM 4322 N N . ALA B 1 299 ? 33.970 31.403 7.136 1.00 56.08 293 ALA B N 1
ATOM 4323 C CA . ALA B 1 299 ? 33.067 31.217 8.270 1.00 48.57 293 ALA B CA 1
ATOM 4324 C C . ALA B 1 299 ? 33.751 31.574 9.593 1.00 60.18 293 ALA B C 1
ATOM 4325 O O . ALA B 1 299 ? 33.140 32.197 10.476 1.00 58.95 293 ALA B O 1
ATOM 4327 N N . ASN B 1 300 ? 35.019 31.189 9.724 1.00 52.32 294 ASN B N 1
ATOM 4328 C CA . ASN B 1 300 ? 35.761 31.460 10.952 1.00 51.86 294 ASN B CA 1
ATOM 4329 C C . ASN B 1 300 ? 36.657 32.670 10.836 1.00 62.01 294 ASN B C 1
ATOM 4330 O O . ASN B 1 300 ? 37.784 32.671 11.334 1.00 65.80 294 ASN B O 1
ATOM 4335 N N . TYR B 1 301 ? 36.170 33.701 10.165 1.00 66.25 295 TYR B N 1
ATOM 4336 C CA . TYR B 1 301 ? 36.871 34.967 10.218 1.00 68.62 295 TYR B CA 1
ATOM 4337 C C . TYR B 1 301 ? 36.273 35.817 11.322 1.00 72.25 295 TYR B C 1
ATOM 4338 O O . TYR B 1 301 ? 35.151 36.325 11.196 1.00 68.47 295 TYR B O 1
ATOM 4347 N N . LEU B 1 302 ? 37.044 35.982 12.392 1.00 80.65 296 LEU B N 1
ATOM 4348 C CA . LEU B 1 302 ? 36.588 36.673 13.593 1.00 76.84 296 LEU B CA 1
ATOM 4349 C C . LEU B 1 302 ? 37.213 38.064 13.731 1.00 64.57 296 LEU B C 1
ATOM 4350 O O . LEU B 1 302 ? 38.020 38.487 12.888 1.00 59.40 296 LEU B O 1
ATOM 4355 N N . GLN B 1 303 ? 36.843 38.747 14.814 1.00 51.34 297 GLN B N 1
ATOM 4356 C CA . GLN B 1 303 ? 37.287 40.110 15.113 1.00 58.73 297 GLN B CA 1
ATOM 4357 C C . GLN B 1 303 ? 38.822 40.340 15.068 1.00 57.39 297 GLN B C 1
ATOM 4358 O O . GLN B 1 303 ? 39.287 41.438 14.745 1.00 62.34 297 GLN B O 1
ATOM 4364 N N . VAL B 1 304 ? 39.608 39.313 15.356 1.00 43.61 298 VAL B N 1
ATOM 4365 C CA . VAL B 1 304 ? 41.060 39.479 15.388 1.00 55.67 298 VAL B CA 1
ATOM 4366 C C . VAL B 1 304 ? 41.807 38.517 14.471 1.00 58.36 298 VAL B C 1
ATOM 4367 O O . VAL B 1 304 ? 42.760 38.904 13.798 1.00 66.05 298 VAL B O 1
ATOM 4371 N N . ASN B 1 305 ? 41.386 37.257 14.464 1.00 62.54 299 ASN B N 1
ATOM 4372 C CA . ASN B 1 305 ? 42.089 36.220 13.706 1.00 64.78 299 ASN B CA 1
ATOM 4373 C C . ASN B 1 305 ? 41.207 35.610 12.624 1.00 54.69 299 ASN B C 1
ATOM 4374 O O . ASN B 1 305 ? 39.979 35.598 12.765 1.00 57.26 299 ASN B O 1
ATOM 4379 N N . ASP B 1 306 ? 41.833 35.098 11.561 1.00 39.21 300 ASP B N 1
ATOM 4380 C CA . ASP B 1 306 ? 41.099 34.593 10.390 1.00 58.30 300 ASP B CA 1
ATOM 4381 C C . ASP B 1 306 ? 40.995 33.061 10.340 1.00 60.32 300 ASP B C 1
ATOM 4382 O O . ASP B 1 306 ? 40.147 32.508 9.633 1.00 55.83 300 ASP B O 1
ATOM 4387 N N . PHE B 1 307 ? 41.887 32.406 11.085 1.00 64.74 301 PHE B N 1
ATOM 4388 C CA . PHE B 1 307 ? 41.985 30.941 11.189 1.00 62.09 301 PHE B CA 1
ATOM 4389 C C . PHE B 1 307 ? 42.273 30.296 9.850 1.00 58.79 301 PHE B C 1
ATOM 4390 O O . PHE B 1 307 ? 41.796 29.207 9.542 1.00 52.99 301 PHE B O 1
ATOM 4398 N N . ALA B 1 308 ? 43.085 30.983 9.064 1.00 66.46 302 ALA B N 1
ATOM 4399 C CA . ALA B 1 308 ? 43.319 30.578 7.699 1.00 70.64 302 ALA B CA 1
ATOM 4400 C C . ALA B 1 308 ? 44.770 30.152 7.477 1.00 70.20 302 ALA B C 1
ATOM 4401 O O . ALA B 1 308 ? 45.178 29.921 6.343 1.00 81.09 302 ALA B O 1
ATOM 4403 N N . ASN B 1 309 ? 45.541 30.045 8.558 1.00 57.57 303 ASN B N 1
ATOM 4404 C CA . ASN B 1 309 ? 46.928 29.558 8.487 1.00 57.41 303 ASN B CA 1
ATOM 4405 C C . ASN B 1 309 ? 47.079 28.140 7.874 1.00 53.84 303 ASN B C 1
ATOM 4406 O O . ASN B 1 309 ? 46.092 27.420 7.749 1.00 64.52 303 ASN B O 1
ATOM 4411 N N . PRO B 1 310 ? 48.301 27.746 7.464 1.00 51.88 304 PRO B N 1
ATOM 4412 C CA . PRO B 1 310 ? 48.408 26.518 6.657 1.00 61.29 304 PRO B CA 1
ATOM 4413 C C . PRO B 1 310 ? 47.921 25.229 7.327 1.00 62.83 304 PRO B C 1
ATOM 4414 O O . PRO B 1 310 ? 48.128 25.047 8.516 1.00 71.33 304 PRO B O 1
ATOM 4418 N N . GLU B 1 311 ? 47.257 24.367 6.560 1.00 60.77 305 GLU B N 1
ATOM 4419 C CA . GLU B 1 311 ? 46.808 23.052 7.032 1.00 65.64 305 GLU B CA 1
ATOM 4420 C C . GLU B 1 311 ? 45.783 23.104 8.169 1.00 63.63 305 GLU B C 1
ATOM 4421 O O . GLU B 1 311 ? 45.265 22.067 8.596 1.00 61.43 305 GLU B O 1
ATOM 4423 N N . GLU B 1 312 ? 45.476 24.317 8.621 1.00 59.68 306 GLU B N 1
ATOM 4424 C CA . GLU B 1 312 ? 44.660 24.541 9.808 1.00 55.51 306 GLU B CA 1
ATOM 4425 C C . GLU B 1 312 ? 43.201 24.108 9.693 1.00 55.46 306 GLU B C 1
ATOM 4426 O O . GLU B 1 312 ? 42.519 24.377 8.709 1.00 54.18 306 GLU B O 1
ATOM 4432 N N . ARG B 1 313 ? 42.734 23.443 10.740 1.00 57.67 307 ARG B N 1
ATOM 4433 C CA . ARG B 1 313 ? 41.345 23.064 10.867 1.00 49.99 307 ARG B CA 1
ATOM 4434 C C . ARG B 1 313 ? 40.779 23.795 12.079 1.00 50.26 307 ARG B C 1
ATOM 4435 O O . ARG B 1 313 ? 41.494 24.025 13.050 1.00 51.11 307 ARG B O 1
ATOM 4443 N N . SER B 1 314 ? 39.500 24.159 12.021 1.00 48.41 308 SER B N 1
ATOM 4444 C CA . SER B 1 314 ? 38.875 24.986 13.051 1.00 44.01 308 SER B CA 1
ATOM 4445 C C . SER B 1 314 ? 37.367 24.801 13.058 1.00 47.66 308 SER B C 1
ATOM 4446 O O . SER B 1 314 ? 36.762 24.567 12.005 1.00 55.80 308 SER B O 1
ATOM 4449 N N . TRP B 1 315 ? 36.749 24.944 14.229 1.00 45.00 309 TRP B N 1
ATOM 4450 C CA . TRP B 1 315 ? 35.289 24.925 14.316 1.00 47.55 309 TRP B CA 1
ATOM 4451 C C . TRP B 1 315 ? 34.792 26.139 15.088 1.00 52.90 309 TRP B C 1
ATOM 4452 O O . TRP B 1 315 ? 35.507 26.670 15.933 1.00 51.98 309 TRP B O 1
ATOM 4463 N N . GLN B 1 316 ? 33.573 26.579 14.789 1.00 55.06 310 GLN B N 1
ATOM 4464 C CA . GLN B 1 316 ? 32.992 27.737 15.455 1.00 47.44 310 GLN B CA 1
ATOM 4465 C C . GLN B 1 316 ? 31.616 27.423 16.026 1.00 50.15 310 GLN B C 1
ATOM 4466 O O . GLN B 1 316 ? 30.768 26.805 15.370 1.00 49.97 310 GLN B O 1
ATOM 4472 N N . LEU B 1 317 ? 31.387 27.855 17.256 1.00 43.44 311 LEU B N 1
ATOM 4473 C CA . LEU B 1 317 ? 30.028 27.866 17.749 1.00 40.91 311 LEU B CA 1
ATOM 4474 C C . LEU B 1 317 ? 29.705 29.312 18.064 1.00 42.68 311 LEU B C 1
ATOM 4475 O O . LEU B 1 317 ? 30.586 30.086 18.463 1.00 42.02 311 LEU B O 1
ATOM 4480 N N . ARG B 1 318 ? 28.451 29.684 17.840 1.00 35.48 312 ARG B N 1
ATOM 4481 C CA . ARG B 1 318 ? 28.036 31.070 17.952 1.00 40.09 312 ARG B CA 1
ATOM 4482 C C . ARG B 1 318 ? 26.559 31.138 18.278 1.00 49.28 312 ARG B C 1
ATOM 4483 O O . ARG B 1 318 ? 25.757 30.316 17.802 1.00 37.43 312 ARG B O 1
ATOM 4491 N N . TYR B 1 319 ? 26.219 32.123 19.108 1.00 59.13 313 TYR B N 1
ATOM 4492 C CA . TYR B 1 319 ? 24.856 32.329 19.565 1.00 58.22 313 TYR B CA 1
ATOM 4493 C C . TYR B 1 319 ? 24.443 33.788 19.345 1.00 66.76 313 TYR B C 1
ATOM 4494 O O . TYR B 1 319 ? 25.167 34.723 19.715 1.00 65.73 313 TYR B O 1
ATOM 4503 N N . ASP B 1 320 ? 23.282 33.979 18.729 1.00 75.33 314 ASP B N 1
ATOM 4504 C CA . ASP B 1 320 ? 22.757 35.321 18.479 1.00 83.06 314 ASP B CA 1
ATOM 4505 C C . ASP B 1 320 ? 21.396 35.481 19.157 1.00 83.43 314 ASP B C 1
ATOM 4506 O O . ASP B 1 320 ? 20.646 34.513 19.309 1.00 78.88 314 ASP B O 1
ATOM 4511 N N . PHE B 1 321 ? 21.077 36.706 19.559 1.00 86.04 315 PHE B N 1
ATOM 4512 C CA . PHE B 1 321 ? 19.880 36.952 20.349 1.00 85.98 315 PHE B CA 1
ATOM 4513 C C . PHE B 1 321 ? 19.418 38.405 20.280 1.00 86.93 315 PHE B C 1
ATOM 4514 O O . PHE B 1 321 ? 20.062 39.295 20.840 1.00 79.20 315 PHE B O 1
ATOM 4522 N N . ASP B 1 322 ? 18.304 38.636 19.586 1.00 98.23 316 ASP B N 1
ATOM 4523 C CA . ASP B 1 322 ? 17.707 39.971 19.473 1.00 100.09 316 ASP B CA 1
ATOM 4524 C C . ASP B 1 322 ? 16.489 40.092 20.378 1.00 93.56 316 ASP B C 1
ATOM 4525 O O . ASP B 1 322 ? 15.380 39.720 19.992 1.00 85.08 316 ASP B O 1
ATOM 4527 N N . LEU B 1 323 ? 16.690 40.616 21.582 1.00 96.22 317 LEU B N 1
ATOM 4528 C CA . LEU B 1 323 ? 15.578 40.772 22.510 1.00 94.51 317 LEU B CA 1
ATOM 4529 C C . LEU B 1 323 ? 14.626 41.906 22.111 1.00 96.36 317 LEU B C 1
ATOM 4530 O O . LEU B 1 323 ? 14.286 42.755 22.929 1.00 91.10 317 LEU B O 1
ATOM 4535 N N . ARG B 1 324 ? 14.208 41.898 20.844 1.00 102.15 318 ARG B N 1
ATOM 4536 C CA . ARG B 1 324 ? 13.059 42.673 20.377 1.00 101.32 318 ARG B CA 1
ATOM 4537 C C . ARG B 1 324 ? 11.815 41.823 20.598 1.00 104.49 318 ARG B C 1
ATOM 4538 O O . ARG B 1 324 ? 10.704 42.214 20.232 1.00 103.93 318 ARG B O 1
ATOM 4540 N N . SER B 1 325 ? 12.038 40.643 21.180 1.00 111.66 319 SER B N 1
ATOM 4541 C CA . SER B 1 325 ? 10.986 39.732 21.627 1.00 112.34 319 SER B CA 1
ATOM 4542 C C . SER B 1 325 ? 10.889 39.787 23.150 1.00 115.31 319 SER B C 1
ATOM 4543 O O . SER B 1 325 ? 9.873 39.410 23.734 1.00 117.92 319 SER B O 1
ATOM 4546 N N . VAL B 1 326 ? 11.959 40.255 23.786 1.00 113.37 320 VAL B N 1
ATOM 4547 C CA . VAL B 1 326 ? 12.007 40.377 25.237 1.00 108.72 320 VAL B CA 1
ATOM 4548 C C . VAL B 1 326 ? 11.467 41.728 25.713 1.00 110.86 320 VAL B C 1
ATOM 4549 O O . VAL B 1 326 ? 11.477 42.013 26.910 1.00 118.25 320 VAL B O 1
ATOM 4550 N N . GLY B 1 327 ? 11.006 42.558 24.780 1.00 100.49 321 GLY B N 1
ATOM 4551 C CA . GLY B 1 327 ? 10.432 43.848 25.127 1.00 98.38 321 GLY B CA 1
ATOM 4552 C C . GLY B 1 327 ? 11.340 45.054 24.933 1.00 101.70 321 GLY B C 1
ATOM 4553 O O . GLY B 1 327 ? 10.876 46.191 25.026 1.00 94.73 321 GLY B O 1
ATOM 4554 N N . VAL B 1 328 ? 12.628 44.810 24.676 1.00 112.44 322 VAL B N 1
ATOM 4555 C CA . VAL B 1 328 ? 13.598 45.880 24.393 1.00 121.85 322 VAL B CA 1
ATOM 4556 C C . VAL B 1 328 ? 14.094 45.823 22.939 1.00 130.80 322 VAL B C 1
ATOM 4557 O O . VAL B 1 328 ? 15.194 45.331 22.675 1.00 136.25 322 VAL B O 1
ATOM 4561 N N . PRO B 1 329 ? 13.285 46.329 21.990 1.00 128.61 323 PRO B N 1
ATOM 4562 C CA . PRO B 1 329 ? 13.689 46.310 20.580 1.00 123.82 323 PRO B CA 1
ATOM 4563 C C . PRO B 1 329 ? 14.822 47.292 20.296 1.00 117.13 323 PRO B C 1
ATOM 4564 O O . PRO B 1 329 ? 14.830 48.398 20.842 1.00 118.33 323 PRO B O 1
ATOM 4568 N N . GLY B 1 330 ? 15.764 46.888 19.447 1.00 106.89 324 GLY B N 1
ATOM 4569 C CA . GLY B 1 330 ? 16.914 47.716 19.128 1.00 98.05 324 GLY B CA 1
ATOM 4570 C C . GLY B 1 330 ? 18.135 47.341 19.950 1.00 84.91 324 GLY B C 1
ATOM 4571 O O . GLY B 1 330 ? 19.154 48.030 19.940 1.00 79.15 324 GLY B O 1
ATOM 4572 N N . LEU B 1 331 ? 18.029 46.235 20.670 1.00 81.31 325 LEU B N 1
ATOM 4573 C CA . LEU B 1 331 ? 19.132 45.752 21.481 1.00 87.59 325 LEU B CA 1
ATOM 4574 C C . LEU B 1 331 ? 19.430 44.310 21.105 1.00 78.04 325 LEU B C 1
ATOM 4575 O O . LEU B 1 331 ? 18.515 43.489 21.008 1.00 66.83 325 LEU B O 1
ATOM 4580 N N . SER B 1 332 ? 20.710 44.014 20.886 1.00 80.36 326 SER B N 1
ATOM 4581 C CA . SER B 1 332 ? 21.112 42.722 20.325 1.00 83.01 326 SER B CA 1
ATOM 4582 C C . SER B 1 332 ? 22.327 42.119 21.041 1.00 78.49 326 SER B C 1
ATOM 4583 O O . SER B 1 332 ? 23.228 42.849 21.485 1.00 67.97 326 SER B O 1
ATOM 4586 N N . PHE B 1 333 ? 22.345 40.788 21.148 1.00 68.45 327 PHE B N 1
ATOM 4587 C CA . PHE B 1 333 ? 23.469 40.101 21.769 1.00 63.81 327 PHE B CA 1
ATOM 4588 C C . PHE B 1 333 ? 24.027 38.903 20.982 1.00 62.51 327 PHE B C 1
ATOM 4589 O O . PHE B 1 333 ? 23.303 37.948 20.667 1.00 60.53 327 PHE B O 1
ATOM 4597 N N . MET B 1 334 ? 25.336 38.950 20.724 1.00 48.00 328 MET B N 1
ATOM 4598 C CA . MET B 1 334 ? 26.063 37.864 20.084 1.00 45.57 328 MET B CA 1
ATOM 4599 C C . MET B 1 334 ? 27.336 37.499 20.865 1.00 50.54 328 MET B C 1
ATOM 4600 O O . MET B 1 334 ? 28.072 38.378 21.330 1.00 55.56 328 MET B O 1
ATOM 4605 N N . THR B 1 335 ? 27.586 36.196 20.994 1.00 35.92 329 THR B N 1
ATOM 4606 C CA . THR B 1 335 ? 28.888 35.684 21.419 1.00 38.94 329 THR B CA 1
ATOM 4607 C C . THR B 1 335 ? 29.317 34.546 20.475 1.00 41.97 329 THR B C 1
ATOM 4608 O O . THR B 1 335 ? 28.457 33.828 19.922 1.00 29.47 329 THR B O 1
ATOM 4612 N N . ARG B 1 336 ? 30.630 34.381 20.285 1.00 25.69 330 ARG B N 1
ATOM 4613 C CA . ARG B 1 336 ? 31.108 33.335 19.402 1.00 41.97 330 ARG B CA 1
ATOM 4614 C C . ARG B 1 336 ? 32.498 32.868 19.783 1.00 48.41 330 ARG B C 1
ATOM 4615 O O . ARG B 1 336 ? 33.356 33.660 20.173 1.00 38.42 330 ARG B O 1
ATOM 4623 N N . TYR B 1 337 ? 32.693 31.556 19.670 1.00 58.33 331 TYR B N 1
ATOM 4624 C CA . TYR B 1 337 ? 33.952 30.911 20.001 1.00 53.99 331 TYR B CA 1
ATOM 4625 C C . TYR B 1 337 ? 34.475 30.090 18.810 1.00 51.21 331 TYR B C 1
ATOM 4626 O O . TYR B 1 337 ? 33.690 29.442 18.073 1.00 38.21 331 TYR B O 1
ATOM 4635 N N . VAL B 1 338 ? 35.798 30.130 18.630 1.00 32.36 332 VAL B N 1
ATOM 4636 C CA . VAL B 1 338 ? 36.462 29.331 17.610 1.00 32.44 332 VAL B CA 1
ATOM 4637 C C . VAL B 1 338 ? 37.721 28.706 18.166 1.00 41.50 332 VAL B C 1
ATOM 4638 O O . VAL B 1 338 ? 38.549 29.396 18.740 1.00 47.97 332 VAL B O 1
ATOM 4642 N N . ASN B 1 339 ? 37.871 27.401 17.979 1.00 50.18 333 ASN B N 1
ATOM 4643 C CA . ASN B 1 339 ? 39.078 26.697 18.402 1.00 53.34 333 ASN B CA 1
ATOM 4644 C C . ASN B 1 339 ? 39.735 26.117 17.162 1.00 37.48 333 ASN B C 1
ATOM 4645 O O . ASN B 1 339 ? 39.067 25.462 16.378 1.00 39.44 333 ASN B O 1
ATOM 4650 N N . GLY B 1 340 ? 41.026 26.388 16.969 1.00 36.56 334 GLY B N 1
ATOM 4651 C CA . GLY B 1 340 ? 41.755 25.929 15.791 1.00 34.05 334 GLY B CA 1
ATOM 4652 C C . GLY B 1 3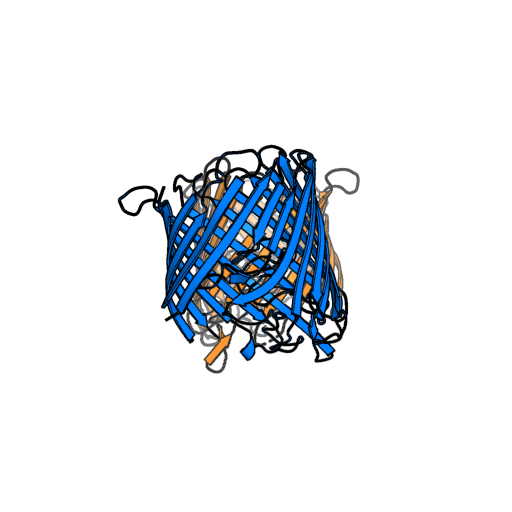40 ? 43.072 25.199 16.066 1.00 49.55 334 GLY B C 1
ATOM 4653 O O . GLY B 1 340 ? 43.778 25.496 17.037 1.00 49.09 334 GLY B O 1
ATOM 4654 N N . ASP B 1 341 ? 43.400 24.231 15.208 1.00 59.48 335 ASP B N 1
ATOM 4655 C CA . ASP B 1 341 ? 44.631 23.447 15.346 1.00 68.03 335 ASP B CA 1
ATOM 4656 C C . ASP B 1 341 ? 45.158 22.959 13.999 1.00 70.64 335 ASP B C 1
ATOM 4657 O O . ASP B 1 341 ? 44.787 23.491 12.956 1.00 75.32 335 ASP B O 1
ATOM 4662 N N . HIS B 1 342 ? 46.035 21.959 14.041 1.00 71.49 336 HIS B N 1
ATOM 4663 C CA . HIS B 1 342 ? 46.655 21.367 12.848 1.00 70.64 336 HIS B CA 1
ATOM 4664 C C . HIS B 1 342 ? 47.532 22.319 12.036 1.00 63.36 336 HIS B C 1
ATOM 4665 O O . HIS B 1 342 ? 47.918 22.009 10.914 1.00 70.07 336 HIS B O 1
ATOM 4672 N N . ILE B 1 343 ? 47.864 23.464 12.611 1.00 56.56 337 ILE B N 1
ATOM 4673 C CA . ILE B 1 343 ? 48.619 24.473 11.891 1.00 70.49 337 ILE B CA 1
ATOM 4674 C C . ILE B 1 343 ? 50.093 24.090 11.736 1.00 83.29 337 ILE B C 1
ATOM 4675 O O . ILE B 1 343 ? 50.843 24.125 12.704 1.00 94.83 337 ILE B O 1
ATOM 4680 N N . ARG B 1 344 ? 50.502 23.730 10.520 1.00 87.36 338 ARG B N 1
ATOM 4681 C CA . ARG B 1 344 ? 51.888 23.340 10.256 1.00 91.50 338 ARG B CA 1
ATOM 4682 C C . ARG B 1 344 ? 52.845 24.517 10.404 1.00 98.79 338 ARG B C 1
ATOM 4683 O O . ARG B 1 344 ? 52.950 25.356 9.506 1.00 100.33 338 ARG B O 1
ATOM 4686 N N . LEU B 1 345 ? 53.542 24.571 11.539 1.00 100.84 339 LEU B N 1
ATOM 4687 C CA . LEU B 1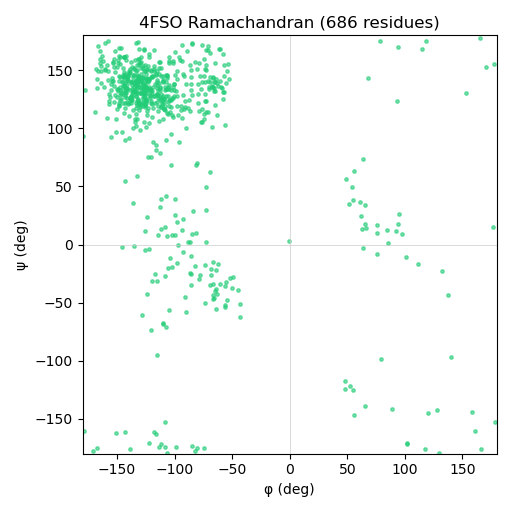 345 ? 54.481 25.656 11.815 1.00 96.40 339 LEU B CA 1
ATOM 4688 C C . LEU B 1 345 ? 55.799 25.452 11.076 1.00 99.33 339 LEU B C 1
ATOM 4689 O O . LEU B 1 345 ? 56.164 24.326 10.718 1.00 101.75 339 LEU B O 1
ATOM 4694 N N . ALA B 1 346 ? 56.506 26.555 10.854 1.00 99.44 340 ALA B N 1
ATOM 4695 C CA . ALA B 1 346 ? 57.869 26.499 10.358 1.00 104.82 340 ALA B CA 1
ATOM 4696 C C . ALA B 1 346 ? 58.709 25.647 11.308 1.00 114.25 340 ALA B C 1
ATOM 4697 O O . ALA B 1 346 ? 59.063 26.097 12.398 1.00 117.17 340 ALA B O 1
ATOM 4698 N N . ASN B 1 347 ? 58.966 24.412 10.871 1.00 119.13 341 ASN B N 1
ATOM 4699 C CA . ASN B 1 347 ? 59.771 23.365 11.540 1.00 123.50 341 ASN B CA 1
ATOM 4700 C C . ASN B 1 347 ? 59.075 22.015 11.419 1.00 121.69 341 ASN B C 1
ATOM 4701 O O . ASN B 1 347 ? 59.707 20.999 11.135 1.00 120.65 341 ASN B O 1
ATOM 4706 N N . GLY B 1 348 ? 57.764 22.027 11.637 1.00 120.54 342 GLY B N 1
ATOM 4707 C CA . GLY B 1 348 ? 56.967 20.818 11.612 1.00 121.30 342 GLY B CA 1
ATOM 4708 C C . GLY B 1 348 ? 56.046 20.705 12.814 1.00 121.36 342 GLY B C 1
ATOM 4709 O O . GLY B 1 348 ? 55.034 20.005 12.763 1.00 126.00 342 GLY B O 1
ATOM 4710 N N . ASP B 1 349 ? 56.397 21.393 13.898 1.00 116.23 343 ASP B N 1
ATOM 4711 C CA . ASP B 1 349 ? 55.567 21.419 15.101 1.00 111.99 343 ASP B CA 1
ATOM 4712 C C . ASP B 1 349 ? 54.171 21.930 14.766 1.00 105.35 343 ASP B C 1
ATOM 4713 O O . ASP B 1 349 ? 53.998 22.664 13.795 1.00 108.43 343 ASP B O 1
ATOM 4714 N N . GLU B 1 350 ? 53.185 21.532 15.565 1.00 87.53 344 GLU B N 1
ATOM 4715 C CA . GLU B 1 350 ? 51.799 21.931 15.352 1.00 80.01 344 GLU B CA 1
ATOM 4716 C C . GLU B 1 350 ? 51.391 23.115 16.241 1.00 84.73 344 GLU B C 1
ATOM 4717 O O . GLU B 1 350 ? 51.907 23.285 17.350 1.00 98.44 344 GLU B O 1
ATOM 4723 N N . GLY B 1 351 ? 50.471 23.938 15.746 1.00 69.95 345 GLY B N 1
ATOM 4724 C CA . GLY B 1 351 ? 49.970 25.060 16.511 1.00 68.23 345 GLY B CA 1
ATOM 4725 C C . GLY B 1 351 ? 48.484 24.977 16.786 1.00 64.40 345 GLY B C 1
ATOM 4726 O O . GLY B 1 351 ? 47.721 24.384 16.028 1.00 72.13 345 GLY B O 1
ATOM 4727 N N . LYS B 1 352 ? 48.074 25.567 17.895 1.00 49.28 346 LYS B N 1
ATOM 4728 C CA . LYS B 1 352 ? 46.670 25.699 18.207 1.00 57.78 346 LYS B CA 1
ATOM 4729 C C . LYS B 1 352 ? 46.429 27.150 18.539 1.00 64.46 346 LYS B C 1
ATOM 4730 O O . LYS B 1 352 ? 47.359 27.890 18.851 1.00 77.91 346 LYS B O 1
ATOM 4736 N N . GLU B 1 353 ? 45.173 27.556 18.472 1.00 50.50 347 GLU B N 1
ATOM 4737 C CA . GLU B 1 353 ? 44.801 28.912 18.812 1.00 47.91 347 GLU B CA 1
ATOM 4738 C C . GLU B 1 353 ? 43.310 28.911 18.996 1.00 44.79 347 GLU B C 1
ATOM 4739 O O . GLU B 1 353 ? 42.622 27.957 18.615 1.00 37.41 347 GLU B O 1
ATOM 4745 N N . TRP B 1 354 ? 42.797 29.975 19.582 1.00 40.74 348 TRP B N 1
ATOM 4746 C CA . TRP B 1 354 ? 41.360 30.085 19.729 1.00 48.38 348 TRP B CA 1
ATOM 4747 C C . TRP B 1 354 ? 40.990 31.549 19.900 1.00 44.61 348 TRP B C 1
ATOM 4748 O O . TRP B 1 354 ? 41.865 32.409 19.962 1.00 52.57 348 TRP B O 1
ATOM 4759 N N . GLU B 1 355 ? 39.692 31.823 19.953 1.00 36.15 349 GLU B N 1
ATOM 4760 C CA . GLU B 1 355 ? 39.190 33.173 20.154 1.00 40.50 349 GLU B CA 1
ATOM 4761 C C . GLU B 1 355 ? 37.732 33.136 20.623 1.00 46.15 349 GLU B C 1
ATOM 4762 O O . GLU B 1 355 ? 36.912 32.363 20.099 1.00 48.23 349 GLU B O 1
ATOM 4768 N N . ARG B 1 356 ? 37.423 33.949 21.630 1.00 43.65 350 ARG B N 1
ATOM 4769 C CA . ARG B 1 356 ? 36.041 34.166 22.035 1.00 46.70 350 ARG B CA 1
ATOM 4770 C C . ARG B 1 356 ? 35.700 35.633 21.759 1.00 53.08 350 ARG B C 1
ATOM 4771 O O . ARG B 1 356 ? 36.533 36.521 21.951 1.00 57.03 350 ARG B O 1
ATOM 4775 N N . ASP B 1 357 ? 34.480 35.878 21.298 1.00 47.56 351 ASP B N 1
ATOM 4776 C CA . ASP B 1 357 ? 34.032 37.225 20.974 1.00 56.86 351 ASP B CA 1
ATOM 4777 C C . ASP B 1 357 ? 32.657 37.522 21.599 1.00 69.67 351 ASP B C 1
ATOM 4778 O O . ASP B 1 357 ? 31.773 36.661 21.614 1.00 67.71 351 ASP B O 1
ATOM 4783 N N . ILE B 1 358 ? 32.474 38.742 22.105 1.00 65.79 352 ILE B N 1
ATOM 4784 C CA . ILE B 1 358 ? 31.169 39.155 22.626 1.00 60.78 352 ILE B CA 1
ATOM 4785 C C . ILE B 1 358 ? 30.715 40.476 21.981 1.00 56.41 352 ILE B C 1
ATOM 4786 O O . ILE B 1 358 ? 31.520 41.370 21.685 1.00 37.77 352 ILE B O 1
ATOM 4791 N N . GLU B 1 359 ? 29.414 40.572 21.740 1.00 61.68 353 GLU B N 1
ATOM 4792 C CA . GLU B 1 359 ? 28.849 41.737 21.088 1.00 70.56 353 GLU B CA 1
ATOM 4793 C C . GLU B 1 359 ? 27.494 42.162 21.656 1.00 65.39 353 GLU B C 1
ATOM 4794 O O . GLU B 1 359 ? 26.620 41.338 21.999 1.00 35.05 353 GLU B O 1
ATOM 4800 N N . LEU B 1 360 ? 27.351 43.481 21.728 1.00 71.03 354 LEU B N 1
ATOM 4801 C CA . LEU B 1 360 ? 26.176 44.145 22.237 1.00 63.23 354 LEU B CA 1
ATOM 4802 C C . LEU B 1 360 ? 25.983 45.369 21.358 1.00 72.11 354 LEU B C 1
ATOM 4803 O O . LEU B 1 360 ? 26.928 46.118 21.109 1.00 73.50 354 LEU B O 1
ATOM 4808 N N . LYS B 1 361 ? 24.770 45.557 20.858 1.00 71.25 355 LYS B N 1
ATOM 4809 C CA . LYS B 1 361 ? 24.499 46.686 19.999 1.00 72.42 355 LYS B CA 1
ATOM 4810 C C . LYS B 1 361 ? 23.214 47.342 20.443 1.00 76.80 355 LYS B C 1
ATOM 4811 O O . LYS B 1 361 ? 22.252 46.659 20.796 1.00 72.00 355 LYS B O 1
ATOM 4813 N N . TYR B 1 362 ? 23.210 48.671 20.445 1.00 81.93 356 TYR B N 1
ATOM 4814 C CA . TYR B 1 362 ? 21.990 49.423 20.719 1.00 76.00 356 TYR B CA 1
ATOM 4815 C C . TYR B 1 362 ? 21.792 50.606 19.773 1.00 71.48 356 TYR B C 1
ATOM 4816 O O . TYR B 1 362 ? 22.579 51.554 19.752 1.00 53.30 356 TYR B O 1
ATOM 4825 N N . ILE B 1 363 ? 20.725 50.519 18.988 1.00 86.80 357 ILE B N 1
ATOM 4826 C CA . ILE B 1 363 ? 20.263 51.618 18.150 1.00 97.40 357 ILE B CA 1
ATOM 4827 C C . ILE B 1 363 ? 18.974 52.153 18.771 1.00 95.58 357 ILE B C 1
ATOM 4828 O O . ILE B 1 363 ? 17.962 51.443 18.861 1.00 86.32 357 ILE B O 1
ATOM 4829 N N . VAL B 1 364 ? 19.027 53.401 19.220 1.00 89.80 358 VAL B N 1
ATOM 4830 C CA . VAL B 1 364 ? 17.889 54.015 19.889 1.00 86.06 358 VAL B CA 1
ATOM 4831 C C . VAL B 1 364 ? 16.670 54.132 18.957 1.00 95.95 358 VAL B C 1
ATOM 4832 O O . VAL B 1 364 ? 16.813 54.451 17.770 1.00 96.66 358 VAL B O 1
ATOM 4836 N N . GLN B 1 365 ? 15.481 53.858 19.505 1.00 96.76 359 GLN B N 1
ATOM 4837 C CA . GLN B 1 365 ? 14.249 53.709 18.718 1.00 94.41 359 GLN B CA 1
ATOM 4838 C C . GLN B 1 365 ? 13.351 54.957 18.634 1.00 101.07 359 GLN B C 1
ATOM 4839 O O . GLN B 1 365 ? 12.304 54.922 17.980 1.00 93.62 359 GLN B O 1
ATOM 4842 N N . SER B 1 366 ? 13.760 56.047 19.286 1.00 108.12 360 SER B N 1
ATOM 4843 C CA . SER B 1 366 ? 12.979 57.287 19.292 1.00 106.43 360 SER B CA 1
ATOM 4844 C C . SER B 1 366 ? 13.795 58.504 19.736 1.00 108.29 360 SER B C 1
ATOM 4845 O O . SER B 1 366 ? 14.857 58.365 20.338 1.00 111.88 360 SER B O 1
ATOM 4847 N N . GLY B 1 367 ? 13.292 59.699 19.434 1.00 105.69 361 GLY B N 1
ATOM 4848 C CA . GLY B 1 367 ? 13.896 60.927 19.926 1.00 109.18 361 GLY B CA 1
ATOM 4849 C C . GLY B 1 367 ? 14.753 61.702 18.937 1.00 115.61 361 GLY B C 1
ATOM 4850 O O . GLY B 1 367 ? 14.794 61.389 17.746 1.00 113.72 361 GLY B O 1
ATOM 4851 N N . ARG B 1 368 ? 15.439 62.726 19.443 1.00 119.73 362 ARG B N 1
ATOM 4852 C CA . ARG B 1 368 ? 16.352 63.529 18.635 1.00 117.41 362 ARG B CA 1
ATOM 4853 C C . ARG B 1 368 ? 17.728 62.870 18.559 1.00 112.73 362 ARG B C 1
ATOM 4854 O O . ARG B 1 368 ? 18.689 63.463 18.073 1.00 106.77 362 ARG B O 1
ATOM 4855 N N . PHE B 1 369 ? 17.813 61.639 19.050 1.00 114.21 363 PHE B N 1
ATOM 4856 C CA . PHE B 1 369 ? 19.049 60.875 18.988 1.00 109.76 363 PHE B CA 1
ATOM 4857 C C . PHE B 1 369 ? 18.822 59.519 18.313 1.00 105.86 363 PHE B C 1
ATOM 4858 O O . PHE B 1 369 ? 19.705 58.661 18.329 1.00 103.81 363 PHE B O 1
ATOM 4860 N N . LYS B 1 370 ? 17.650 59.350 17.696 1.00 100.45 364 LYS B N 1
ATOM 4861 C CA . LYS B 1 370 ? 17.220 58.059 17.139 1.00 92.10 364 LYS B CA 1
ATOM 4862 C C . LYS B 1 370 ? 17.932 57.618 15.858 1.00 95.04 364 LYS B C 1
ATOM 4863 O O . LYS B 1 370 ? 18.420 58.445 15.085 1.00 94.95 364 LYS B O 1
ATOM 4865 N N . ASP B 1 371 ? 17.963 56.300 15.658 1.00 94.54 365 ASP B N 1
ATOM 4866 C CA . ASP B 1 371 ? 18.659 55.647 14.548 1.00 90.33 365 ASP B CA 1
ATOM 4867 C C . ASP B 1 371 ? 20.186 55.604 14.738 1.00 87.71 365 ASP B C 1
ATOM 4868 O O . ASP B 1 371 ? 20.888 54.938 13.977 1.00 92.90 365 ASP B O 1
ATOM 4870 N N . LEU B 1 372 ? 20.683 56.296 15.765 1.00 73.78 366 LEU B N 1
ATOM 4871 C CA . LEU B 1 372 ? 22.102 56.272 16.138 1.00 65.53 366 LEU B CA 1
ATOM 4872 C C . LEU B 1 372 ? 22.431 55.007 16.944 1.00 84.48 366 LEU B C 1
ATOM 4873 O O . LEU B 1 372 ? 21.840 54.751 17.995 1.00 87.65 366 LEU B O 1
ATOM 4876 N N . SER B 1 373 ? 23.376 54.214 16.450 1.00 91.04 367 SER B N 1
ATOM 4877 C CA . SER B 1 373 ? 23.634 52.894 17.024 1.00 84.46 367 SER B CA 1
ATOM 4878 C C . SER B 1 373 ? 24.827 52.852 17.979 1.00 72.58 367 SER B C 1
ATOM 4879 O O . SER B 1 373 ? 25.820 53.556 17.779 1.00 59.84 367 SER B O 1
ATOM 4880 N N . LEU B 1 374 ? 24.721 52.012 19.010 1.00 54.38 368 LEU B N 1
ATOM 4881 C CA . LEU B 1 374 ? 25.814 51.817 19.944 1.00 50.22 368 LEU B CA 1
ATOM 4882 C C . LEU B 1 374 ? 26.155 50.336 20.023 1.00 57.49 368 LEU B C 1
ATOM 4883 O O . LEU B 1 374 ? 25.462 49.557 20.678 1.00 44.41 368 LEU B O 1
ATOM 4885 N N . ARG B 1 375 ? 27.220 49.935 19.340 1.00 65.54 369 ARG B N 1
ATOM 4886 C CA . ARG B 1 375 ? 27.608 48.533 19.371 1.00 63.10 369 ARG B CA 1
ATOM 4887 C C . ARG B 1 375 ? 28.913 48.377 20.120 1.00 64.74 369 ARG B C 1
ATOM 4888 O O . ARG B 1 375 ? 29.750 49.293 20.156 1.00 56.29 369 ARG B O 1
ATOM 4890 N N . LEU B 1 376 ? 29.066 47.197 20.711 1.00 61.51 370 LEU B N 1
ATOM 4891 C CA . LEU B 1 376 ? 30.162 46.911 21.612 1.00 65.20 370 LEU B CA 1
ATOM 4892 C C . LEU B 1 376 ? 30.770 45.573 21.278 1.00 60.43 370 LEU B C 1
ATOM 4893 O O . LEU B 1 376 ? 30.206 44.518 21.596 1.00 54.35 370 LEU B O 1
ATOM 4898 N N . ARG B 1 377 ? 31.938 45.623 20.653 1.00 57.86 371 ARG B N 1
ATOM 4899 C CA . ARG B 1 377 ? 32.580 44.417 20.172 1.00 58.90 371 ARG B CA 1
ATOM 4900 C C . ARG B 1 377 ? 33.777 44.117 21.042 1.00 61.35 371 ARG B C 1
ATOM 4901 O O . ARG B 1 377 ? 34.689 44.933 21.140 1.00 51.79 371 ARG B O 1
ATOM 4909 N N . ASN B 1 378 ? 33.749 42.948 21.686 1.00 70.20 372 ASN B N 1
ATOM 4910 C CA . ASN B 1 378 ? 34.842 42.491 22.537 1.00 70.78 372 ASN B CA 1
ATOM 4911 C C . ASN B 1 378 ? 35.427 41.169 22.063 1.00 63.98 372 ASN B C 1
ATOM 4912 O O . ASN B 1 378 ? 34.712 40.156 21.943 1.00 43.36 372 ASN B O 1
ATOM 4917 N N . ALA B 1 379 ? 36.736 41.191 21.821 1.00 61.63 373 ALA B N 1
ATOM 4918 C CA . ALA B 1 379 ? 37.466 40.017 21.365 1.00 55.52 373 ALA B CA 1
ATOM 4919 C C . ALA B 1 379 ? 38.457 39.529 22.415 1.00 68.73 373 ALA B C 1
ATOM 4920 O O . ALA B 1 379 ? 38.963 40.311 23.218 1.00 76.63 373 ALA B O 1
ATOM 4922 N N . THR B 1 380 ? 38.726 38.226 22.382 1.00 71.74 374 THR B N 1
ATOM 4923 C CA . THR B 1 380 ? 39.643 37.553 23.289 1.00 53.02 374 THR B CA 1
ATOM 4924 C C . THR B 1 380 ? 40.330 36.473 22.472 1.00 57.51 374 THR B C 1
ATOM 4925 O O . THR B 1 380 ? 39.677 35.521 22.045 1.00 55.72 374 THR B O 1
ATOM 4929 N N . TYR B 1 381 ? 41.634 36.608 22.251 1.00 49.97 375 TYR B N 1
ATOM 4930 C CA . TYR B 1 381 ? 42.319 35.706 21.337 1.00 47.37 375 TYR B CA 1
ATOM 4931 C C . TYR B 1 381 ? 43.592 35.111 21.914 1.00 53.79 375 TYR B C 1
ATOM 4932 O O . TYR B 1 381 ? 44.506 35.834 22.285 1.00 49.59 375 TYR B O 1
ATOM 4941 N N . ARG B 1 382 ? 43.649 33.782 21.969 1.00 75.13 376 ARG B N 1
ATOM 4942 C CA . ARG B 1 382 ? 44.804 33.076 22.535 1.00 78.98 376 ARG B CA 1
ATOM 4943 C C . ARG B 1 382 ? 45.381 32.027 21.583 1.00 74.40 376 ARG B C 1
ATOM 4944 O O . ARG B 1 382 ? 44.762 31.673 20.569 1.00 69.08 376 ARG B O 1
ATOM 4952 N N . THR B 1 383 ? 46.569 31.533 21.917 1.00 74.15 377 THR B N 1
ATOM 4953 C CA . THR B 1 383 ? 47.308 30.647 21.021 1.00 77.92 377 THR B CA 1
ATOM 4954 C C . THR B 1 383 ? 48.452 29.968 21.765 1.00 85.13 377 THR B C 1
ATOM 4955 O O . THR B 1 383 ? 48.759 30.338 22.892 1.00 91.82 377 THR B O 1
ATOM 4959 N N . ASP B 1 384 ? 49.095 28.988 21.139 1.00 85.69 378 ASP B N 1
ATOM 4960 C CA . ASP B 1 384 ? 50.202 28.293 21.793 1.00 84.16 378 ASP B CA 1
ATOM 4961 C C . ASP B 1 384 ? 51.593 28.656 21.245 1.00 88.09 378 ASP B C 1
ATOM 4962 O O . ASP B 1 384 ? 52.588 28.043 21.628 1.00 87.76 378 ASP B O 1
ATOM 4967 N N . PHE B 1 385 ? 51.673 29.649 20.365 1.00 95.56 379 PHE B N 1
ATOM 4968 C CA . PHE B 1 385 ? 52.963 30.001 19.761 1.00 103.89 379 PHE B CA 1
ATOM 4969 C C . PHE B 1 385 ? 53.251 31.504 19.703 1.00 106.23 379 PHE B C 1
ATOM 4970 O O . PHE B 1 385 ? 52.383 32.307 19.370 1.00 110.59 379 PHE B O 1
ATOM 4978 N N . ARG B 1 390 ? 52.489 35.999 20.258 1.00 78.17 384 ARG B N 1
ATOM 4979 C CA . ARG B 1 390 ? 51.384 36.847 19.827 1.00 72.61 384 ARG B CA 1
ATOM 4980 C C . ARG B 1 390 ? 50.136 36.456 20.587 1.00 79.04 384 ARG B C 1
ATOM 4981 O O . ARG B 1 390 ? 49.934 35.276 20.842 1.00 90.54 384 ARG B O 1
ATOM 4983 N N . ASP B 1 391 ? 49.312 37.444 20.942 1.00 82.69 385 ASP B N 1
ATOM 4984 C CA . ASP B 1 391 ? 48.037 37.256 21.672 1.00 85.03 385 ASP B CA 1
ATOM 4985 C C . ASP B 1 391 ? 47.365 38.602 21.967 1.00 78.93 385 ASP B C 1
ATOM 4986 O O . ASP B 1 391 ? 48.039 39.629 22.005 1.00 92.97 385 ASP B O 1
ATOM 4991 N N . VAL B 1 392 ? 46.041 38.610 22.150 1.00 59.29 386 VAL B N 1
ATOM 4992 C CA . VAL B 1 392 ? 45.299 39.866 22.356 1.00 51.48 386 VAL B CA 1
ATOM 4993 C C . VAL B 1 392 ? 43.976 39.764 23.130 1.00 66.04 386 VAL B C 1
ATOM 4994 O O . VAL B 1 392 ? 43.182 38.831 22.951 1.00 65.40 386 VAL B O 1
ATOM 4998 N N . ASP B 1 393 ? 43.743 40.764 23.974 1.00 78.40 387 ASP B N 1
ATOM 4999 C CA . ASP B 1 393 ? 42.399 41.125 24.408 1.00 89.57 387 ASP B CA 1
ATOM 5000 C C . ASP B 1 393 ? 42.039 42.411 23.663 1.00 96.55 387 ASP B C 1
ATOM 5001 O O . ASP B 1 393 ? 42.809 43.374 23.674 1.00 105.06 387 ASP B O 1
ATOM 5006 N N . GLU B 1 394 ? 40.888 42.436 23.002 1.00 88.70 388 GLU B N 1
ATOM 5007 C CA . GLU B 1 394 ? 40.514 43.624 22.246 1.00 82.92 388 GLU B CA 1
ATOM 5008 C C . GLU B 1 394 ? 39.046 44.032 22.411 1.00 76.52 388 GLU B C 1
ATOM 5009 O O . GLU B 1 394 ? 38.114 43.228 22.218 1.00 57.55 388 GLU B O 1
ATOM 5015 N N . VAL B 1 395 ? 38.855 45.298 22.775 1.00 75.69 389 VAL B N 1
ATOM 5016 C CA . VAL B 1 395 ? 37.525 45.880 22.827 1.00 83.06 389 VAL B CA 1
ATOM 5017 C C . VAL B 1 395 ? 37.396 47.014 21.799 1.00 87.22 389 VAL B C 1
ATOM 5018 O O . VAL B 1 395 ? 38.371 47.711 21.508 1.00 98.38 389 VAL B O 1
ATOM 5022 N N . ARG B 1 396 ? 36.201 47.154 21.224 1.00 71.23 390 ARG B N 1
ATOM 5023 C CA . ARG B 1 396 ? 35.863 48.286 20.369 1.00 67.08 390 ARG B CA 1
ATOM 5024 C C . ARG B 1 396 ? 34.456 48.807 20.697 1.00 68.69 390 ARG B C 1
ATOM 5025 O O . ARG B 1 396 ? 33.468 48.053 20.697 1.00 60.35 390 ARG B O 1
ATOM 5033 N N . LEU B 1 397 ? 34.385 50.096 21.016 1.00 62.39 391 LEU B N 1
ATOM 5034 C CA . LEU B 1 397 ? 33.116 50.750 21.257 1.00 61.22 391 LEU B CA 1
ATOM 5035 C C . LEU B 1 397 ? 32.802 51.463 19.959 1.00 73.74 391 LEU B C 1
ATOM 5036 O O . LEU B 1 397 ? 33.671 52.126 19.380 1.00 75.38 391 LEU B O 1
ATOM 5037 N N . ILE B 1 398 ? 31.582 51.306 19.466 1.00 73.88 392 ILE B N 1
ATOM 5038 C CA . ILE B 1 398 ? 31.205 52.038 18.268 1.00 81.89 392 ILE B CA 1
ATOM 5039 C C . ILE B 1 398 ? 29.851 52.713 18.409 1.00 89.17 392 ILE B C 1
ATOM 5040 O O . ILE B 1 398 ? 28.886 52.130 18.914 1.00 87.92 392 ILE B O 1
ATOM 5044 N N . ALA B 1 399 ? 29.812 53.967 17.983 1.00 92.14 393 ALA B N 1
ATOM 5045 C CA . ALA B 1 399 ? 28.580 54.717 17.905 1.00 96.55 393 ALA B CA 1
ATOM 5046 C C . ALA B 1 399 ? 28.544 55.393 16.545 1.00 99.64 393 ALA B C 1
ATOM 5047 O O . ALA B 1 399 ? 29.463 56.130 16.179 1.00 101.18 393 ALA B O 1
ATOM 5049 N N . SER B 1 400 ? 27.496 55.130 15.781 1.00 95.54 394 SER B N 1
ATOM 5050 C CA . SER B 1 400 ? 27.427 55.701 14.448 1.00 94.03 394 SER B CA 1
ATOM 5051 C C . SER B 1 400 ? 26.072 56.313 14.100 1.00 86.06 394 SER B C 1
ATOM 5052 O O . SER B 1 400 ? 25.036 56.006 14.707 1.00 65.38 394 SER B O 1
ATOM 5054 N N . TYR B 1 401 ? 26.111 57.203 13.119 1.00 89.05 395 TYR B N 1
ATOM 5055 C CA . TYR B 1 401 ? 24.917 57.807 12.567 1.00 93.12 395 TYR B CA 1
ATOM 5056 C C . TYR B 1 401 ? 25.232 58.048 11.105 1.00 95.26 395 TYR B C 1
ATOM 5057 O O . TYR B 1 401 ? 26.369 58.356 10.751 1.00 88.78 395 TYR B O 1
ATOM 5058 N N . ASN B 1 402 ? 24.233 57.880 10.251 1.00 103.28 396 ASN B N 1
ATOM 5059 C CA . ASN B 1 402 ? 24.415 58.122 8.828 1.00 105.82 396 ASN B CA 1
ATOM 5060 C C . ASN B 1 402 ? 23.237 58.855 8.218 1.00 101.06 396 ASN B C 1
ATOM 5061 O O . ASN B 1 402 ? 22.103 58.375 8.260 1.00 98.81 396 ASN B O 1
ATOM 5066 C CA . LEU B 1 403 ? 21.588 61.491 7.801 1.00 75.93 397 LEU B CA 1
ATOM 5067 C C . LEU B 1 403 ? 21.616 60.878 6.395 1.00 89.97 397 LEU B C 1
ATOM 5068 O O . LEU B 1 403 ? 22.668 60.783 5.751 1.00 88.86 397 LEU B O 1
ATOM 5069 N N . SER B 1 404 ? 20.457 60.426 5.935 1.00 90.95 398 SER B N 1
ATOM 5070 C CA . SER B 1 404 ? 20.240 60.344 4.508 1.00 80.69 398 SER B CA 1
ATOM 5071 C C . SER B 1 404 ? 19.992 61.782 4.125 1.00 77.47 398 SER B C 1
ATOM 5072 O O . SER B 1 404 ? 19.050 62.401 4.619 1.00 68.78 398 SER B O 1
ATOM 5074 N N . LEU B 1 405 ? 20.868 62.336 3.299 1.00 80.31 399 LEU B N 1
ATOM 5075 C CA . LEU B 1 405 ? 20.523 63.535 2.560 1.00 77.63 399 LEU B CA 1
ATOM 5076 C C . LEU B 1 405 ? 19.630 62.941 1.495 1.00 83.75 399 LEU B C 1
ATOM 5077 O O . LEU B 1 405 ? 20.109 62.250 0.599 1.00 91.99 399 LEU B O 1
ATOM 5082 N N . PHE B 1 406 ? 18.323 63.142 1.624 1.00 83.52 400 PHE B N 1
ATOM 5083 C CA . PHE B 1 406 ? 17.380 62.340 0.842 1.00 82.25 400 PHE B CA 1
ATOM 5084 C C . PHE B 1 406 ? 17.214 62.785 -0.610 1.00 88.23 400 PHE B C 1
ATOM 5085 O O . PHE B 1 406 ? 17.861 62.239 -1.515 1.00 87.61 400 PHE B O 1
#

Radius of gyration: 32.77 Å; Cα contacts (8 Å, |Δi|>4): 2066; chains: 2; bounding box: 55×72×91 Å

Secondary structure (P-SEA, 3-state):
ccbbbbbbbbbbbbbbcccccccccbbbbbbbbccccccbbbbbbbbbbbcccccccbbbbbbbcccbbbbcccccccccccccccccccccccbbbbbbbcccccbbbbbbbbcccccccccccccccccccccccccbbbbbbbbbcccccbbbbbbbccccccccccbbbbbbccccccbbbbbbbbbbbbbbccccccccccbbbbbbbbbbbcccbbbbbbbbbbbccccccccccccccccccccccccccccccbbbbbbbbcccccccccbbbbbbbbbbccccccccbbbbbbbbbbbbbbbbcccccccbbbbbbbbbbbbccccccccbbbbbbbbbbbbccc/cccccbbbbbbbbbbcccccccbbbbbbbbbbbcccccbbbbbbbbbbcccccccbbbbbbbcccbbbbccbbbbbcccccccccccbbbbbbbbbbbbccccccccbbbbbcccccccccccccccccbbbbbbbbbbccccbbbbbbbccccccbbbbbbbcccccccccbbbbbbbbbbbbbbccccccccccbbbbbbbbbbbcccbbbbbbbbbbbccccccccccccccccccccccccccccccccccbbbbccccccccccbbbbbbbbbccccccccbbbbbbbbbbbbbbbbcccccccbbbbbbbbbbcccccccbbbbbbbbcccccc

=== Feature glossary ===
A reading guide for the features in this record.

Start from the sequence.

  · Sequence gives the chain of amino acids in standard one-letter code (A=alanine, C=cysteine, …, Y=tyrosine), read N→C. It is the only feature that is directly encoded by the gene; all structural features are derived from the folded form of this sequence.

Fold it, and you get atomic coordinates and the backbone conformation that goes with them.

  · The mmCIF table is the protein's shape written out atom by atom. For each backbone N, Cα, C, and carbonyl O, it records an (x, y, z) coordinate triple in Å plus the residue type, chain letter, and residue number.

  · Backbone dihedral angles. Every residue except chain termini has a φ (preceding-C → N → Cα → C) and a ψ (N → Cα → C → next-N). They are reported in degrees following the IUPAC sign convention. Secondary structure is essentially a statement about which (φ, ψ) basin each residue occupies.

  · DSSP 8-state secondary structure assigns each residue one of H (α-helix), G (3₁₀-helix), I (π-helix), E (extended β-strand), B (isolated β-bridge), T (hydrogen-bonded turn), S (bend), or '-' (coil). The assignment is computed from backbone hydrogen-bond geometry via the Kabsch–Sander algorithm.

  · P-SEA three-state annotation labels each residue as helix, strand, or coil based purely on the geometry of the Cα trace. It serves as a fallback when the full backbone (and thus DSSP) is unavailable.

Summarize the fold with a handful of shape descriptors and a per-residue structural alphabet.

  · Radius of gyration (Rg) is the root-mean-square distance of Cα atoms from their centroid — a single number for overall size and compactness. A globular domain of N residues has Rg ≈ 2.2·N^0.38 Å; an extended or disordered chain has a much larger Rg. The Cα contact count is the number of residue pairs whose Cα atoms are within 8 Å and are more than four positions apart in sequence — a standard proxy for tertiary packing density. The bounding box is the smallest axis-aligned box enclosing all Cα atoms.

  · Foldseek's 3Di representation compresses backbone geometry into a per-residue letter drawn from a learned twenty-state alphabet. It captures the tertiary interaction pattern around each residue — which residues are packed against it in space, regardless of where they are in sequence.

  · Accessible surface area quantifies burial. A residue with SASA near zero is packed into the hydrophobic core; one with SASA >100 Å² sits on the surface. Computed here via the Shrake–Rupley numerical algorithm with a 1.4 Å probe.

Ask how reliable the model is.

  · For AlphaFold models, the B-factor field carries pLDDT — the model's own estimate of local accuracy on a 0–100 scale. Regions with pLDDT<50 should be treated as essentially unmodeled; they often correspond to intrinsically disordered segments.

  · For experimental (PDB) structures, the B-factor (temperature factor) quantifies the positional spread of each atom in the crystal — a combination of thermal vibration and static disorder — in units of Å². High B-factors mark flexible loops or poorly resolved regions; low B-factors mark the rigid, well-ordered core.

  · PAE(i, j) answers: if I align the predicted and true structures on residue i, how far off (in Å) do I expect residue j to be? A block-diagonal PAE matrix with low values on the blocks and high values off-diagonal is the signature of a multi-domain protein with confidently predicted domains but uncertain inter-domain orientation.

Place it in context: what it resembles, what it is annotated as, and how it looks.

  · Structural nearest neighbors (via Foldseek easy-search vs the PDB). Reported per hit: target PDB id, E-value, and alignment TM-score. A TM-score above ~0.5 is the conventional threshold for 'same fold'.

  · Functional annotations link the protein to curated databases. InterPro entries identify conserved domains and families by matching the sequence against member-database signatures (Pfam, PROSITE, CDD, …). Gene Ontology (GO) terms describe molecular function, biological process, and cellular component in a controlled vocabulary. CATH places the structure in a hierarchical fold classification (Class/Architecture/Topology/Homologous-superfamily). The organism is the source species.

  · Plot images: a contact map (which residues are close in 3D, as an N×N binary image), a Ramachandran scatter (backbone torsion angles, revealing secondary-structure composition at a glance), and — for AlphaFold structures — a PAE heatmap (pairwise prediction confidence).

  · Structure images are PyMOL renders from six orthogonal camera directions. Cartoon representation draws helices as coils and strands as arrows; sticks shows the backbone as bonds; surface shows the solvent-excluded envelope. Rainbow coloring maps sequence position to hue (blue→red, N→C); chain coloring assigns a distinct color per polypeptide.